Protein AF-A0A1F8NNN4-F1 (afdb_monomer_lite)

Structure (mmCIF, N/CA/C/O backbone):
data_AF-A0A1F8NNN4-F1
#
_entry.id   AF-A0A1F8NNN4-F1
#
loop_
_atom_site.group_PDB
_atom_site.id
_atom_site.type_symbol
_atom_site.label_atom_id
_atom_site.label_alt_id
_atom_site.label_comp_id
_atom_site.label_asym_id
_atom_site.label_entity_id
_atom_site.label_seq_id
_atom_site.pdbx_PDB_ins_code
_atom_site.Cartn_x
_atom_site.Cartn_y
_atom_site.Cartn_z
_atom_site.occupancy
_atom_site.B_iso_or_equiv
_atom_site.auth_seq_id
_atom_site.auth_comp_id
_atom_site.auth_asym_id
_atom_site.auth_atom_id
_atom_site.pdbx_PDB_model_num
ATOM 1 N N . MET A 1 1 ? -124.208 -2.233 133.657 1.00 63.72 1 MET A N 1
ATOM 2 C CA . MET A 1 1 ? -122.751 -2.179 133.464 1.00 63.72 1 MET A CA 1
ATOM 3 C C . MET A 1 1 ? -122.340 -3.637 133.360 1.00 63.72 1 MET A C 1
ATOM 5 O O . MET A 1 1 ? -122.827 -4.416 134.177 1.00 63.72 1 MET A O 1
ATOM 9 N N . THR A 1 2 ? -121.696 -4.020 132.260 1.00 77.06 2 THR A N 1
ATOM 10 C CA . THR A 1 2 ? -121.218 -5.385 131.974 1.00 77.06 2 THR A CA 1
ATOM 11 C C . THR A 1 2 ? -119.711 -5.414 132.199 1.00 77.06 2 THR A C 1
ATOM 13 O O . THR A 1 2 ? -119.085 -4.372 132.048 1.00 77.06 2 THR A O 1
ATOM 16 N N . ASP A 1 3 ? -119.221 -6.564 132.641 1.00 84.81 3 ASP A N 1
ATOM 17 C CA . ASP A 1 3 ? -117.811 -6.945 132.766 1.00 84.81 3 ASP A CA 1
ATOM 18 C C . ASP A 1 3 ? -117.724 -8.221 131.912 1.00 84.81 3 ASP A C 1
ATOM 20 O O . ASP A 1 3 ? -118.346 -9.238 132.262 1.00 84.81 3 ASP A O 1
ATOM 24 N N . ASN A 1 4 ? -117.205 -8.093 130.688 1.00 87.19 4 ASN A N 1
ATOM 25 C CA . ASN A 1 4 ? -117.331 -9.126 129.651 1.00 87.19 4 ASN A CA 1
ATOM 26 C C . ASN A 1 4 ? -116.224 -10.183 129.726 1.00 87.19 4 ASN A C 1
ATOM 28 O O . ASN A 1 4 ? -116.486 -11.344 129.386 1.00 87.19 4 ASN A O 1
ATOM 32 N N . ASP A 1 5 ? -115.023 -9.812 130.149 1.00 85.12 5 ASP A N 1
ATOM 33 C CA . ASP A 1 5 ? -113.883 -10.716 130.294 1.00 85.12 5 ASP A CA 1
ATOM 34 C C . ASP A 1 5 ? -113.686 -11.227 131.731 1.00 85.12 5 ASP A C 1
ATOM 36 O O . ASP A 1 5 ? -113.013 -12.244 131.931 1.00 85.12 5 ASP A O 1
ATOM 40 N N . VAL A 1 6 ? -114.437 -10.674 132.688 1.00 85.38 6 VAL A N 1
ATOM 41 C CA . VAL A 1 6 ? -114.557 -11.133 134.077 1.00 85.38 6 VAL A CA 1
ATOM 42 C C . VAL A 1 6 ? -113.269 -10.909 134.875 1.00 85.38 6 VAL A C 1
ATOM 44 O O . VAL A 1 6 ? -112.932 -11.700 135.765 1.00 85.38 6 VAL A O 1
ATOM 47 N N . ASP A 1 7 ? -112.542 -9.837 134.572 1.00 85.12 7 ASP A N 1
ATOM 48 C CA . ASP A 1 7 ? -111.348 -9.406 135.302 1.00 85.12 7 ASP A CA 1
ATOM 49 C C . ASP A 1 7 ? -111.687 -8.654 136.617 1.00 85.12 7 ASP A C 1
ATOM 51 O O . ASP A 1 7 ? -110.858 -8.519 137.526 1.00 85.12 7 ASP A O 1
ATOM 55 N N . GLY A 1 8 ? -112.960 -8.275 136.779 1.00 85.75 8 GLY A N 1
ATOM 56 C CA . GLY A 1 8 ? -113.506 -7.583 137.941 1.00 85.75 8 GLY A CA 1
ATOM 57 C C . GLY A 1 8 ? -113.671 -6.071 137.769 1.00 85.75 8 GLY A C 1
ATOM 58 O O . GLY A 1 8 ? -114.139 -5.418 138.715 1.00 85.75 8 GLY A O 1
ATOM 59 N N . PHE A 1 9 ? -113.336 -5.517 136.606 1.00 84.50 9 PHE A N 1
ATOM 60 C CA . PHE A 1 9 ? -113.590 -4.141 136.208 1.00 84.50 9 PHE A CA 1
ATOM 61 C C . PHE A 1 9 ? -114.744 -4.096 135.200 1.00 84.50 9 PHE A C 1
ATOM 63 O O . PHE A 1 9 ? -115.006 -5.021 134.452 1.00 84.50 9 PHE A O 1
ATOM 70 N N . TYR A 1 10 ? -115.554 -3.038 135.265 1.00 87.25 10 TYR A N 1
ATOM 71 C CA . TYR A 1 10 ? -116.680 -2.880 134.342 1.00 87.25 10 TYR A CA 1
ATOM 72 C C . TYR A 1 10 ? -116.253 -1.999 133.170 1.00 87.25 10 TYR A C 1
ATOM 74 O O . TYR A 1 10 ? -115.446 -1.086 133.355 1.00 87.25 10 TYR A O 1
ATOM 82 N N . ALA A 1 11 ? -116.908 -2.174 132.021 1.00 83.19 11 ALA A N 1
ATOM 83 C CA . ALA A 1 11 ? -116.665 -1.436 130.777 1.00 83.19 11 ALA A CA 1
ATOM 84 C C . ALA A 1 11 ? -116.620 0.111 130.858 1.00 83.19 11 ALA A C 1
ATOM 86 O O . ALA A 1 11 ? -116.317 0.765 129.863 1.00 83.19 11 ALA A O 1
ATOM 87 N N . ASP A 1 12 ? -117.021 0.737 131.972 1.00 82.00 12 ASP A N 1
ATOM 88 C CA . ASP A 1 12 ? -116.883 2.185 132.177 1.00 82.00 12 ASP A CA 1
ATOM 89 C C . ASP A 1 12 ? -115.518 2.612 132.747 1.00 82.00 12 ASP A C 1
ATOM 91 O O . ASP A 1 12 ? -115.202 3.803 132.702 1.00 82.00 12 ASP A O 1
ATOM 95 N N . VAL A 1 13 ? -114.722 1.669 133.258 1.00 82.25 13 VAL A N 1
ATOM 96 C CA . VAL A 1 13 ? -113.365 1.887 133.793 1.00 82.25 13 VAL A CA 1
ATOM 97 C C . VAL A 1 13 ? -112.326 1.032 133.062 1.00 82.25 13 VAL A C 1
ATOM 99 O O . VAL A 1 13 ? -111.191 1.473 132.919 1.00 82.25 13 VAL A O 1
ATOM 102 N N . ASP A 1 14 ? -112.713 -0.151 132.589 1.00 85.50 14 ASP A N 1
ATOM 103 C CA . ASP A 1 14 ? -111.859 -1.024 131.789 1.00 85.50 14 ASP A CA 1
ATOM 104 C C . ASP A 1 14 ? -111.731 -0.503 130.346 1.00 85.50 14 ASP A C 1
ATOM 106 O O . ASP A 1 14 ? -112.723 -0.313 129.632 1.00 85.50 14 ASP A O 1
ATOM 110 N N . CYS A 1 15 ? -110.492 -0.233 129.930 1.00 86.44 15 CYS A N 1
ATOM 111 C CA . CYS A 1 15 ? -110.182 0.269 128.602 1.00 86.44 15 CYS A CA 1
ATOM 112 C C . CYS A 1 15 ? -110.282 -0.808 127.509 1.00 86.44 15 CYS A C 1
ATOM 114 O O . CYS A 1 15 ? -110.442 -0.451 126.334 1.00 86.44 15 CYS A O 1
ATOM 116 N N . ASN A 1 16 ? -110.295 -2.096 127.866 1.00 87.12 16 ASN A N 1
ATOM 117 C CA . ASN A 1 16 ? -110.652 -3.186 126.972 1.00 87.12 16 ASN A CA 1
ATOM 118 C C . ASN A 1 16 ? -111.345 -4.347 127.711 1.00 87.12 16 ASN A C 1
ATOM 120 O O . ASN A 1 16 ? -110.767 -5.413 127.846 1.00 87.12 16 ASN A O 1
ATOM 124 N N . ASP A 1 17 ? -112.647 -4.173 127.975 1.00 86.88 17 ASP A N 1
ATOM 125 C CA . ASP A 1 17 ? -113.587 -5.129 128.615 1.00 86.88 17 ASP A CA 1
ATOM 126 C C . ASP A 1 17 ? -113.691 -6.528 127.949 1.00 86.88 17 ASP A C 1
ATOM 128 O O . ASP A 1 17 ? -114.583 -7.308 128.269 1.00 86.88 17 ASP A O 1
ATOM 132 N N . ASN A 1 18 ? -112.875 -6.849 126.936 1.00 90.12 18 ASN A N 1
ATOM 133 C CA . ASN A 1 18 ? -112.792 -8.185 126.335 1.00 90.12 18 ASN A CA 1
ATOM 134 C C . ASN A 1 18 ? -111.399 -8.840 126.472 1.00 90.12 18 ASN A C 1
ATOM 136 O O . ASN A 1 18 ? -111.207 -9.914 125.889 1.00 90.12 18 ASN A O 1
ATOM 140 N N . ASP A 1 19 ? -110.435 -8.218 127.156 1.00 87.31 19 ASP A N 1
ATOM 141 C CA . ASP A 1 19 ? -109.070 -8.715 127.333 1.00 87.31 19 ASP A CA 1
ATOM 142 C C . ASP A 1 19 ? -108.596 -8.636 128.796 1.00 87.31 19 ASP A C 1
ATOM 144 O O . ASP A 1 19 ? -108.119 -7.609 129.261 1.00 87.31 19 ASP A O 1
ATOM 148 N N . LEU A 1 20 ? -108.590 -9.798 129.459 1.00 89.75 20 LEU A N 1
ATOM 149 C CA . LEU A 1 20 ? -108.187 -10.000 130.857 1.00 89.75 20 LEU A CA 1
ATOM 150 C C . LEU A 1 20 ? -106.797 -9.456 131.244 1.00 89.75 20 LEU A C 1
ATOM 152 O O . LEU A 1 20 ? -106.498 -9.434 132.439 1.00 89.75 20 LEU A O 1
ATOM 156 N N . SER A 1 21 ? -105.902 -9.141 130.296 1.00 87.06 21 SER A N 1
ATOM 157 C CA . SER A 1 21 ? -104.603 -8.521 130.615 1.00 87.06 21 SER A CA 1
ATOM 158 C C . SER A 1 21 ? -104.599 -6.996 130.581 1.00 87.06 21 SER A C 1
ATOM 160 O O . SER A 1 21 ? -103.603 -6.414 131.002 1.00 87.06 21 SER A O 1
ATOM 162 N N . ILE A 1 22 ? -105.673 -6.368 130.101 1.00 89.25 22 ILE A N 1
ATOM 163 C CA . ILE A 1 22 ? -105.780 -4.920 129.956 1.00 89.25 22 ILE A CA 1
ATOM 164 C C . ILE A 1 22 ? -106.826 -4.430 130.945 1.00 89.25 22 ILE A C 1
ATOM 166 O O . ILE A 1 22 ? -108.012 -4.588 130.707 1.00 89.25 22 ILE A O 1
ATOM 170 N N . HIS A 1 23 ? -106.384 -3.866 132.064 1.00 86.88 23 HIS A N 1
ATOM 171 C CA . HIS A 1 23 ? -107.282 -3.406 133.114 1.00 86.88 23 HIS A CA 1
ATOM 172 C C . HIS A 1 23 ? -106.615 -2.413 134.063 1.00 86.88 23 HIS A C 1
ATOM 174 O O . HIS A 1 23 ? -105.393 -2.442 134.230 1.00 86.88 23 HIS A O 1
ATOM 180 N N . PRO A 1 24 ? -107.386 -1.598 134.812 1.00 88.94 24 PRO A N 1
ATOM 181 C CA . PRO A 1 24 ? -106.838 -0.689 135.812 1.00 88.94 24 PRO A CA 1
ATOM 182 C C . PRO A 1 24 ? -105.841 -1.371 136.767 1.00 88.94 24 PRO A C 1
ATOM 184 O O . PRO A 1 24 ? -106.211 -2.219 137.585 1.00 88.94 24 PRO A O 1
ATOM 187 N N . GLY A 1 25 ? -104.566 -0.985 136.680 1.00 82.69 25 GLY A N 1
ATOM 188 C CA . GLY A 1 25 ? -103.481 -1.515 137.515 1.00 82.69 25 GLY A CA 1
ATOM 189 C C . GLY A 1 25 ? -102.833 -2.830 137.053 1.00 82.69 25 GLY A C 1
ATOM 190 O O . GLY A 1 25 ? -102.159 -3.464 137.875 1.00 82.69 25 GLY A O 1
ATOM 191 N N . ALA A 1 26 ? -103.020 -3.253 135.796 1.00 85.88 26 ALA A N 1
ATOM 192 C CA . ALA A 1 26 ? -102.193 -4.293 135.174 1.00 85.88 26 ALA A CA 1
ATOM 193 C C . ALA A 1 26 ? -100.706 -3.870 135.100 1.00 85.88 26 ALA A C 1
ATOM 195 O O . ALA A 1 26 ? -100.353 -2.724 135.377 1.00 85.88 26 ALA A O 1
ATOM 196 N N . ALA A 1 27 ? -99.803 -4.811 134.809 1.00 84.19 27 ALA A N 1
ATOM 197 C CA . ALA A 1 27 ? -98.384 -4.501 134.622 1.00 84.19 27 ALA A CA 1
ATOM 198 C C . ALA A 1 27 ? -98.101 -4.287 133.136 1.00 84.19 27 ALA A C 1
ATOM 200 O O . ALA A 1 27 ? -98.367 -5.193 132.352 1.00 84.19 27 ALA A O 1
ATOM 201 N N . GLU A 1 28 ? -97.501 -3.149 132.800 1.00 84.94 28 GLU A N 1
ATOM 202 C CA . GLU A 1 28 ? -97.116 -2.823 131.428 1.00 84.94 28 GLU A CA 1
ATOM 203 C C . GLU A 1 28 ? -96.152 -3.853 130.835 1.00 84.94 28 GLU A C 1
ATOM 205 O O . GLU A 1 28 ? -95.205 -4.315 131.490 1.00 84.94 28 GLU A O 1
ATOM 210 N N . VAL A 1 29 ? -96.354 -4.177 129.562 1.00 83.50 29 VAL A N 1
ATOM 211 C CA . VAL A 1 29 ? -95.459 -5.010 128.764 1.00 83.50 29 VAL A CA 1
ATOM 212 C C . VAL A 1 29 ? -95.278 -4.346 127.414 1.00 83.50 29 VAL A C 1
ATOM 214 O O . VAL A 1 29 ? -96.256 -4.241 126.712 1.00 83.50 29 VAL A O 1
ATOM 217 N N . CYS A 1 30 ? -94.033 -4.059 127.000 1.00 83.81 30 CYS A N 1
ATOM 218 C CA . CYS A 1 30 ? -93.666 -3.463 125.701 1.00 83.81 30 CYS A CA 1
ATOM 219 C C . CYS A 1 30 ? -94.401 -4.047 124.471 1.00 83.81 30 CYS A C 1
ATOM 221 O O . CYS A 1 30 ? -93.843 -4.857 123.720 1.00 83.81 30 CYS A O 1
ATOM 223 N N . ASN A 1 31 ? -95.640 -3.626 124.251 1.00 82.31 31 ASN A N 1
ATOM 224 C CA . ASN A 1 31 ? -96.567 -4.154 123.253 1.00 82.31 31 ASN A CA 1
ATOM 225 C C . ASN A 1 31 ? -97.350 -3.019 122.560 1.00 82.31 31 ASN A C 1
ATOM 227 O O . ASN A 1 31 ? -98.108 -3.293 121.625 1.00 82.31 31 ASN A O 1
ATOM 231 N N . LEU A 1 32 ? -97.090 -1.759 122.943 1.00 82.88 32 LEU A N 1
ATOM 232 C CA . LEU A 1 32 ? -97.737 -0.539 122.459 1.00 82.88 32 LEU A CA 1
ATOM 233 C C . LEU A 1 32 ? -99.225 -0.427 122.831 1.00 82.88 32 LEU A C 1
ATOM 235 O O . LEU A 1 32 ? -99.976 0.293 122.161 1.00 82.88 32 LEU A O 1
ATOM 239 N N . VAL A 1 33 ? -99.645 -1.122 123.883 1.00 84.69 33 VAL A N 1
ATOM 240 C CA . VAL A 1 33 ? -100.978 -1.079 124.482 1.00 84.69 33 VAL A CA 1
ATOM 241 C C . VAL A 1 33 ? -100.848 -0.496 125.890 1.00 84.69 33 VAL A C 1
ATOM 243 O O . VAL A 1 33 ? -99.875 -0.747 126.581 1.00 84.69 33 VAL A O 1
ATOM 246 N N . ASP A 1 34 ? -101.804 0.345 126.283 1.00 85.19 34 ASP A N 1
ATOM 247 C CA . ASP A 1 34 ? -101.947 0.794 127.675 1.00 85.19 34 ASP A CA 1
ATOM 248 C C . ASP A 1 34 ? -102.591 -0.362 128.440 1.00 85.19 34 ASP A C 1
ATOM 250 O O . ASP A 1 34 ? -103.816 -0.518 128.418 1.00 85.19 34 ASP A O 1
ATOM 254 N N . ASP A 1 35 ? -101.754 -1.243 128.990 1.00 87.38 35 ASP A N 1
ATOM 255 C CA . ASP A 1 35 ? -102.219 -2.452 129.664 1.00 87.38 35 ASP A CA 1
ATOM 256 C C . ASP A 1 35 ? -102.924 -2.079 130.978 1.00 87.38 35 ASP A C 1
ATOM 258 O O . ASP A 1 35 ? -103.883 -2.733 131.385 1.00 87.38 35 ASP A O 1
ATOM 262 N N . ASN A 1 36 ? -102.484 -1.021 131.660 1.00 89.12 36 ASN A N 1
ATOM 263 C CA . ASN A 1 36 ? -102.974 -0.669 132.989 1.00 89.12 36 ASN A CA 1
ATOM 264 C C . ASN A 1 36 ? -104.112 0.371 133.018 1.00 89.12 36 ASN A C 1
ATOM 266 O O . ASN A 1 36 ? -104.554 0.761 134.108 1.00 89.12 36 ASN A O 1
ATOM 270 N N . CYS A 1 37 ? -104.600 0.785 131.847 1.00 86.88 37 CYS A N 1
ATOM 271 C CA . CYS A 1 37 ? -105.657 1.768 131.615 1.00 86.88 37 CYS A CA 1
ATOM 272 C C . CYS A 1 37 ? -105.430 3.135 132.296 1.00 86.88 37 CYS A C 1
ATOM 274 O O . CYS A 1 37 ? -106.403 3.825 132.641 1.00 86.88 37 CYS A O 1
ATOM 276 N N . ASP A 1 38 ? -104.180 3.547 132.527 1.00 88.38 38 ASP A N 1
ATOM 277 C CA . ASP A 1 38 ? -103.843 4.830 133.156 1.00 88.38 38 ASP A CA 1
ATOM 278 C C . ASP A 1 38 ? -103.619 5.979 132.158 1.00 88.38 38 ASP A C 1
ATOM 280 O O . ASP A 1 38 ? -103.338 7.106 132.580 1.00 88.38 38 ASP A O 1
ATOM 284 N N . VAL A 1 39 ? -103.841 5.711 130.865 1.00 84.94 39 VAL A N 1
ATOM 285 C CA . VAL A 1 39 ? -103.625 6.550 129.676 1.00 84.94 39 VAL A CA 1
ATOM 286 C C . VAL A 1 39 ? -102.172 6.711 129.225 1.00 84.94 39 VAL A C 1
ATOM 288 O O . VAL A 1 39 ? -101.924 7.432 128.248 1.00 84.94 39 VAL A O 1
ATOM 291 N N . GLN A 1 40 ? -101.213 6.078 129.896 1.00 84.56 40 GLN A N 1
ATOM 292 C CA . GLN A 1 40 ? -99.837 5.952 129.432 1.00 84.56 40 GLN A CA 1
ATOM 293 C C . GLN A 1 40 ? -99.642 4.565 128.824 1.00 84.56 40 GLN A C 1
ATOM 295 O O . GLN A 1 40 ? -100.190 3.583 129.284 1.00 84.56 40 GLN A O 1
ATOM 300 N N . VAL A 1 41 ? -98.899 4.507 127.723 1.00 81.75 41 VAL A N 1
ATOM 301 C CA . VAL A 1 41 ? -98.591 3.246 127.042 1.00 81.75 41 VAL A CA 1
ATOM 302 C C . VAL A 1 41 ? -97.164 2.858 127.410 1.00 81.75 41 VAL A C 1
ATOM 304 O O . VAL A 1 41 ? -96.255 3.674 127.206 1.00 81.75 41 VAL A O 1
ATOM 307 N N . ASP A 1 42 ? -96.972 1.632 127.891 1.00 79.38 42 ASP A N 1
ATOM 308 C CA . ASP A 1 42 ? -95.687 0.995 128.182 1.00 79.38 42 ASP A CA 1
ATOM 309 C C . ASP A 1 42 ? -94.801 1.756 129.198 1.00 79.38 42 ASP A C 1
ATOM 311 O O . ASP A 1 42 ? -93.570 1.835 129.040 1.00 79.38 42 ASP A O 1
ATOM 315 N N . GLU A 1 43 ? -95.359 2.368 130.254 1.00 80.81 43 GLU A N 1
ATOM 316 C CA . GLU A 1 43 ? -94.525 3.126 131.187 1.00 80.81 43 GLU A CA 1
ATOM 317 C C . GLU A 1 43 ? -93.641 2.227 132.072 1.00 80.81 43 GLU A C 1
ATOM 319 O O . GLU A 1 43 ? -94.070 1.318 132.775 1.00 80.81 43 GLU A O 1
ATOM 324 N N . GLY A 1 44 ? -92.336 2.514 132.071 1.00 79.06 44 GLY A N 1
ATOM 325 C CA . GLY A 1 44 ? -91.374 1.833 132.943 1.00 79.06 44 GLY A CA 1
ATOM 326 C C . GLY A 1 44 ? -90.831 0.493 132.429 1.00 79.06 44 GLY A C 1
ATOM 327 O O . GLY A 1 44 ? -89.990 -0.091 133.117 1.00 79.06 44 GLY A O 1
ATOM 328 N N . VAL A 1 45 ? -91.205 0.044 131.225 1.00 81.12 45 VAL A N 1
ATOM 329 C CA . VAL A 1 45 ? -90.692 -1.184 130.585 1.00 81.12 45 VAL A CA 1
ATOM 330 C C . VAL A 1 45 ? -89.973 -0.879 129.264 1.00 81.12 45 VAL A C 1
ATOM 332 O O . VAL A 1 45 ? -90.490 -0.143 128.437 1.00 81.12 45 VAL A O 1
ATOM 335 N N . GLN A 1 46 ? -88.738 -1.377 129.075 1.00 83.06 46 GLN A N 1
ATOM 336 C CA . GLN A 1 46 ? -87.934 -1.184 127.850 1.00 83.06 46 GLN A CA 1
ATOM 337 C C . GLN A 1 46 ? -86.952 -2.357 127.620 1.00 83.06 46 GLN A C 1
ATOM 339 O O . GLN A 1 46 ? -86.372 -2.872 128.578 1.00 83.06 46 GLN A O 1
ATOM 344 N N . ASN A 1 47 ? -86.718 -2.736 126.359 1.00 85.88 47 ASN A N 1
ATOM 345 C CA . ASN A 1 47 ? -85.692 -3.690 125.910 1.00 85.88 47 ASN A CA 1
ATOM 346 C C . ASN A 1 47 ? -84.405 -2.964 125.485 1.00 85.88 47 ASN A C 1
ATOM 348 O O . ASN A 1 47 ? -84.457 -1.810 125.064 1.00 85.88 47 ASN A O 1
ATOM 352 N N . ALA A 1 48 ? -83.257 -3.644 125.564 1.00 88.25 48 ALA A N 1
ATOM 353 C CA . ALA A 1 48 ? -81.984 -3.118 125.071 1.00 88.25 48 ALA A CA 1
ATOM 354 C C . ALA A 1 48 ? -81.800 -3.389 123.574 1.00 88.25 48 ALA A C 1
ATOM 356 O O . ALA A 1 48 ? -82.008 -4.511 123.117 1.00 88.25 48 ALA A O 1
ATOM 357 N N . TYR A 1 49 ? -81.366 -2.360 122.850 1.00 91.62 49 TYR A N 1
ATOM 358 C CA . TYR A 1 49 ? -80.944 -2.433 121.456 1.00 91.62 49 TYR A CA 1
ATOM 359 C C . TYR A 1 49 ? -79.583 -1.750 121.291 1.00 91.62 49 TYR A C 1
ATOM 361 O O . TYR A 1 49 ? -79.273 -0.792 122.002 1.00 91.62 49 TYR A O 1
ATOM 369 N N . TYR A 1 50 ? -78.782 -2.229 120.354 1.00 93.00 50 TYR A N 1
ATOM 370 C CA . TYR A 1 50 ? -77.394 -1.856 120.106 1.00 93.00 50 TYR A CA 1
ATOM 371 C C . TYR A 1 50 ? -77.303 -1.145 118.768 1.00 93.00 50 TYR A C 1
ATOM 373 O O . TYR A 1 50 ? -78.008 -1.538 117.845 1.00 93.00 50 TYR A O 1
ATOM 381 N N . GLN A 1 51 ? -76.537 -0.059 118.693 1.00 93.31 51 GLN A N 1
ATOM 382 C CA . GLN A 1 51 ? -76.406 0.697 117.451 1.00 93.31 51 GLN A CA 1
ATOM 383 C C . GLN A 1 51 ? -75.860 -0.236 116.374 1.00 93.31 51 GLN A C 1
ATOM 385 O O . GLN A 1 51 ? -74.915 -0.954 116.660 1.00 93.31 51 GLN A O 1
ATOM 390 N N . ASP A 1 52 ? -76.502 -0.213 115.215 1.00 91.19 52 ASP A N 1
ATOM 391 C CA . ASP A 1 52 ? -76.090 -0.883 113.984 1.00 91.19 52 ASP A CA 1
ATOM 392 C C . ASP A 1 52 ? -75.778 0.242 112.991 1.00 91.19 52 ASP A C 1
ATOM 394 O O . ASP A 1 52 ? -76.677 0.818 112.357 1.00 91.19 52 ASP A O 1
ATOM 398 N N . ALA A 1 53 ? -74.531 0.712 113.022 1.00 90.62 53 ALA A N 1
ATOM 399 C CA . ALA A 1 53 ? -74.116 1.920 112.316 1.00 90.62 53 ALA A CA 1
ATOM 400 C C . ALA A 1 53 ? -73.781 1.668 110.840 1.00 90.62 53 ALA A C 1
ATOM 402 O O . ALA A 1 53 ? -73.922 2.597 110.031 1.00 90.62 53 ALA A O 1
ATOM 403 N N . ASP A 1 54 ? -73.397 0.449 110.476 1.00 89.81 54 ASP A N 1
ATOM 404 C CA . ASP A 1 54 ? -73.108 0.041 109.100 1.00 89.81 54 ASP A CA 1
ATOM 405 C C . ASP A 1 54 ? -74.232 -0.775 108.435 1.00 89.81 54 ASP A C 1
ATOM 407 O O . ASP A 1 54 ? -74.207 -0.964 107.214 1.00 89.81 54 ASP A O 1
ATOM 411 N N . THR A 1 55 ? -75.290 -1.096 109.183 1.00 90.88 55 THR A N 1
ATOM 412 C CA . THR A 1 55 ? -76.551 -1.707 108.744 1.00 90.88 55 THR A CA 1
ATOM 413 C C . THR A 1 55 ? -76.481 -3.199 108.404 1.00 90.88 55 THR A C 1
ATOM 415 O O . THR A 1 55 ? -77.253 -3.668 107.558 1.00 90.88 55 THR A O 1
ATOM 418 N N . ASP A 1 56 ? -75.597 -3.960 109.051 1.00 89.38 56 ASP A N 1
ATOM 419 C CA . ASP A 1 56 ? -75.421 -5.402 108.823 1.00 89.38 56 ASP A CA 1
ATOM 420 C C . ASP A 1 56 ? -76.240 -6.323 109.751 1.00 89.38 56 ASP A C 1
ATOM 422 O O . ASP A 1 56 ? -76.269 -7.545 109.573 1.00 89.38 56 ASP A O 1
ATOM 426 N N . SER A 1 57 ? -77.044 -5.727 110.637 1.00 91.62 57 SER A N 1
ATOM 427 C CA . SER A 1 57 ? -77.898 -6.378 111.640 1.00 91.62 57 SER A CA 1
ATOM 428 C C . SER A 1 57 ? -77.204 -6.914 112.892 1.00 91.62 57 SER A C 1
ATOM 430 O O . SER A 1 57 ? -77.894 -7.468 113.761 1.00 91.62 57 SER A O 1
ATOM 432 N N . TYR A 1 58 ? -75.899 -6.718 113.022 1.00 92.81 58 TYR A N 1
ATOM 433 C CA . TYR A 1 58 ? -75.171 -6.836 114.274 1.00 92.81 58 TYR A CA 1
ATOM 434 C C . TYR A 1 58 ? -74.952 -5.433 114.835 1.00 92.81 58 TYR A C 1
ATOM 436 O O . TYR A 1 58 ? -75.066 -4.436 114.136 1.00 92.81 58 TYR A O 1
ATOM 444 N N . GLY A 1 59 ? -74.822 -5.330 116.153 1.00 90.06 59 GLY A N 1
ATOM 445 C CA . GLY A 1 59 ? -74.743 -4.029 116.795 1.00 90.06 59 GLY A CA 1
ATOM 446 C C . GLY A 1 59 ? -73.611 -3.937 117.792 1.00 90.06 59 GLY A C 1
ATOM 447 O O . GLY A 1 59 ? -73.159 -4.924 118.377 1.00 90.06 59 GLY A O 1
ATOM 448 N N . ASN A 1 60 ? -73.193 -2.710 118.058 1.00 89.75 60 ASN A N 1
ATOM 449 C CA . ASN A 1 60 ? -72.128 -2.416 118.996 1.00 89.75 60 ASN A CA 1
ATOM 450 C C . ASN A 1 60 ? -72.598 -2.510 120.451 1.00 89.75 60 ASN A C 1
ATOM 452 O O . ASN A 1 60 ? -73.346 -1.658 120.948 1.00 89.75 60 ASN A O 1
ATOM 456 N N . MET A 1 61 ? -72.071 -3.489 121.195 1.00 87.62 61 MET A N 1
ATOM 457 C CA . MET A 1 61 ? -72.364 -3.665 122.625 1.00 87.62 61 MET A CA 1
ATOM 458 C C . MET A 1 61 ? -72.084 -2.410 123.478 1.00 87.62 61 MET A C 1
ATOM 460 O O . MET A 1 61 ? -72.679 -2.247 124.546 1.00 87.62 61 MET A O 1
ATOM 464 N N . LEU A 1 62 ? -71.193 -1.515 123.039 1.00 88.25 62 LEU A N 1
ATOM 465 C CA . LEU A 1 62 ? -70.850 -0.286 123.758 1.00 88.25 62 LEU A CA 1
ATOM 466 C C . LEU A 1 62 ? -71.831 0.864 123.504 1.00 88.25 62 LEU A C 1
ATOM 468 O O . LEU A 1 62 ? -71.840 1.820 124.284 1.00 88.25 62 LEU A O 1
ATOM 472 N N . VAL A 1 63 ? -72.665 0.783 122.462 1.00 89.94 63 VAL A N 1
ATOM 473 C CA . VAL A 1 63 ? -73.648 1.819 122.128 1.00 89.94 63 VAL A CA 1
ATOM 474 C C . VAL A 1 63 ? -75.062 1.256 122.231 1.00 89.94 63 VAL A C 1
ATOM 476 O O . VAL A 1 63 ? -75.668 0.825 121.260 1.00 89.94 63 VAL A O 1
ATOM 479 N N . THR A 1 64 ? -75.606 1.272 123.448 1.00 90.31 64 THR A N 1
ATOM 480 C CA . THR A 1 64 ? -76.940 0.740 123.772 1.00 90.31 64 THR A CA 1
ATOM 481 C C . THR A 1 64 ? -77.981 1.845 123.948 1.00 90.31 64 THR A C 1
ATOM 483 O O . THR A 1 64 ? -77.714 2.872 124.572 1.00 90.31 64 THR A O 1
ATOM 486 N N . THR A 1 65 ? -79.201 1.588 123.483 1.00 90.31 65 THR A N 1
ATOM 487 C CA . THR A 1 65 ? -80.412 2.347 123.807 1.00 90.31 65 THR A CA 1
ATOM 488 C C . THR A 1 65 ? -81.491 1.423 124.377 1.00 90.31 65 THR A C 1
ATOM 490 O O . THR A 1 65 ? -81.454 0.210 124.174 1.00 90.31 65 THR A O 1
ATOM 493 N N . LEU A 1 66 ? -82.450 1.995 125.104 1.00 88.94 66 LEU A N 1
ATOM 494 C CA . LEU A 1 66 ? -83.608 1.283 125.636 1.00 88.94 66 LEU A CA 1
ATOM 495 C C . LEU A 1 66 ? -84.868 1.734 124.879 1.00 88.94 66 LEU A C 1
ATOM 497 O O . LEU A 1 66 ? -85.055 2.929 124.655 1.00 88.94 66 LEU A O 1
ATOM 501 N N . ALA A 1 67 ? -85.696 0.787 124.436 1.00 85.19 67 ALA A N 1
ATOM 502 C CA . ALA A 1 67 ? -86.982 1.039 123.778 1.00 85.19 67 ALA A CA 1
ATOM 503 C C . ALA A 1 67 ? -87.850 -0.232 123.782 1.00 85.19 67 ALA A C 1
ATOM 505 O O . ALA A 1 67 ? -87.352 -1.320 124.048 1.00 85.19 67 ALA A O 1
ATOM 506 N N . CYS A 1 68 ? -89.139 -0.134 123.462 1.00 83.25 68 CYS A N 1
ATOM 507 C CA . CYS A 1 68 ? -89.996 -1.320 123.319 1.00 83.25 68 CYS A CA 1
ATOM 508 C C . CYS A 1 68 ? -89.871 -2.008 121.953 1.00 83.25 68 CYS A C 1
ATOM 510 O O . CYS A 1 68 ? -89.982 -3.227 121.852 1.00 83.25 68 CYS A O 1
ATOM 512 N N . THR A 1 69 ? -89.577 -1.232 120.913 1.00 82.38 69 THR A N 1
ATOM 513 C CA . THR A 1 69 ? -89.278 -1.707 119.558 1.00 82.38 69 THR A CA 1
ATOM 514 C C . THR A 1 69 ? -87.906 -1.190 119.136 1.00 82.38 69 THR A C 1
ATOM 516 O O . THR A 1 69 ? -87.562 -0.083 119.562 1.00 82.38 69 THR A O 1
ATOM 519 N N . PRO A 1 70 ? -87.150 -1.911 118.285 1.00 83.25 70 PRO A N 1
ATOM 520 C CA . PRO A 1 70 ? -85.828 -1.472 117.842 1.00 83.25 70 PRO A CA 1
ATOM 521 C C . PRO A 1 70 ? -85.910 -0.069 117.224 1.00 83.25 70 PRO A C 1
ATOM 523 O O . PRO A 1 70 ? -86.640 0.122 116.244 1.00 83.25 70 PRO A O 1
ATOM 526 N N . PRO A 1 71 ? -85.220 0.937 117.796 1.00 88.81 71 PRO A N 1
ATOM 527 C CA . PRO A 1 71 ? -85.128 2.251 117.180 1.00 88.81 71 PRO A CA 1
ATOM 528 C C . PRO A 1 71 ? -84.431 2.164 115.821 1.00 88.81 71 PRO A C 1
ATOM 530 O O . PRO A 1 71 ? -83.636 1.264 115.572 1.00 88.81 71 PRO A O 1
ATOM 533 N N . SER A 1 72 ? -84.703 3.123 114.935 1.00 88.19 72 SER A N 1
ATOM 534 C CA . SER A 1 72 ? -84.007 3.191 113.645 1.00 88.19 72 SER A CA 1
ATOM 535 C C . SER A 1 72 ? -82.489 3.238 113.859 1.00 88.19 72 SER A C 1
ATOM 537 O O . SER A 1 72 ? -82.009 4.132 114.554 1.00 88.19 72 SER A O 1
ATOM 539 N N . GLY A 1 73 ? -81.758 2.315 113.228 1.00 89.31 73 GLY A N 1
ATOM 540 C CA . GLY A 1 73 ? -80.301 2.183 113.370 1.00 89.31 73 GLY A CA 1
ATOM 541 C C . GLY A 1 73 ? -79.849 1.438 114.628 1.00 89.31 73 GLY A C 1
ATOM 542 O O . GLY A 1 73 ? -78.721 1.638 115.061 1.00 89.31 73 GLY A O 1
ATOM 543 N N . TYR A 1 74 ? -80.730 0.650 115.255 1.00 93.12 74 TYR A N 1
ATOM 544 C CA . TYR A 1 74 ? -80.391 -0.216 116.379 1.00 93.12 74 TYR A CA 1
ATOM 545 C C . TYR A 1 74 ? -80.996 -1.620 116.206 1.00 93.12 74 TYR A C 1
ATOM 547 O O . TYR A 1 74 ? -82.138 -1.762 115.762 1.00 93.12 74 TYR A O 1
ATOM 555 N N . VAL A 1 75 ? -80.269 -2.650 116.635 1.00 92.69 75 VAL A N 1
ATOM 556 C CA . VAL A 1 75 ? -80.646 -4.072 116.559 1.00 92.69 75 VAL A CA 1
ATOM 557 C C . VAL A 1 75 ? -80.511 -4.768 117.910 1.00 92.69 75 VAL A C 1
ATOM 559 O O . VAL A 1 75 ? -79.992 -4.208 118.868 1.00 92.69 75 VAL A O 1
ATOM 562 N N . SER A 1 76 ? -81.066 -5.970 118.052 1.00 90.75 76 SER A N 1
ATOM 563 C CA . SER A 1 76 ? -81.021 -6.706 119.325 1.00 90.75 76 SER A CA 1
ATOM 564 C C . SER A 1 76 ? -79.729 -7.496 119.535 1.00 90.75 76 SER A C 1
ATOM 566 O O . SER A 1 76 ? -79.440 -7.874 120.668 1.00 90.75 76 SER A O 1
ATOM 568 N N . ASP A 1 77 ? -78.999 -7.792 118.458 1.00 91.12 77 ASP A N 1
ATOM 569 C CA . ASP A 1 77 ? -77.723 -8.504 118.518 1.00 91.12 77 ASP A CA 1
ATOM 570 C C . ASP A 1 77 ? -76.588 -7.523 118.845 1.00 91.12 77 ASP A C 1
ATOM 572 O O . ASP A 1 77 ? -76.590 -6.393 118.369 1.00 91.12 77 ASP A O 1
ATOM 576 N N . ASN A 1 78 ? -75.647 -7.929 119.694 1.00 90.38 78 ASN A N 1
ATOM 577 C CA . ASN A 1 78 ? -74.566 -7.081 120.196 1.00 90.38 78 ASN A CA 1
ATOM 578 C C . ASN A 1 78 ? -73.165 -7.613 119.883 1.00 90.38 78 ASN A C 1
ATOM 580 O O . ASN A 1 78 ? -72.205 -7.270 120.578 1.00 90.38 78 ASN A O 1
ATOM 584 N N . THR A 1 79 ? -73.075 -8.530 118.924 1.00 89.44 79 THR A N 1
ATOM 585 C CA . THR A 1 79 ? -71.874 -9.333 118.686 1.00 89.44 79 THR A CA 1
ATOM 586 C C . THR A 1 79 ? -70.934 -8.764 117.623 1.00 89.44 79 THR A C 1
ATOM 588 O O . THR A 1 79 ? -69.921 -9.394 117.328 1.00 89.44 79 THR A O 1
ATOM 591 N N . ASP A 1 80 ? -71.211 -7.564 117.115 1.00 89.88 80 ASP A N 1
ATOM 592 C CA . ASP A 1 80 ? -70.375 -6.880 116.132 1.00 89.88 80 ASP A CA 1
ATOM 593 C C . ASP A 1 80 ? -69.021 -6.437 116.722 1.00 89.88 80 ASP A C 1
ATOM 595 O O . ASP A 1 80 ? -68.966 -5.806 117.789 1.00 89.88 80 ASP A O 1
ATOM 599 N N . CYS A 1 81 ? -67.923 -6.779 116.039 1.00 89.00 81 CYS A N 1
ATOM 600 C CA . CYS A 1 81 ? -66.575 -6.366 116.416 1.00 89.00 81 CYS A CA 1
ATOM 601 C C . CYS A 1 81 ? -66.076 -5.096 115.695 1.00 89.00 81 CYS A C 1
ATOM 603 O O . CYS A 1 81 ? -65.147 -4.466 116.217 1.00 89.00 81 CYS A O 1
ATOM 605 N N . ASP A 1 82 ? -66.700 -4.675 114.589 1.00 89.25 82 ASP A N 1
ATOM 606 C CA . ASP A 1 82 ? -66.461 -3.402 113.898 1.00 89.25 82 ASP A CA 1
ATOM 607 C C . ASP A 1 82 ? -67.746 -2.854 113.249 1.00 89.25 82 ASP A C 1
ATOM 609 O O . ASP A 1 82 ? -67.887 -2.850 112.033 1.00 89.25 82 ASP A O 1
ATOM 613 N N . ASP A 1 83 ? -68.587 -2.237 114.082 1.00 88.38 83 ASP A N 1
ATOM 614 C CA . ASP A 1 83 ? -69.854 -1.544 113.748 1.00 88.38 83 ASP A CA 1
ATOM 615 C C . ASP A 1 83 ? -69.705 -0.328 112.804 1.00 88.38 83 ASP A C 1
ATOM 617 O O . ASP A 1 83 ? -70.568 0.542 112.697 1.00 88.38 83 ASP A O 1
ATOM 621 N N . SER A 1 84 ? -68.551 -0.177 112.158 1.00 90.88 84 SER A N 1
ATOM 622 C CA . SER A 1 84 ? -68.336 0.776 111.073 1.00 90.88 84 SER A CA 1
ATOM 623 C C . SER A 1 84 ? -68.144 0.109 109.709 1.00 90.88 84 SER A C 1
ATOM 625 O O . SER A 1 84 ? -68.019 0.820 108.701 1.00 90.88 84 SER A O 1
ATOM 627 N N . ASN A 1 85 ? -68.121 -1.223 109.661 1.00 90.19 85 ASN A N 1
ATOM 628 C CA . ASN A 1 85 ? -67.842 -2.027 108.490 1.00 90.19 85 ASN A CA 1
ATOM 629 C C . ASN A 1 85 ? -68.753 -3.264 108.402 1.00 90.19 85 ASN A C 1
ATOM 631 O O . ASN A 1 85 ? -68.410 -4.327 108.900 1.00 90.19 85 ASN A O 1
ATOM 635 N N . ALA A 1 86 ? -69.794 -3.163 107.570 1.00 90.81 86 ALA A N 1
ATOM 636 C CA . ALA A 1 86 ? -70.815 -4.196 107.354 1.00 90.81 86 ALA A CA 1
ATOM 637 C C . ALA A 1 86 ? -70.314 -5.552 106.802 1.00 90.81 86 ALA A C 1
ATOM 639 O O . ALA A 1 86 ? -71.113 -6.429 106.470 1.00 90.81 86 ALA A O 1
ATOM 640 N N . PHE A 1 87 ? -69.008 -5.700 106.569 1.00 90.00 87 PHE A N 1
ATOM 641 C CA . PHE A 1 87 ? -68.370 -6.960 106.185 1.00 90.00 87 PHE A CA 1
ATOM 642 C C . PHE A 1 87 ? -67.640 -7.638 107.350 1.00 90.00 87 PHE A C 1
ATOM 644 O O . PHE A 1 87 ? -67.143 -8.747 107.163 1.00 90.00 87 PHE A O 1
ATOM 651 N N . VAL A 1 88 ? -67.560 -6.983 108.510 1.00 91.12 88 VAL A N 1
ATOM 652 C CA . VAL A 1 88 ? -66.849 -7.449 109.697 1.00 91.12 88 VAL A CA 1
ATOM 653 C C . VAL A 1 88 ? -67.871 -7.733 110.786 1.00 91.12 88 VAL A C 1
ATOM 655 O O . VAL A 1 88 ? -68.187 -6.888 111.610 1.00 91.12 88 VAL A O 1
ATOM 658 N N . HIS A 1 89 ? -68.396 -8.950 110.775 1.00 90.00 89 HIS A N 1
ATOM 659 C CA . HIS A 1 89 ? -69.419 -9.377 111.714 1.00 90.00 89 HIS A CA 1
ATOM 660 C C . HIS A 1 89 ? -69.346 -10.882 111.956 1.00 90.00 89 HIS A C 1
ATOM 662 O O . HIS A 1 89 ? -68.843 -11.640 111.120 1.00 90.00 89 HIS A O 1
ATOM 668 N N . PRO A 1 90 ? -69.930 -11.384 113.053 1.00 90.94 90 PRO A N 1
ATOM 669 C CA . PRO A 1 90 ? -69.984 -12.811 113.326 1.00 90.94 90 PRO A CA 1
ATOM 670 C C . PRO A 1 90 ? -70.494 -13.630 112.137 1.00 90.94 90 PRO A C 1
ATOM 672 O O . PRO A 1 90 ? -71.593 -13.422 111.618 1.00 90.94 90 PRO A O 1
ATOM 675 N N . GLY A 1 91 ? -69.675 -14.586 111.699 1.00 84.00 91 GLY A N 1
ATOM 676 C CA . GLY A 1 91 ? -69.998 -15.470 110.577 1.00 84.00 91 GLY A CA 1
ATOM 677 C C . GLY A 1 91 ? -69.804 -14.875 109.177 1.00 84.00 91 GLY A C 1
ATOM 678 O O . GLY A 1 91 ? -70.251 -15.509 108.215 1.00 84.00 91 GLY A O 1
ATOM 679 N N . ALA A 1 92 ? -69.150 -13.715 109.037 1.00 88.44 92 ALA A N 1
ATOM 680 C CA . ALA A 1 92 ? -68.650 -13.247 107.745 1.00 88.44 92 ALA A CA 1
ATOM 681 C C . ALA A 1 92 ? -67.654 -14.253 107.122 1.00 88.44 92 ALA A C 1
ATOM 683 O O . ALA A 1 92 ? -67.170 -15.182 107.771 1.00 88.44 92 ALA A O 1
ATOM 684 N N . VAL A 1 93 ? -67.393 -14.123 105.820 1.00 86.50 93 VAL A N 1
ATOM 685 C CA . VAL A 1 93 ? -66.407 -14.962 105.120 1.00 86.50 93 VAL A CA 1
ATOM 686 C C . VAL A 1 93 ? -65.067 -14.248 105.155 1.00 86.50 93 VAL A C 1
ATOM 688 O O . VAL A 1 93 ? -64.985 -13.137 104.645 1.00 86.50 93 VAL A O 1
ATOM 691 N N . GLU A 1 94 ? -64.037 -14.919 105.668 1.00 85.19 94 GLU A N 1
ATOM 692 C CA . GLU A 1 94 ? -62.665 -14.402 105.663 1.00 85.19 94 GLU A CA 1
ATOM 693 C C . GLU A 1 94 ? -62.198 -14.050 104.245 1.00 85.19 94 GLU A C 1
ATOM 695 O O . GLU A 1 94 ? -62.386 -14.814 103.288 1.00 85.19 94 GLU A O 1
ATOM 700 N N . VAL A 1 95 ? -61.532 -12.911 104.110 1.00 84.81 95 VAL A N 1
ATOM 701 C CA . VAL A 1 95 ? -60.820 -12.494 102.902 1.00 84.81 95 VAL A CA 1
ATOM 702 C C . VAL A 1 95 ? -59.432 -12.045 103.331 1.00 84.81 95 VAL A C 1
ATOM 704 O O . VAL A 1 95 ? -59.354 -11.281 104.266 1.00 84.81 95 VAL A O 1
ATOM 707 N N . CYS A 1 96 ? -58.357 -12.436 102.624 1.00 84.38 96 CYS A N 1
ATOM 708 C CA . CYS A 1 96 ? -56.969 -12.034 102.935 1.00 84.38 96 CYS A CA 1
ATOM 709 C C . CYS A 1 96 ? -56.771 -10.497 102.938 1.00 84.38 96 CYS A C 1
ATOM 711 O O . CYS A 1 96 ? -56.248 -9.927 101.972 1.00 84.38 96 CYS A O 1
ATOM 713 N N . ASN A 1 97 ? -57.180 -9.826 104.008 1.00 82.81 97 ASN A N 1
ATOM 714 C CA . ASN A 1 97 ? -57.213 -8.376 104.179 1.00 82.81 97 ASN A CA 1
ATOM 715 C C . ASN A 1 97 ? -56.561 -7.949 105.511 1.00 82.81 97 ASN A C 1
ATOM 717 O O . ASN A 1 97 ? -56.440 -6.748 105.766 1.00 82.81 97 ASN A O 1
ATOM 721 N N . LEU A 1 98 ? -56.048 -8.915 106.290 1.00 84.00 98 LEU A N 1
ATOM 722 C CA . LEU A 1 98 ? -55.428 -8.735 107.604 1.00 84.00 98 LEU A CA 1
ATOM 723 C C . LEU A 1 98 ? -56.402 -8.261 108.699 1.00 84.00 98 LEU A C 1
ATOM 725 O O . LEU A 1 98 ? -55.950 -7.730 109.720 1.00 84.00 98 LEU A O 1
ATOM 729 N N . LEU A 1 99 ? -57.706 -8.439 108.494 1.00 84.94 99 LEU A N 1
ATOM 730 C CA . LEU A 1 99 ? -58.771 -8.228 109.470 1.00 84.94 99 LEU A CA 1
ATOM 731 C C . LEU A 1 99 ? -59.325 -9.590 109.923 1.00 84.94 99 LEU A C 1
ATOM 733 O O . LEU A 1 99 ? -59.117 -10.609 109.279 1.00 84.94 99 LEU A O 1
ATOM 737 N N . ASP A 1 100 ? -59.965 -9.605 111.088 1.00 87.31 100 ASP A N 1
ATOM 738 C CA . ASP A 1 100 ? -60.773 -10.738 111.557 1.00 87.31 100 ASP A CA 1
ATOM 739 C C . ASP A 1 100 ? -62.205 -10.452 111.108 1.00 87.31 100 ASP A C 1
ATOM 741 O O . ASP A 1 100 ? -62.946 -9.770 111.818 1.00 87.31 100 ASP A O 1
ATOM 745 N N . ASP A 1 101 ? -62.544 -10.857 109.882 1.00 89.19 101 ASP A N 1
ATOM 746 C CA . ASP A 1 101 ? -63.824 -10.496 109.265 1.00 89.19 101 ASP A CA 1
ATOM 747 C C . ASP A 1 101 ? -64.989 -11.148 110.021 1.00 89.19 101 ASP A C 1
ATOM 749 O O . ASP A 1 101 ? -66.055 -10.559 110.170 1.00 89.19 101 ASP A O 1
ATOM 753 N N . ASN A 1 102 ? -64.806 -12.368 110.529 1.00 90.31 102 ASN A N 1
ATOM 754 C CA . ASN A 1 102 ? -65.886 -13.135 111.143 1.00 90.31 102 ASN A CA 1
ATOM 755 C C . ASN A 1 102 ? -65.976 -13.023 112.679 1.00 90.31 102 ASN A C 1
ATOM 757 O O . ASN A 1 102 ? -66.770 -13.742 113.304 1.00 90.31 102 ASN A O 1
ATOM 761 N N . CYS A 1 103 ? -65.188 -12.124 113.274 1.00 88.12 103 CYS A N 1
ATOM 762 C CA . CYS A 1 103 ? -65.125 -11.823 114.703 1.00 88.12 103 CYS A CA 1
ATOM 763 C C . CYS A 1 103 ? -64.836 -13.047 115.604 1.00 88.12 103 CYS A C 1
ATOM 765 O O . CYS A 1 103 ? -65.336 -13.122 116.736 1.00 88.12 103 CYS A O 1
ATOM 767 N N . ASN A 1 104 ? -64.052 -14.030 115.141 1.00 89.75 104 ASN A N 1
ATOM 768 C CA . ASN A 1 104 ? -63.719 -15.237 115.919 1.00 89.75 104 ASN A CA 1
ATOM 769 C C . ASN A 1 104 ? -62.355 -15.180 116.638 1.00 89.75 104 ASN A C 1
ATOM 771 O O . ASN A 1 104 ? -61.977 -16.144 117.319 1.00 89.75 104 ASN A O 1
ATOM 775 N N . ALA A 1 105 ? -61.663 -14.042 116.549 1.00 86.62 105 ALA A N 1
ATOM 776 C CA . ALA A 1 105 ? -60.327 -13.752 117.065 1.00 86.62 105 ALA A CA 1
ATOM 777 C C . ALA A 1 105 ? -59.159 -14.429 116.322 1.00 86.62 105 ALA A C 1
ATOM 779 O O . ALA A 1 105 ? -58.034 -14.459 116.844 1.00 86.62 105 ALA A O 1
ATOM 780 N N . LEU A 1 106 ? -59.393 -14.962 115.125 1.00 87.12 106 LEU A N 1
ATOM 781 C CA . LEU A 1 106 ? -58.368 -15.382 114.175 1.00 87.12 106 LEU A CA 1
ATOM 782 C C . LEU A 1 106 ? -58.386 -14.413 112.987 1.00 87.12 106 LEU A C 1
ATOM 784 O O . LEU A 1 106 ? -59.409 -13.838 112.667 1.00 87.12 106 LEU A O 1
ATOM 788 N N . ILE A 1 107 ? -57.214 -14.162 112.404 1.00 82.00 107 ILE A N 1
ATOM 789 C CA . ILE A 1 107 ? -57.078 -13.269 111.248 1.00 82.00 107 ILE A CA 1
ATOM 790 C C . ILE A 1 107 ? -56.813 -14.145 110.025 1.00 82.00 107 ILE A C 1
ATOM 792 O O . ILE A 1 107 ? -55.849 -14.926 110.051 1.00 82.00 107 ILE A O 1
ATOM 796 N N . ASP A 1 108 ? -57.622 -13.977 108.978 1.00 79.75 108 ASP A N 1
ATOM 797 C CA . ASP A 1 108 ? -57.497 -14.606 107.660 1.00 79.75 108 ASP A CA 1
ATOM 798 C C . ASP A 1 108 ? -57.394 -16.151 107.699 1.00 79.75 108 ASP A C 1
ATOM 800 O O . ASP A 1 108 ? -56.624 -16.771 106.946 1.00 79.75 108 ASP A O 1
ATOM 804 N N . GLU A 1 109 ? -58.110 -16.837 108.594 1.00 83.06 109 GLU A N 1
ATOM 805 C CA . GLU A 1 109 ? -58.000 -18.291 108.684 1.00 83.06 109 GLU A CA 1
ATOM 806 C C . GLU A 1 109 ? -58.671 -19.017 107.512 1.00 83.06 109 GLU A C 1
ATOM 808 O O . GLU A 1 109 ? -59.796 -18.755 107.098 1.00 83.06 109 GLU A O 1
ATOM 813 N N . GLY A 1 110 ? -57.972 -20.021 106.974 1.00 78.50 110 GLY A N 1
ATOM 814 C CA . GLY A 1 110 ? -58.512 -20.859 105.902 1.00 78.50 110 GLY A CA 1
ATOM 815 C C . GLY A 1 110 ? -58.523 -20.207 104.515 1.00 78.50 110 GLY A C 1
ATOM 816 O O . GLY A 1 110 ? -58.937 -20.873 103.564 1.00 78.50 110 GLY A O 1
ATOM 817 N N . VAL A 1 111 ? -58.002 -18.983 104.368 1.00 80.44 111 VAL A N 1
ATOM 818 C CA . VAL A 1 111 ? -57.907 -18.263 103.089 1.00 80.44 111 VAL A CA 1
ATOM 819 C C . VAL A 1 111 ? -56.458 -17.951 102.713 1.00 80.44 111 VAL A C 1
ATOM 821 O O . VAL A 1 111 ? -55.642 -17.579 103.547 1.00 80.44 111 VAL A O 1
ATOM 824 N N . GLN A 1 112 ? -56.098 -18.187 101.446 1.00 83.12 112 GLN A N 1
ATOM 825 C CA . GLN A 1 112 ? -54.770 -17.904 100.886 1.00 83.12 112 GLN A CA 1
ATOM 826 C C . GLN A 1 112 ? -54.901 -17.559 99.396 1.00 83.12 112 GLN A C 1
ATOM 828 O O . GLN A 1 112 ? -55.667 -18.199 98.674 1.00 83.12 112 GLN A O 1
ATOM 833 N N . ASN A 1 113 ? -54.105 -16.601 98.921 1.00 85.06 113 ASN A N 1
ATOM 834 C CA . ASN A 1 113 ? -53.919 -16.314 97.500 1.00 85.06 113 ASN A CA 1
ATOM 835 C C . ASN A 1 113 ? -52.824 -17.218 96.914 1.00 85.06 113 ASN A C 1
ATOM 837 O O . ASN A 1 113 ? -51.917 -17.651 97.626 1.00 85.06 113 ASN A O 1
ATOM 841 N N . THR A 1 114 ? -52.897 -17.502 95.612 1.00 90.19 114 THR A N 1
ATOM 842 C CA . THR A 1 114 ? -51.828 -18.210 94.887 1.00 90.19 114 THR A CA 1
ATOM 843 C C . THR A 1 114 ? -50.872 -17.195 94.276 1.00 90.19 114 THR A C 1
ATOM 845 O O . THR A 1 114 ? -51.315 -16.289 93.577 1.00 90.19 114 THR A O 1
ATOM 848 N N . TYR A 1 115 ? -49.577 -17.370 94.518 1.00 92.69 115 TYR A N 1
ATOM 849 C CA . TYR A 1 115 ? -48.502 -16.601 93.900 1.00 92.69 115 TYR A CA 1
ATOM 850 C C . TYR A 1 115 ? -47.562 -17.538 93.132 1.00 92.69 115 TYR A C 1
ATOM 852 O O . TYR A 1 115 ? -47.421 -18.707 93.494 1.00 92.69 115 TYR A O 1
ATOM 860 N N . TYR A 1 116 ? -46.908 -17.027 92.099 1.00 94.06 116 TYR A N 1
ATOM 861 C CA . TYR A 1 116 ? -46.082 -17.749 91.132 1.00 94.06 116 TYR A CA 1
ATOM 862 C C . TYR A 1 116 ? -44.640 -17.281 91.252 1.00 94.06 116 TYR A C 1
ATOM 864 O O . TYR A 1 116 ? -44.415 -16.092 91.451 1.00 94.06 116 TYR A O 1
ATOM 872 N N . GLN A 1 117 ? -43.678 -18.199 91.224 1.00 94.31 117 GLN A N 1
ATOM 873 C CA . GLN A 1 117 ? -42.265 -17.854 91.350 1.00 94.31 117 GLN A CA 1
ATOM 874 C C . GLN A 1 117 ? -41.864 -16.914 90.208 1.00 94.31 117 GLN A C 1
ATOM 876 O O . GLN A 1 117 ? -42.211 -17.200 89.071 1.00 94.31 117 GLN A O 1
ATOM 881 N N . ASP A 1 118 ? -41.174 -15.830 90.555 1.00 92.94 118 ASP A N 1
ATOM 882 C CA . ASP A 1 118 ? -40.566 -14.859 89.638 1.00 92.94 118 ASP A CA 1
ATOM 883 C C . ASP A 1 118 ? -39.053 -14.907 89.894 1.00 92.94 118 ASP A C 1
ATOM 885 O O . ASP A 1 118 ? -38.532 -14.323 90.857 1.00 92.94 118 ASP A O 1
ATOM 889 N N . ALA A 1 119 ? -38.360 -15.756 89.137 1.00 92.62 119 ALA A N 1
ATOM 890 C CA . ALA A 1 119 ? -36.964 -16.098 89.379 1.00 92.62 119 ALA A CA 1
ATOM 891 C C . ALA A 1 119 ? -35.974 -15.139 88.701 1.00 92.62 119 ALA A C 1
ATOM 893 O O . ALA A 1 119 ? -34.831 -15.038 89.167 1.00 92.62 119 ALA A O 1
ATOM 894 N N . ASP A 1 120 ? -36.387 -14.419 87.660 1.00 91.06 120 ASP A N 1
ATOM 895 C CA . ASP A 1 120 ? -35.573 -13.421 86.958 1.00 91.06 120 ASP A CA 1
ATOM 896 C C . ASP A 1 120 ? -35.956 -11.960 87.266 1.00 91.06 120 ASP A C 1
ATOM 898 O O . ASP A 1 120 ? -35.207 -11.045 86.909 1.00 91.06 120 ASP A O 1
ATOM 902 N N . SER A 1 121 ? -36.996 -11.759 88.080 1.00 91.50 121 SER A N 1
ATOM 903 C CA . SER A 1 121 ? -37.444 -10.477 88.633 1.00 91.50 121 SER A CA 1
ATOM 904 C C . SER A 1 121 ? -38.067 -9.523 87.610 1.00 91.50 121 SER A C 1
ATOM 906 O O . SER A 1 121 ? -37.875 -8.305 87.723 1.00 91.50 121 SER A O 1
ATOM 908 N N . ASP A 1 122 ? -38.807 -10.047 86.632 1.00 89.50 122 ASP A N 1
ATOM 909 C CA . ASP A 1 122 ? -39.472 -9.265 85.581 1.00 89.50 122 ASP A CA 1
ATOM 910 C C . ASP A 1 122 ? -40.960 -8.970 85.830 1.00 89.50 122 ASP A C 1
ATOM 912 O O . ASP A 1 122 ? -41.590 -8.245 85.056 1.00 89.50 122 ASP A O 1
ATOM 916 N N . THR A 1 123 ? -41.481 -9.421 86.975 1.00 92.56 123 THR A N 1
ATOM 917 C CA . THR A 1 123 ? -42.863 -9.290 87.462 1.00 92.56 123 THR A CA 1
ATOM 918 C C . THR A 1 123 ? -43.886 -10.286 86.914 1.00 92.56 123 THR A C 1
ATOM 920 O O . THR A 1 123 ? -45.028 -10.278 87.389 1.00 92.56 123 THR A O 1
ATOM 923 N N . TYR A 1 124 ? -43.491 -11.173 86.003 1.00 93.44 124 TYR A N 1
ATOM 924 C CA . TYR A 1 124 ? -44.292 -12.302 85.548 1.00 93.44 124 TYR A CA 1
ATOM 925 C C . TYR A 1 124 ? -43.763 -13.588 86.182 1.00 93.44 124 TYR A C 1
ATOM 927 O O . TYR A 1 124 ? -42.589 -13.717 86.491 1.00 93.44 124 TYR A O 1
ATOM 935 N N . GLY A 1 125 ? -44.666 -14.516 86.494 1.00 91.31 125 GLY A N 1
ATOM 936 C CA . GLY A 1 125 ? -44.307 -15.711 87.245 1.00 91.31 125 GLY A CA 1
ATOM 937 C C . GLY A 1 125 ? -44.596 -16.999 86.498 1.00 91.31 125 GLY A C 1
ATOM 938 O O . GLY A 1 125 ? -45.461 -17.079 85.625 1.00 91.31 125 GLY A O 1
ATOM 939 N N . ASN A 1 126 ? -43.918 -18.061 86.911 1.00 90.62 126 ASN A N 1
ATOM 940 C CA . ASN A 1 126 ? -44.084 -19.390 86.349 1.00 90.62 126 ASN A CA 1
ATOM 941 C C . ASN A 1 126 ? -45.332 -20.100 86.890 1.00 90.62 126 ASN A C 1
ATOM 943 O O . ASN A 1 126 ? -45.385 -20.512 88.054 1.00 90.62 126 ASN A O 1
ATOM 947 N N . ALA A 1 127 ? -46.309 -20.358 86.015 1.00 89.31 127 ALA A N 1
ATOM 948 C CA . ALA A 1 127 ? -47.548 -21.070 86.348 1.00 89.31 127 ALA A CA 1
ATOM 949 C C . ALA A 1 127 ? -47.355 -22.451 87.011 1.00 89.31 127 ALA A C 1
ATOM 951 O O . ALA A 1 127 ? -48.253 -22.932 87.704 1.00 89.31 127 ALA A O 1
ATOM 952 N N . SER A 1 128 ? -46.208 -23.105 86.802 1.00 89.50 128 SER A N 1
ATOM 953 C CA . SER A 1 128 ? -45.903 -24.428 87.366 1.00 89.50 128 SER A CA 1
ATOM 954 C C . SER A 1 128 ? -45.272 -24.371 88.760 1.00 89.50 128 SER A C 1
ATOM 956 O O . SER A 1 128 ? -45.191 -25.403 89.430 1.00 89.50 128 SER A O 1
ATOM 958 N N . MET A 1 129 ? -44.823 -23.195 89.203 1.00 90.88 129 MET A N 1
ATOM 959 C CA . MET A 1 129 ? -44.113 -22.993 90.465 1.00 90.88 129 MET A CA 1
ATOM 960 C C . MET A 1 129 ? -44.909 -22.046 91.360 1.00 90.88 129 MET A C 1
ATOM 962 O O . MET A 1 129 ? -44.704 -20.839 91.360 1.00 90.88 129 MET A O 1
ATOM 966 N N . THR A 1 130 ? -45.837 -22.605 92.137 1.00 92.81 130 THR A N 1
ATOM 967 C CA . THR A 1 130 ? -46.777 -21.825 92.954 1.00 92.81 130 THR A CA 1
ATOM 968 C C . THR A 1 130 ? -46.494 -21.913 94.449 1.00 92.81 130 THR A C 1
ATOM 970 O O . THR A 1 130 ? -46.093 -22.965 94.950 1.00 92.81 130 THR A O 1
ATOM 973 N N . THR A 1 131 ? -46.844 -20.864 95.188 1.00 91.88 131 THR A N 1
ATOM 974 C CA . THR A 1 131 ? -46.958 -20.861 96.652 1.00 91.88 131 THR A CA 1
ATOM 975 C C . THR A 1 131 ? -48.284 -20.232 97.090 1.00 91.88 131 THR A C 1
ATOM 977 O O . THR A 1 131 ? -48.861 -19.425 96.363 1.00 91.88 131 THR A O 1
ATOM 980 N N . LEU A 1 132 ? -48.777 -20.602 98.274 1.00 89.88 132 LEU A N 1
ATOM 981 C CA . LEU A 1 132 ? -49.984 -20.029 98.873 1.00 89.88 132 LEU A CA 1
ATOM 982 C C . LEU A 1 132 ? -49.595 -19.078 100.012 1.00 89.88 132 LEU A C 1
ATOM 984 O O . LEU A 1 132 ? -48.785 -19.439 100.866 1.00 89.88 132 LEU A O 1
ATOM 988 N N . ALA A 1 133 ? -50.143 -17.863 100.010 1.00 84.88 133 ALA A N 1
ATOM 989 C CA . ALA A 1 133 ? -49.955 -16.864 101.064 1.00 84.88 133 ALA A CA 1
ATOM 990 C C . ALA A 1 133 ? -51.061 -15.798 100.995 1.00 84.88 133 ALA A C 1
ATOM 992 O O . ALA A 1 133 ? -51.684 -15.635 99.952 1.00 84.88 133 ALA A O 1
ATOM 993 N N . CYS A 1 134 ? -51.305 -15.032 102.061 1.00 82.81 134 CYS A N 1
ATOM 994 C CA . CYS A 1 134 ? -52.203 -13.873 101.957 1.00 82.81 134 CYS A CA 1
ATOM 995 C C . CYS A 1 134 ? -51.512 -12.671 101.296 1.00 82.81 134 CYS A C 1
ATOM 997 O O . CYS A 1 134 ? -52.054 -12.086 100.358 1.00 82.81 134 CYS A O 1
ATOM 999 N N . THR A 1 135 ? -50.275 -12.361 101.692 1.00 83.06 135 THR A N 1
ATOM 1000 C CA . THR A 1 135 ? -49.446 -11.311 101.078 1.00 83.06 135 THR A CA 1
ATOM 1001 C C . THR A 1 135 ? -48.407 -11.903 100.129 1.00 83.06 135 THR A C 1
ATOM 1003 O O . THR A 1 135 ? -47.945 -13.023 100.342 1.00 83.06 135 THR A O 1
ATOM 1006 N N . GLN A 1 136 ? -48.044 -11.153 99.083 1.00 86.12 136 GLN A N 1
ATOM 1007 C CA . GLN A 1 136 ? -47.077 -11.567 98.063 1.00 86.12 136 GLN A CA 1
ATOM 1008 C C . GLN A 1 136 ? -45.719 -11.910 98.699 1.00 86.12 136 GLN A C 1
ATOM 1010 O O . GLN A 1 136 ? -45.064 -11.021 99.256 1.00 86.12 136 GLN A O 1
ATOM 1015 N N . PRO A 1 137 ? -45.270 -13.178 98.640 1.00 89.88 137 PRO A N 1
ATOM 1016 C CA . PRO A 1 137 ? -43.962 -13.563 99.151 1.00 89.88 137 PRO A CA 1
ATOM 1017 C C . PRO A 1 137 ? -42.830 -12.977 98.303 1.00 89.88 137 PRO A C 1
ATOM 1019 O O . PRO A 1 137 ? -42.969 -12.778 97.101 1.00 89.88 137 PRO A O 1
ATOM 1022 N N . SER A 1 138 ? -41.669 -12.748 98.920 1.00 89.81 138 SER A N 1
ATOM 1023 C CA . SER A 1 138 ? -40.468 -12.316 98.191 1.00 89.81 138 SER A CA 1
ATOM 1024 C C . SER A 1 138 ? -40.073 -13.353 97.131 1.00 89.81 138 SER A C 1
ATOM 1026 O O . SER A 1 138 ? -39.937 -14.533 97.465 1.00 89.81 138 SER A O 1
ATOM 1028 N N . GLY A 1 139 ? -39.864 -12.912 95.887 1.00 90.06 139 GLY A N 1
ATOM 1029 C CA . GLY A 1 139 ? -39.549 -13.779 94.742 1.00 90.06 139 GLY A CA 1
ATOM 1030 C C . GLY A 1 139 ? -40.757 -14.491 94.125 1.00 90.06 139 GLY A C 1
ATOM 1031 O O . GLY A 1 139 ? -40.577 -15.485 93.428 1.00 90.06 139 GLY A O 1
ATOM 1032 N N . TYR A 1 140 ? -41.977 -14.038 94.427 1.00 93.12 140 TYR A N 1
ATOM 1033 C CA . TYR A 1 140 ? -43.207 -14.514 93.801 1.00 93.12 140 TYR A CA 1
ATOM 1034 C C . TYR A 1 140 ? -44.085 -13.333 93.381 1.00 93.12 140 TYR A C 1
ATOM 1036 O O . TYR A 1 140 ? -44.040 -12.284 94.020 1.00 93.12 140 TYR A O 1
ATOM 1044 N N . VAL A 1 141 ? -44.924 -13.510 92.365 1.00 93.75 141 VAL A N 1
ATOM 1045 C CA . VAL A 1 141 ? -45.863 -12.522 91.805 1.00 93.75 141 VAL A CA 1
ATOM 1046 C C . VAL A 1 141 ? -47.247 -13.134 91.607 1.00 93.75 141 VAL A C 1
ATOM 1048 O O . VAL A 1 141 ? -47.418 -14.345 91.692 1.00 93.75 141 VAL A O 1
ATOM 1051 N N . SER A 1 142 ? -48.279 -12.314 91.423 1.00 91.50 142 SER A N 1
ATOM 1052 C CA . SER A 1 142 ? -49.645 -12.813 91.194 1.00 91.50 142 SER A CA 1
ATOM 1053 C C . SER A 1 142 ? -49.910 -13.216 89.744 1.00 91.50 142 SER A C 1
ATOM 1055 O O . SER A 1 142 ? -50.856 -13.961 89.494 1.00 91.50 142 SER A O 1
ATOM 1057 N N . ASP A 1 143 ? -49.119 -12.698 88.804 1.00 91.88 143 ASP A N 1
ATOM 1058 C CA . ASP A 1 143 ? -49.253 -12.997 87.381 1.00 91.88 143 ASP A CA 1
ATOM 1059 C C . ASP A 1 143 ? -48.497 -14.285 87.028 1.00 91.88 143 ASP A C 1
ATOM 1061 O O . ASP A 1 143 ? -47.399 -14.514 87.520 1.00 91.88 143 ASP A O 1
ATOM 1065 N N . ASN A 1 144 ? -49.086 -15.151 86.209 1.00 92.19 144 ASN A N 1
ATOM 1066 C CA . ASN A 1 144 ? -48.564 -16.489 85.916 1.00 92.19 144 ASN A CA 1
ATOM 1067 C C . ASN A 1 144 ? -48.224 -16.723 84.447 1.00 92.19 144 ASN A C 1
ATOM 1069 O O . ASN A 1 144 ? -48.121 -17.871 84.006 1.00 92.19 144 ASN A O 1
ATOM 1073 N N . THR A 1 145 ? -48.147 -15.647 83.676 1.00 91.00 145 THR A N 1
ATOM 1074 C CA . THR A 1 145 ? -48.097 -15.715 82.220 1.00 91.00 145 THR A CA 1
ATOM 1075 C C . THR A 1 145 ? -46.684 -15.782 81.650 1.00 91.00 145 THR A C 1
ATOM 1077 O O . THR A 1 145 ? -46.539 -15.758 80.431 1.00 91.00 145 THR A O 1
ATOM 1080 N N . ASP A 1 146 ? -45.655 -15.884 82.490 1.00 90.56 146 ASP A N 1
ATOM 1081 C CA . ASP A 1 146 ? -44.272 -15.951 82.030 1.00 90.56 146 ASP A CA 1
ATOM 1082 C C . ASP A 1 146 ? -43.983 -17.260 81.274 1.00 90.56 146 ASP A C 1
ATOM 1084 O O . ASP A 1 146 ? -44.208 -18.368 81.782 1.00 90.56 146 ASP A O 1
ATOM 1088 N N . CYS A 1 147 ? -43.481 -17.135 80.043 1.00 89.31 147 CYS A N 1
ATOM 1089 C CA . CYS A 1 147 ? -43.062 -18.272 79.236 1.00 89.31 147 CYS A CA 1
ATOM 1090 C C . CYS A 1 147 ? -41.584 -18.655 79.435 1.00 89.31 147 CYS A C 1
ATOM 1092 O O . CYS A 1 147 ? -41.202 -19.767 79.046 1.00 89.31 147 CYS A O 1
ATOM 1094 N N . ASN A 1 148 ? -40.765 -17.809 80.072 1.00 90.44 148 ASN A N 1
ATOM 1095 C CA . ASN A 1 148 ? -39.386 -18.106 80.438 1.00 90.44 148 ASN A CA 1
ATOM 1096 C C . ASN A 1 148 ? -38.908 -17.368 81.705 1.00 90.44 148 ASN A C 1
ATOM 1098 O O . ASN A 1 148 ? -38.090 -16.458 81.623 1.00 90.44 148 ASN A O 1
ATOM 1102 N N . ASP A 1 149 ? -39.238 -17.967 82.850 1.00 89.06 149 ASP A N 1
ATOM 1103 C CA . ASP A 1 149 ? -38.862 -17.595 84.233 1.00 89.06 149 ASP A CA 1
ATOM 1104 C C . ASP A 1 149 ? -37.361 -17.743 84.557 1.00 89.06 149 ASP A C 1
ATOM 1106 O O . ASP A 1 149 ? -36.934 -18.104 85.651 1.00 89.06 149 ASP A O 1
ATOM 1110 N N . SER A 1 150 ? -36.502 -17.580 83.562 1.00 92.12 150 SER A N 1
ATOM 1111 C CA . SER A 1 150 ? -35.054 -17.495 83.728 1.00 92.12 150 SER A CA 1
ATOM 1112 C C . SER A 1 150 ? -34.436 -16.359 82.915 1.00 92.12 150 SER A C 1
ATOM 1114 O O . SER A 1 150 ? -33.213 -16.177 82.962 1.00 92.12 150 SER A O 1
ATOM 1116 N N . ASN A 1 151 ? -35.248 -15.617 82.160 1.00 92.00 151 ASN A N 1
ATOM 1117 C CA . ASN A 1 151 ? -34.832 -14.518 81.315 1.00 92.00 151 ASN A CA 1
ATOM 1118 C C . ASN A 1 151 ? -35.865 -13.375 81.287 1.00 92.00 151 ASN A C 1
ATOM 1120 O O . ASN A 1 151 ? -36.740 -13.359 80.429 1.00 92.00 151 ASN A O 1
ATOM 1124 N N . ALA A 1 152 ? -35.586 -12.327 82.067 1.00 92.06 152 ALA A N 1
ATOM 1125 C CA . ALA A 1 152 ? -36.402 -11.118 82.222 1.00 92.06 152 ALA A CA 1
ATOM 1126 C C . ALA A 1 152 ? -36.667 -10.287 80.943 1.00 92.06 152 ALA A C 1
ATOM 1128 O O . ALA A 1 152 ? -37.248 -9.201 81.000 1.00 92.06 152 ALA A O 1
ATOM 1129 N N . ALA A 1 153 ? -36.137 -10.707 79.792 1.00 91.62 153 ALA A N 1
ATOM 1130 C CA . ALA A 1 153 ? -36.445 -10.120 78.492 1.00 91.62 153 ALA A CA 1
ATOM 1131 C C . ALA A 1 153 ? -37.596 -10.837 77.767 1.00 91.62 153 ALA A C 1
ATOM 1133 O O . ALA A 1 153 ? -38.069 -10.308 76.765 1.00 91.62 153 ALA A O 1
ATOM 1134 N N . ILE A 1 154 ? -38.007 -12.015 78.247 1.00 92.62 154 ILE A N 1
ATOM 1135 C CA . ILE A 1 154 ? -38.994 -12.879 77.608 1.00 92.62 154 ILE A CA 1
ATOM 1136 C C . ILE A 1 154 ? -40.224 -12.938 78.505 1.00 92.62 154 ILE A C 1
ATOM 1138 O O . ILE A 1 154 ? -40.269 -13.718 79.444 1.00 92.62 154 ILE A O 1
ATOM 1142 N N . TYR A 1 155 ? -41.214 -12.111 78.196 1.00 91.38 155 TYR A N 1
ATOM 1143 C CA . TYR A 1 155 ? -42.444 -12.011 78.969 1.00 91.38 155 TYR A CA 1
ATOM 1144 C C . TYR A 1 155 ? -43.605 -11.528 78.101 1.00 91.38 155 TYR A C 1
ATOM 1146 O O . TYR A 1 155 ? -43.400 -10.880 77.072 1.00 91.38 155 TYR A O 1
ATOM 1154 N N . PRO A 1 156 ? -44.857 -11.756 78.522 1.00 92.69 156 PRO A N 1
ATOM 1155 C CA . PRO A 1 156 ? -46.032 -11.320 77.781 1.00 92.69 156 PRO A CA 1
ATOM 1156 C C . PRO A 1 156 ? -46.023 -9.833 77.429 1.00 92.69 156 PRO A C 1
ATOM 1158 O O . PRO A 1 156 ? -46.055 -8.956 78.292 1.00 92.69 156 PRO A O 1
ATOM 1161 N N . GLY A 1 157 ? -46.031 -9.543 76.129 1.00 87.06 157 GLY A N 1
ATOM 1162 C CA . GLY A 1 157 ? -46.017 -8.170 75.621 1.00 87.06 157 GLY A CA 1
ATOM 1163 C C . GLY A 1 157 ? -44.639 -7.498 75.584 1.00 87.06 157 GLY A C 1
ATOM 1164 O O . GLY A 1 157 ? -44.584 -6.281 75.374 1.00 87.06 157 GLY A O 1
ATOM 1165 N N . ALA A 1 158 ? -43.543 -8.248 75.748 1.00 91.19 158 ALA A N 1
ATOM 1166 C CA . ALA A 1 158 ? -42.205 -7.768 75.414 1.00 91.19 158 ALA A CA 1
ATOM 1167 C C . ALA A 1 158 ? -42.114 -7.321 73.938 1.00 91.19 158 ALA A C 1
ATOM 1169 O O . ALA A 1 158 ? -42.982 -7.592 73.107 1.00 91.19 158 ALA A O 1
ATOM 1170 N N . SER A 1 159 ? -41.073 -6.559 73.598 1.00 89.50 159 SER A N 1
ATOM 1171 C CA . SER A 1 159 ? -40.804 -6.212 72.197 1.00 89.50 159 SER A CA 1
ATOM 1172 C C . SER A 1 159 ? -39.967 -7.307 71.557 1.00 89.50 159 SER A C 1
ATOM 1174 O O . SER A 1 159 ? -38.895 -7.605 72.074 1.00 89.50 159 SER A O 1
ATOM 1176 N N . GLU A 1 160 ? -40.421 -7.825 70.418 1.00 88.12 160 GLU A N 1
ATOM 1177 C CA . GLU A 1 160 ? -39.672 -8.814 69.642 1.00 88.12 160 GLU A CA 1
ATOM 1178 C C . GLU A 1 160 ? -38.296 -8.282 69.233 1.00 88.12 160 GLU A C 1
ATOM 1180 O O . GLU A 1 160 ? -38.140 -7.134 68.792 1.00 88.12 160 GLU A O 1
ATOM 1185 N N . VAL A 1 161 ? -37.289 -9.141 69.340 1.00 88.38 161 VAL A N 1
ATOM 1186 C CA . VAL A 1 161 ? -35.952 -8.927 68.801 1.00 88.38 161 VAL A CA 1
ATOM 1187 C C . VAL A 1 161 ? -35.627 -10.116 67.918 1.00 88.38 161 VAL A C 1
ATOM 1189 O O . VAL A 1 161 ? -35.724 -11.236 68.372 1.00 88.38 161 VAL A O 1
ATOM 1192 N N . CYS A 1 162 ? -35.153 -9.873 66.692 1.00 87.06 162 CYS A N 1
ATOM 1193 C CA . CYS A 1 162 ? -34.875 -10.923 65.702 1.00 87.06 162 CYS A CA 1
ATOM 1194 C C . CYS A 1 162 ? -33.740 -11.876 66.145 1.00 87.06 162 CYS A C 1
ATOM 1196 O O . CYS A 1 162 ? -32.578 -11.712 65.752 1.00 87.06 162 CYS A O 1
ATOM 1198 N N . ASN A 1 163 ? -34.056 -12.826 67.019 1.00 86.31 163 ASN A N 1
ATOM 1199 C CA . ASN A 1 163 ? -33.130 -13.676 67.761 1.00 86.31 163 ASN A CA 1
ATOM 1200 C C . ASN A 1 163 ? -33.551 -15.164 67.728 1.00 86.31 163 ASN A C 1
ATOM 1202 O O . ASN A 1 163 ? -32.792 -16.016 68.204 1.00 86.31 163 ASN A O 1
ATOM 1206 N N . GLY A 1 164 ? -34.696 -15.487 67.112 1.00 87.06 164 GLY A N 1
ATOM 1207 C CA . GLY A 1 164 ? -35.231 -16.843 67.002 1.00 87.06 164 GLY A CA 1
ATOM 1208 C C . GLY A 1 164 ? -35.963 -17.335 68.253 1.00 87.06 164 GLY A C 1
ATOM 1209 O O . GLY A 1 164 ? -36.160 -18.545 68.396 1.00 87.06 164 GLY A O 1
ATOM 1210 N N . VAL A 1 165 ? -36.328 -16.431 69.159 1.00 89.00 165 VAL A N 1
ATOM 1211 C CA . VAL A 1 165 ? -37.088 -16.674 70.385 1.00 89.00 165 VAL A CA 1
ATOM 1212 C C . VAL A 1 165 ? -38.391 -15.874 70.309 1.00 89.00 165 VAL A C 1
ATOM 1214 O O . VAL A 1 165 ? -38.430 -14.803 69.728 1.00 89.00 165 VAL A O 1
ATOM 1217 N N . ASP A 1 166 ? -39.472 -16.437 70.842 1.00 90.62 166 ASP A N 1
ATOM 1218 C CA . ASP A 1 166 ? -40.737 -15.723 71.064 1.00 90.62 166 ASP A CA 1
ATOM 1219 C C . ASP A 1 166 ? -40.565 -14.879 72.332 1.00 90.62 166 ASP A C 1
ATOM 1221 O O . ASP A 1 166 ? -40.696 -15.405 73.441 1.00 90.62 166 ASP A O 1
ATOM 1225 N N . ASP A 1 167 ? -40.144 -13.620 72.177 1.00 92.25 167 ASP A N 1
ATOM 1226 C CA . ASP A 1 167 ? -39.830 -12.751 73.315 1.00 92.25 167 ASP A CA 1
ATOM 1227 C C . ASP A 1 167 ? -41.113 -12.319 74.041 1.00 92.25 167 ASP A C 1
ATOM 1229 O O . ASP A 1 167 ? -41.113 -12.145 75.258 1.00 92.25 167 ASP A O 1
ATOM 1233 N N . ASN A 1 168 ? -42.224 -12.151 73.321 1.00 91.88 168 ASN A N 1
ATOM 1234 C CA . ASN A 1 168 ? -43.462 -11.608 73.875 1.00 91.88 168 ASN A CA 1
ATOM 1235 C C . ASN A 1 168 ? -44.507 -12.660 74.288 1.00 91.88 168 ASN A C 1
ATOM 1237 O O . ASN A 1 168 ? -45.639 -12.299 74.639 1.00 91.88 168 ASN A O 1
ATOM 1241 N N . CYS A 1 169 ? -44.123 -13.937 74.255 1.00 89.31 169 CYS A N 1
ATOM 1242 C CA . CYS A 1 169 ? -44.916 -15.100 74.637 1.00 89.31 169 CYS A CA 1
ATOM 1243 C C . CYS A 1 169 ? -46.252 -15.237 73.876 1.00 89.31 169 CYS A C 1
ATOM 1245 O O . CYS A 1 169 ? -47.239 -15.732 74.436 1.00 89.31 169 CYS A O 1
ATOM 1247 N N . ASN A 1 170 ? -46.334 -14.796 72.615 1.00 91.00 170 ASN A N 1
ATOM 1248 C CA . ASN A 1 170 ? -47.574 -14.846 71.831 1.00 91.00 170 ASN A CA 1
ATOM 1249 C C . ASN A 1 170 ? -47.668 -16.037 70.863 1.00 91.00 170 ASN A C 1
ATOM 1251 O O . ASN A 1 170 ? -48.649 -16.137 70.115 1.00 91.00 170 ASN A O 1
ATOM 1255 N N . THR A 1 171 ? -46.704 -16.960 70.910 1.00 89.50 171 THR A N 1
ATOM 1256 C CA . THR A 1 171 ? -46.530 -18.154 70.061 1.00 89.50 171 THR A CA 1
ATOM 1257 C C . THR A 1 171 ? -46.031 -17.900 68.638 1.00 89.50 171 THR A C 1
ATOM 1259 O O . THR A 1 171 ? -45.924 -18.849 67.852 1.00 89.50 171 THR A O 1
ATOM 1262 N N . GLN A 1 172 ? -45.724 -16.654 68.289 1.00 88.69 172 GLN A N 1
ATOM 1263 C CA . GLN A 1 172 ? -45.016 -16.289 67.066 1.00 88.69 172 GLN A CA 1
ATOM 1264 C C . GLN A 1 172 ? -43.564 -15.961 67.421 1.00 88.69 172 GLN A C 1
ATOM 1266 O O . GLN A 1 172 ? -43.237 -15.690 68.564 1.00 88.69 172 GLN A O 1
ATOM 1271 N N . THR A 1 173 ? -42.664 -16.143 66.462 1.00 87.44 173 THR A N 1
ATOM 1272 C CA . THR A 1 173 ? -41.231 -15.930 66.676 1.00 87.44 173 THR A CA 1
ATOM 1273 C C . THR A 1 173 ? -40.783 -14.820 65.749 1.00 87.44 173 THR A C 1
ATOM 1275 O O . THR A 1 173 ? -40.983 -14.939 64.533 1.00 87.44 173 THR A O 1
ATOM 1278 N N . ASP A 1 174 ? -40.158 -13.786 66.312 1.00 86.94 174 ASP A N 1
ATOM 1279 C CA . ASP A 1 174 ? -39.602 -12.639 65.597 1.00 86.94 174 ASP A CA 1
ATOM 1280 C C . ASP A 1 174 ? -40.638 -11.887 64.727 1.00 86.94 174 ASP A C 1
ATOM 1282 O O . ASP A 1 174 ? -40.300 -11.307 63.683 1.00 86.94 174 ASP A O 1
ATOM 1286 N N . GLU A 1 175 ? -41.926 -11.891 65.082 1.00 86.38 175 GLU A N 1
ATOM 1287 C CA . GLU A 1 175 ? -42.940 -11.220 64.272 1.00 86.38 175 GLU A CA 1
ATOM 1288 C C . GLU A 1 175 ? -42.820 -9.692 64.327 1.00 86.38 175 GLU A C 1
ATOM 1290 O O . GLU A 1 175 ? -42.458 -9.074 65.323 1.00 86.38 175 GLU A O 1
ATOM 1295 N N . GLY A 1 176 ? -43.116 -9.040 63.201 1.00 83.62 176 GLY A N 1
ATOM 1296 C CA . GLY A 1 176 ? -43.013 -7.583 63.089 1.00 83.62 176 GLY A CA 1
ATOM 1297 C C . GLY A 1 176 ? -41.580 -7.033 63.027 1.00 83.62 176 GLY A C 1
ATOM 1298 O O . GLY A 1 176 ? -41.427 -5.839 62.770 1.00 83.62 176 GLY A O 1
ATOM 1299 N N . VAL A 1 177 ? -40.548 -7.875 63.181 1.00 86.44 177 VAL A N 1
ATOM 1300 C CA . VAL A 1 177 ? -39.125 -7.489 63.078 1.00 86.44 177 VAL A CA 1
ATOM 1301 C C . VAL A 1 177 ? -38.376 -8.142 61.909 1.00 86.44 177 VAL A C 1
ATOM 1303 O O . VAL A 1 177 ? -37.201 -7.842 61.686 1.00 86.44 177 VAL A O 1
ATOM 1306 N N . LEU A 1 178 ? -39.046 -8.989 61.119 1.00 87.44 178 LEU A N 1
ATOM 1307 C CA . LEU A 1 178 ? -38.478 -9.569 59.899 1.00 87.44 178 LEU A CA 1
ATOM 1308 C C . LEU A 1 178 ? -38.323 -8.524 58.785 1.00 87.44 178 LEU A C 1
ATOM 1310 O O . LEU A 1 178 ? -39.225 -7.733 58.505 1.00 87.44 178 LEU A O 1
ATOM 1314 N N . ASN A 1 179 ? -37.197 -8.587 58.077 1.00 87.75 179 ASN A N 1
ATOM 1315 C CA . ASN A 1 179 ? -36.970 -7.831 56.851 1.00 87.75 179 ASN A CA 1
ATOM 1316 C C . ASN A 1 179 ? -37.432 -8.642 55.638 1.00 87.75 179 ASN A C 1
ATOM 1318 O O . ASN A 1 179 ? -37.332 -9.869 55.618 1.00 87.75 179 ASN A O 1
ATOM 1322 N N . THR A 1 180 ? -37.912 -7.954 54.602 1.00 90.81 180 THR A N 1
ATOM 1323 C CA . THR A 1 180 ? -38.221 -8.587 53.313 1.00 90.81 180 THR A CA 1
ATOM 1324 C C . THR A 1 180 ? -36.967 -8.616 52.444 1.00 90.81 180 THR A C 1
ATOM 1326 O O . THR A 1 180 ? -36.341 -7.578 52.238 1.00 90.81 180 THR A O 1
ATOM 1329 N N . TYR A 1 181 ? -36.634 -9.789 51.914 1.00 93.19 181 TYR A N 1
ATOM 1330 C CA . TYR A 1 181 ? -35.562 -9.999 50.946 1.00 93.19 181 TYR A CA 1
ATOM 1331 C C . TYR A 1 181 ? -36.124 -10.605 49.656 1.00 93.19 181 TYR A C 1
ATOM 1333 O O . TYR A 1 181 ? -37.117 -11.331 49.693 1.00 93.19 181 TYR A O 1
ATOM 1341 N N . TYR A 1 182 ? -35.481 -10.332 48.529 1.00 94.50 182 TYR A N 1
ATOM 1342 C CA . TYR A 1 182 ? -35.896 -10.684 47.173 1.00 94.50 182 TYR A CA 1
ATOM 1343 C C . TYR A 1 182 ? -34.896 -11.655 46.566 1.00 94.50 182 TYR A C 1
ATOM 1345 O O . TYR A 1 182 ? -33.705 -11.526 46.832 1.00 94.50 182 TYR A O 1
ATOM 1353 N N . GLN A 1 183 ? -35.378 -12.654 45.832 1.00 94.88 183 GLN A N 1
ATOM 1354 C CA . GLN A 1 183 ? -34.513 -13.660 45.219 1.00 94.88 183 GLN A CA 1
ATOM 1355 C C . GLN A 1 183 ? -33.550 -12.984 44.237 1.00 94.88 183 GLN A C 1
ATOM 1357 O O . GLN A 1 183 ? -34.004 -12.178 43.437 1.00 94.88 183 GLN A O 1
ATOM 1362 N N . ASP A 1 184 ? -32.268 -13.324 44.342 1.00 93.19 184 ASP A N 1
ATOM 1363 C CA . ASP A 1 184 ? -31.161 -12.892 43.481 1.00 93.19 184 ASP A CA 1
ATOM 1364 C C . ASP A 1 184 ? -30.587 -14.160 42.830 1.00 93.19 184 ASP A C 1
ATOM 1366 O O . ASP A 1 184 ? -29.828 -14.918 43.453 1.00 93.19 184 ASP A O 1
ATOM 1370 N N . SER A 1 185 ? -31.068 -14.483 41.628 1.00 93.38 185 SER A N 1
ATOM 1371 C CA . SER A 1 185 ? -30.770 -15.762 40.974 1.00 93.38 185 SER A CA 1
ATOM 1372 C C . SER A 1 185 ? -29.496 -15.734 40.128 1.00 93.38 185 SER A C 1
ATOM 1374 O O . SER A 1 185 ? -28.934 -16.804 39.861 1.00 93.38 185 SER A O 1
ATOM 1376 N N . ASP A 1 186 ? -29.041 -14.559 39.696 1.00 91.88 186 ASP A N 1
ATOM 1377 C CA . ASP A 1 186 ? -27.834 -14.387 38.881 1.00 91.88 186 ASP A CA 1
ATOM 1378 C C . ASP A 1 186 ? -26.624 -13.834 39.659 1.00 91.88 186 ASP A C 1
ATOM 1380 O O . ASP A 1 186 ? -25.488 -13.950 39.183 1.00 91.88 186 ASP A O 1
ATOM 1384 N N . GLY A 1 187 ? -26.833 -13.398 40.903 1.00 90.38 187 GLY A N 1
ATOM 1385 C CA . GLY A 1 187 ? -25.804 -13.077 41.884 1.00 90.38 187 GLY A CA 1
ATOM 1386 C C . GLY A 1 187 ? -25.279 -11.647 41.806 1.00 90.38 187 GLY A C 1
ATOM 1387 O O . GLY A 1 187 ? -24.126 -11.422 42.199 1.00 90.38 187 GLY A O 1
ATOM 1388 N N . ASP A 1 188 ? -26.059 -10.705 41.281 1.00 91.12 188 ASP A N 1
ATOM 1389 C CA . ASP A 1 188 ? -25.638 -9.319 41.063 1.00 91.12 188 ASP A CA 1
ATOM 1390 C C . ASP A 1 188 ? -26.044 -8.332 42.179 1.00 91.12 188 ASP A C 1
ATOM 1392 O O . ASP A 1 188 ? -25.656 -7.160 42.144 1.00 91.12 188 ASP A O 1
ATOM 1396 N N . MET A 1 189 ? -26.698 -8.843 43.232 1.00 91.75 189 MET A N 1
ATOM 1397 C CA . MET A 1 189 ? -27.212 -8.125 44.407 1.00 91.75 189 MET A CA 1
ATOM 1398 C C . MET A 1 189 ? -28.498 -7.321 44.194 1.00 91.75 189 MET A C 1
ATOM 1400 O O . MET A 1 189 ? -28.940 -6.664 45.147 1.00 91.75 189 MET A O 1
ATOM 1404 N N . TYR A 1 190 ? -29.129 -7.402 43.028 1.00 93.38 190 TYR A N 1
ATOM 1405 C CA . TYR A 1 190 ? -30.483 -6.917 42.790 1.00 93.38 190 TYR A CA 1
ATOM 1406 C C . TYR A 1 190 ? -31.427 -8.113 42.697 1.00 93.38 190 TYR A C 1
ATOM 1408 O O . TYR A 1 190 ? -31.051 -9.189 42.261 1.00 93.38 190 TYR A O 1
ATOM 1416 N N . GLY A 1 191 ? -32.634 -7.972 43.241 1.00 91.62 191 GLY A N 1
ATOM 1417 C CA . GLY A 1 191 ? -33.545 -9.098 43.385 1.00 91.62 191 GLY A CA 1
ATOM 1418 C C . GLY A 1 191 ? -34.874 -8.896 42.681 1.00 91.62 191 GLY A C 1
ATOM 1419 O O . GLY A 1 191 ? -35.340 -7.779 42.448 1.00 91.62 191 GLY A O 1
ATOM 1420 N N . ASN A 1 192 ? -35.546 -10.008 42.414 1.00 91.31 192 ASN A N 1
ATOM 1421 C CA . ASN A 1 192 ? -36.852 -10.034 41.779 1.00 91.31 192 ASN A CA 1
ATOM 1422 C C . ASN A 1 192 ? -37.971 -9.592 42.735 1.00 91.31 192 ASN A C 1
ATOM 1424 O O . ASN A 1 192 ? -38.351 -10.321 43.656 1.00 91.31 192 ASN A O 1
ATOM 1428 N N . ALA A 1 193 ? -38.607 -8.450 42.459 1.00 89.50 193 ALA A N 1
ATOM 1429 C CA . ALA A 1 193 ? -39.722 -7.935 43.265 1.00 89.50 193 ALA A CA 1
ATOM 1430 C C . ALA A 1 193 ? -40.922 -8.896 43.400 1.00 89.50 193 ALA A C 1
ATOM 1432 O O . ALA A 1 193 ? -41.713 -8.770 44.337 1.00 89.50 193 ALA A O 1
ATOM 1433 N N . SER A 1 194 ? -41.079 -9.847 42.474 1.00 89.81 194 SER A N 1
ATOM 1434 C CA . SER A 1 194 ? -42.171 -10.830 42.479 1.00 89.81 194 SER A CA 1
ATOM 1435 C C . SER A 1 194 ? -41.878 -12.062 43.335 1.00 89.81 194 SER A C 1
ATOM 1437 O O . SER A 1 194 ? -42.797 -12.843 43.592 1.00 89.81 194 SER A O 1
ATOM 1439 N N . VAL A 1 195 ? -40.628 -12.260 43.766 1.00 91.81 195 VAL A N 1
ATOM 1440 C CA . VAL A 1 195 ? -40.220 -13.417 44.568 1.00 91.81 195 VAL A CA 1
ATOM 1441 C C . VAL A 1 195 ? -39.482 -12.946 45.813 1.00 91.81 195 VAL A C 1
ATOM 1443 O O . VAL A 1 195 ? -38.300 -12.618 45.770 1.00 91.81 195 VAL A O 1
ATOM 1446 N N . SER A 1 196 ? -40.184 -12.937 46.946 1.00 92.56 196 SER A N 1
ATOM 1447 C CA . SER A 1 196 ? -39.643 -12.468 48.219 1.00 92.56 196 SER A CA 1
ATOM 1448 C C . SER A 1 196 ? -39.842 -13.458 49.363 1.00 92.56 196 SER A C 1
ATOM 1450 O O . SER A 1 196 ? -40.683 -14.358 49.317 1.00 92.56 196 SER A O 1
ATOM 1452 N N . THR A 1 197 ? -39.035 -13.287 50.405 1.00 92.50 197 THR A N 1
ATOM 1453 C CA . THR A 1 197 ? -39.102 -14.019 51.671 1.00 92.50 197 THR A CA 1
ATOM 1454 C C . THR A 1 197 ? -38.852 -13.063 52.836 1.00 92.50 197 THR A C 1
ATOM 1456 O O . THR A 1 197 ? -38.254 -12.003 52.655 1.00 92.50 197 THR A O 1
ATOM 1459 N N . GLN A 1 198 ? -39.304 -13.424 54.036 1.00 90.50 198 GLN A N 1
ATOM 1460 C CA . GLN A 1 198 ? -39.051 -12.659 55.258 1.00 90.50 198 GLN A CA 1
ATOM 1461 C C . GLN A 1 198 ? -38.004 -13.370 56.121 1.00 90.50 198 GLN A C 1
ATOM 1463 O O . GLN A 1 198 ? -38.088 -14.583 56.311 1.00 90.50 198 GLN A O 1
ATOM 1468 N N . ALA A 1 199 ? -37.004 -12.632 56.607 1.00 86.94 199 ALA A N 1
ATOM 1469 C CA . ALA A 1 199 ? -35.937 -13.150 57.467 1.00 86.94 199 ALA A CA 1
ATOM 1470 C C . ALA A 1 199 ? -35.283 -12.027 58.295 1.00 86.94 199 ALA A C 1
ATOM 1472 O O . ALA A 1 199 ? -35.417 -10.847 57.975 1.00 86.94 199 ALA A O 1
ATOM 1473 N N . CYS A 1 200 ? -34.528 -12.382 59.338 1.00 84.38 200 CYS A N 1
ATOM 1474 C CA . CYS A 1 200 ? -33.741 -11.411 60.112 1.00 84.38 200 CYS A CA 1
ATOM 1475 C C . CYS A 1 200 ? -32.580 -10.814 59.305 1.00 84.38 200 CYS A C 1
ATOM 1477 O O . CYS A 1 200 ? -32.262 -9.631 59.421 1.00 84.38 200 CYS A O 1
ATOM 1479 N N . THR A 1 201 ? -31.937 -11.650 58.491 1.00 85.44 201 THR A N 1
ATOM 1480 C CA . THR A 1 201 ? -30.775 -11.308 57.668 1.00 85.44 201 THR A CA 1
ATOM 1481 C C . THR A 1 201 ? -30.934 -11.883 56.265 1.00 85.44 201 THR A C 1
ATOM 1483 O O . THR A 1 201 ? -31.724 -12.805 56.048 1.00 85.44 201 THR A O 1
ATOM 1486 N N . ALA A 1 202 ? -30.186 -11.330 55.306 1.00 82.12 202 ALA A N 1
ATOM 1487 C CA . ALA A 1 202 ? -30.226 -11.781 53.920 1.00 82.12 202 ALA A CA 1
ATOM 1488 C C . ALA A 1 202 ? -29.841 -13.266 53.829 1.00 82.12 202 ALA A C 1
ATOM 1490 O O . ALA A 1 202 ? -28.765 -13.673 54.280 1.00 82.12 202 ALA A O 1
ATOM 1491 N N . LEU A 1 203 ? -30.734 -14.072 53.256 1.00 88.38 203 LEU A N 1
ATOM 1492 C CA . LEU A 1 203 ? -30.477 -15.478 52.960 1.00 88.38 203 LEU A CA 1
ATOM 1493 C C . LEU A 1 203 ? -29.541 -15.591 51.749 1.00 88.38 203 LEU A C 1
ATOM 1495 O O . LEU A 1 203 ? -29.478 -14.700 50.908 1.00 88.38 203 LEU A O 1
ATOM 1499 N N . ILE A 1 204 ? -28.816 -16.706 51.636 1.00 87.25 204 ILE A N 1
ATOM 1500 C CA . ILE A 1 204 ? -27.991 -16.969 50.448 1.00 87.25 204 ILE A CA 1
ATOM 1501 C C . ILE A 1 204 ? -28.905 -17.024 49.215 1.00 87.25 204 ILE A C 1
ATOM 1503 O O . ILE A 1 204 ? -29.859 -17.802 49.204 1.00 87.25 204 ILE A O 1
ATOM 1507 N N . GLY A 1 205 ? -28.591 -16.222 48.192 1.00 89.81 205 GLY A N 1
ATOM 1508 C CA . GLY A 1 205 ? -29.414 -16.073 46.985 1.00 89.81 205 GLY A CA 1
ATOM 1509 C C . GLY A 1 205 ? -30.594 -15.110 47.147 1.00 89.81 205 GLY A C 1
ATOM 1510 O O . GLY A 1 205 ? -31.551 -15.200 46.386 1.00 89.81 205 GLY A O 1
ATOM 1511 N N . TYR A 1 206 ? -30.567 -14.243 48.164 1.00 93.50 206 TYR A N 1
ATOM 1512 C CA . TYR A 1 206 ? -31.537 -13.170 48.352 1.00 93.50 206 TYR A CA 1
ATOM 1513 C C . TYR A 1 206 ? -30.838 -11.845 48.705 1.00 93.50 206 TYR A C 1
ATOM 1515 O O . TYR A 1 206 ? -29.852 -11.831 49.444 1.00 93.50 206 TYR A O 1
ATOM 1523 N N . THR A 1 207 ? -31.397 -10.724 48.253 1.00 92.94 207 THR A N 1
ATOM 1524 C CA . THR A 1 207 ? -30.924 -9.354 48.521 1.00 92.94 207 THR A CA 1
ATOM 1525 C C . THR A 1 207 ? -32.053 -8.461 49.047 1.00 92.94 207 THR A C 1
ATOM 1527 O O . THR A 1 207 ? -33.227 -8.807 48.966 1.00 92.94 207 THR A O 1
ATOM 1530 N N . SER A 1 208 ? -31.729 -7.329 49.672 1.00 92.75 208 SER A N 1
ATOM 1531 C CA . SER A 1 208 ? -32.738 -6.370 50.161 1.00 92.75 208 SER A CA 1
ATOM 1532 C C . SER A 1 208 ? -33.266 -5.440 49.068 1.00 92.75 208 SER A C 1
ATOM 1534 O O . SER A 1 208 ? -34.269 -4.761 49.285 1.00 92.75 208 SER A O 1
ATOM 1536 N N . ASP A 1 209 ? -32.576 -5.375 47.930 1.00 92.06 209 ASP A N 1
ATOM 1537 C CA . ASP A 1 209 ? -32.948 -4.536 46.795 1.00 92.06 209 ASP A CA 1
ATOM 1538 C C . ASP A 1 209 ? -33.838 -5.318 45.818 1.00 92.06 209 ASP A C 1
ATOM 1540 O O . ASP A 1 209 ? -33.555 -6.469 45.509 1.00 92.06 209 ASP A O 1
ATOM 1544 N N . ASN A 1 210 ? -34.933 -4.723 45.349 1.00 92.38 210 ASN A N 1
ATOM 1545 C CA . ASN A 1 210 ? -35.923 -5.382 44.488 1.00 92.38 210 ASN A CA 1
ATOM 1546 C C . ASN A 1 210 ? -36.025 -4.786 43.086 1.00 92.38 210 ASN A C 1
ATOM 1548 O O . ASN A 1 210 ? -37.062 -4.906 42.429 1.00 92.38 210 ASN A O 1
ATOM 1552 N N . THR A 1 211 ? -34.996 -4.057 42.678 1.00 91.19 211 THR A N 1
ATOM 1553 C CA . THR A 1 211 ? -35.029 -3.220 41.480 1.00 91.19 211 THR A CA 1
ATOM 1554 C C . THR A 1 211 ? -34.532 -3.930 40.221 1.00 91.19 211 THR A C 1
ATOM 1556 O O . THR A 1 211 ? -34.401 -3.290 39.181 1.00 91.19 211 THR A O 1
ATOM 1559 N N . ASP A 1 212 ? -34.326 -5.247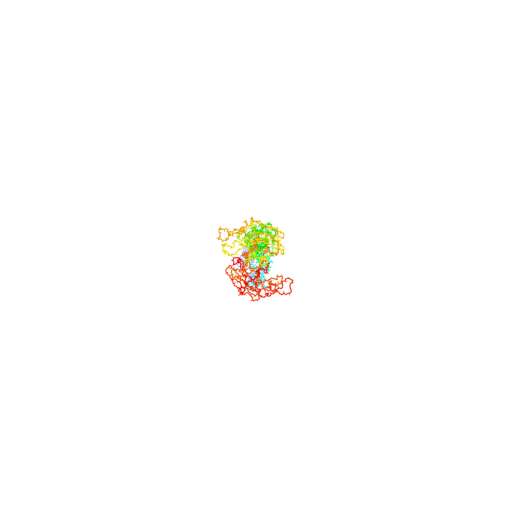 40.280 1.00 91.31 212 ASP A N 1
ATOM 1560 C CA . ASP A 1 212 ? -33.894 -6.034 39.131 1.00 91.31 212 ASP A CA 1
ATOM 1561 C C . ASP A 1 212 ? -35.029 -6.253 38.115 1.00 91.31 212 ASP A C 1
ATOM 1563 O O . ASP A 1 212 ? -36.105 -6.775 38.439 1.00 91.31 212 ASP A O 1
ATOM 1567 N N . CYS A 1 213 ? -34.785 -5.861 36.865 1.00 89.75 213 CYS A N 1
ATOM 1568 C CA . CYS A 1 213 ? -35.693 -6.095 35.752 1.00 89.75 213 CYS A CA 1
ATOM 1569 C C . CYS A 1 213 ? -35.443 -7.429 35.024 1.00 89.75 213 CYS A C 1
ATOM 1571 O O . CYS A 1 213 ? -36.324 -7.872 34.276 1.00 89.75 213 CYS A O 1
ATOM 1573 N N . ASN A 1 214 ? -34.309 -8.101 35.256 1.00 90.44 214 ASN A N 1
ATOM 1574 C CA . ASN A 1 214 ? -34.006 -9.430 34.739 1.00 90.44 214 ASN A CA 1
ATOM 1575 C C . ASN A 1 214 ? -33.096 -10.260 35.668 1.00 90.44 214 ASN A C 1
ATOM 1577 O O . ASN A 1 214 ? -31.940 -10.510 35.342 1.00 90.44 214 ASN A O 1
ATOM 1581 N N . ASP A 1 215 ? -33.731 -10.874 36.668 1.00 88.94 215 ASP A N 1
ATOM 1582 C CA . ASP A 1 215 ? -33.170 -11.822 37.655 1.00 88.94 215 ASP A CA 1
ATOM 1583 C C . ASP A 1 215 ? -32.665 -13.157 37.068 1.00 88.94 215 ASP A C 1
ATOM 1585 O O . ASP A 1 215 ? -32.693 -14.208 37.698 1.00 88.94 215 ASP A O 1
ATOM 1589 N N . SER A 1 216 ? -32.291 -13.193 35.796 1.00 91.81 216 SER A N 1
ATOM 1590 C CA . SER A 1 216 ? -31.612 -14.331 35.176 1.00 91.81 216 SER A CA 1
ATOM 1591 C C . SER A 1 216 ? -30.342 -13.927 34.433 1.00 91.81 216 SER A C 1
ATOM 1593 O O . SER A 1 216 ? -29.692 -14.787 33.825 1.00 91.81 216 SER A O 1
ATOM 1595 N N . ASN A 1 217 ? -29.997 -12.639 34.443 1.00 91.56 217 ASN A N 1
ATOM 1596 C CA . ASN A 1 217 ? -28.866 -12.078 33.735 1.00 91.56 217 ASN A CA 1
ATOM 1597 C C . ASN A 1 217 ? -28.244 -10.893 34.492 1.00 91.56 217 ASN A C 1
ATOM 1599 O O . ASN A 1 217 ? -28.612 -9.750 34.244 1.00 91.56 217 ASN A O 1
ATOM 1603 N N . ALA A 1 218 ? -27.158 -11.171 35.217 1.00 91.38 218 ALA A N 1
ATOM 1604 C CA . ALA A 1 218 ? -26.374 -10.214 36.008 1.00 91.38 218 ALA A CA 1
ATOM 1605 C C . ALA A 1 218 ? -25.791 -9.010 35.230 1.00 91.38 218 ALA A C 1
ATOM 1607 O O . ALA A 1 218 ? -25.100 -8.165 35.798 1.00 91.38 218 ALA A O 1
ATOM 1608 N N . ALA A 1 219 ? -25.952 -8.968 33.903 1.00 89.56 219 ALA A N 1
ATOM 1609 C CA . ALA A 1 219 ? -25.594 -7.819 33.075 1.00 89.56 219 ALA A CA 1
ATOM 1610 C C . ALA A 1 219 ? -26.739 -6.801 32.917 1.00 89.56 219 ALA A C 1
ATOM 1612 O O . ALA A 1 219 ? -26.500 -5.752 32.329 1.00 89.56 219 ALA A O 1
ATOM 1613 N N . ILE A 1 220 ? -27.950 -7.119 33.386 1.00 91.56 220 ILE A N 1
ATOM 1614 C CA . ILE A 1 220 ? -29.152 -6.291 33.261 1.00 91.56 220 ILE A CA 1
ATOM 1615 C C . ILE A 1 220 ? -29.656 -5.992 34.672 1.00 91.56 220 ILE A C 1
ATOM 1617 O O . ILE A 1 220 ? -30.392 -6.785 35.243 1.00 91.56 220 ILE A O 1
ATOM 1621 N N . SER A 1 221 ? -29.243 -4.857 35.226 1.00 91.50 221 SER A N 1
ATOM 1622 C CA . SER A 1 221 ? -29.633 -4.418 36.565 1.00 91.50 221 SER A CA 1
ATOM 1623 C C . SER A 1 221 ? -29.384 -2.926 36.766 1.00 91.50 221 SER A C 1
ATOM 1625 O O . SER A 1 221 ? -28.634 -2.317 36.009 1.00 91.50 221 SER A O 1
ATOM 1627 N N . PRO A 1 222 ? -29.940 -2.287 37.809 1.00 90.44 222 PRO A N 1
ATOM 1628 C CA . PRO A 1 222 ? -29.853 -0.835 38.009 1.00 90.44 222 PRO A CA 1
ATOM 1629 C C . PRO A 1 222 ? -28.454 -0.213 38.058 1.00 90.44 222 PRO A C 1
ATOM 1631 O O . PRO A 1 222 ? -28.306 0.994 37.855 1.00 90.44 222 PRO A O 1
ATOM 1634 N N . ALA A 1 223 ? -27.421 -1.004 38.362 1.00 87.12 223 ALA A N 1
ATOM 1635 C CA . ALA A 1 223 ? -26.029 -0.556 38.329 1.00 87.12 223 ALA A CA 1
ATOM 1636 C C . ALA A 1 223 ? -25.297 -0.890 37.020 1.00 87.12 223 ALA A C 1
ATOM 1638 O O . ALA A 1 223 ? -24.136 -0.494 36.864 1.00 87.12 223 ALA A O 1
ATOM 1639 N N . ALA A 1 224 ? -25.932 -1.611 36.098 1.00 87.75 224 ALA A N 1
ATOM 1640 C CA . ALA A 1 224 ? -25.372 -1.899 34.793 1.00 87.75 224 ALA A CA 1
ATOM 1641 C C . ALA A 1 224 ? -25.205 -0.609 33.978 1.00 87.75 224 ALA A C 1
ATOM 1643 O O . ALA A 1 224 ? -25.938 0.371 34.116 1.00 87.75 224 ALA A O 1
ATOM 1644 N N . ALA A 1 225 ? -24.177 -0.602 33.135 1.00 83.81 225 ALA A N 1
ATOM 1645 C CA . ALA A 1 225 ? -23.997 0.447 32.146 1.00 83.81 225 ALA A CA 1
ATOM 1646 C C . ALA A 1 225 ? -24.763 0.071 30.873 1.00 83.81 225 ALA A C 1
ATOM 1648 O O . ALA A 1 225 ? -24.679 -1.077 30.444 1.00 83.81 225 ALA A O 1
ATOM 1649 N N . GLU A 1 226 ? -25.421 1.050 30.248 1.00 82.81 226 GLU A N 1
ATOM 1650 C CA . GLU A 1 226 ? -26.126 0.865 28.973 1.00 82.81 226 GLU A CA 1
ATOM 1651 C C . GLU A 1 226 ? -25.203 0.312 27.880 1.00 82.81 226 GLU A C 1
ATOM 1653 O O . GLU A 1 226 ? -24.134 0.875 27.594 1.00 82.81 226 GLU A O 1
ATOM 1658 N N . VAL A 1 227 ? -25.632 -0.774 27.231 1.00 79.50 227 VAL A N 1
ATOM 1659 C CA . VAL A 1 227 ? -24.951 -1.370 26.082 1.00 79.50 227 VAL A CA 1
ATOM 1660 C C . VAL A 1 227 ? -25.667 -0.944 24.801 1.00 79.50 227 VAL A C 1
ATOM 1662 O O . VAL A 1 227 ? -26.497 -1.652 24.242 1.00 79.50 227 VAL A O 1
ATOM 1665 N N . CYS A 1 228 ? -25.249 0.208 24.278 1.00 74.62 228 CYS A N 1
ATOM 1666 C CA . CYS A 1 228 ? -25.868 0.849 23.119 1.00 74.62 228 CYS A CA 1
ATOM 1667 C C . CYS A 1 228 ? -26.115 -0.084 21.913 1.00 74.62 228 CYS A C 1
ATOM 1669 O O . CYS A 1 228 ? -25.180 -0.631 21.317 1.00 74.62 228 CYS A O 1
ATOM 1671 N N . GLY A 1 229 ? -27.367 -0.137 21.457 1.00 67.50 229 GLY A N 1
ATOM 1672 C CA . GLY A 1 229 ? -27.799 -0.783 20.219 1.00 67.50 229 GLY A CA 1
ATOM 1673 C C . GLY A 1 229 ? -28.185 -2.253 20.364 1.00 67.50 229 GLY A C 1
ATOM 1674 O O . GLY A 1 229 ? -28.376 -2.920 19.342 1.00 67.50 229 GLY A O 1
ATOM 1675 N N . ASN A 1 230 ? -28.286 -2.768 21.593 1.00 75.94 230 ASN A N 1
ATOM 1676 C CA . ASN A 1 230 ? -28.781 -4.118 21.863 1.00 75.94 230 ASN A CA 1
ATOM 1677 C C . ASN A 1 230 ? -30.325 -4.172 21.962 1.00 75.94 230 ASN A C 1
ATOM 1679 O O . ASN A 1 230 ? -30.893 -5.261 21.846 1.00 75.94 230 ASN A O 1
ATOM 1683 N N . GLY A 1 231 ? -31.002 -3.021 22.106 1.00 81.81 231 GLY A N 1
ATOM 1684 C CA . GLY A 1 231 ? -32.455 -2.922 22.257 1.00 81.81 231 GLY A CA 1
ATOM 1685 C C . GLY A 1 231 ? -32.985 -3.433 23.603 1.00 81.81 231 GLY A C 1
ATOM 1686 O O . GLY A 1 231 ? -34.150 -3.833 23.675 1.00 81.81 231 GLY A O 1
ATOM 1687 N N . ILE A 1 232 ? -32.138 -3.466 24.631 1.00 85.94 232 ILE A N 1
ATOM 1688 C CA . ILE A 1 232 ? -32.431 -3.889 26.003 1.00 85.94 232 ILE A CA 1
ATOM 1689 C C . ILE A 1 232 ? -32.262 -2.660 26.916 1.00 85.94 232 ILE A C 1
ATOM 1691 O O . ILE A 1 232 ? -31.431 -1.806 26.649 1.00 85.94 232 ILE A O 1
ATOM 1695 N N . ASP A 1 233 ? -33.096 -2.539 27.949 1.00 89.38 233 ASP A N 1
ATOM 1696 C CA . ASP A 1 233 ? -32.913 -1.574 29.048 1.00 89.38 233 ASP A CA 1
ATOM 1697 C C . ASP A 1 233 ? -31.963 -2.227 30.059 1.00 89.38 233 ASP A C 1
ATOM 1699 O O . ASP A 1 233 ? -32.408 -3.030 30.883 1.00 89.38 233 ASP A O 1
ATOM 1703 N N . ASP A 1 234 ? -30.654 -2.013 29.900 1.00 90.19 234 ASP A N 1
ATOM 1704 C CA . ASP A 1 234 ? -29.646 -2.706 30.709 1.00 90.19 234 ASP A CA 1
ATOM 1705 C C . ASP A 1 234 ? -29.667 -2.201 32.159 1.00 90.19 234 ASP A C 1
ATOM 1707 O O . ASP A 1 234 ? -29.450 -2.988 33.075 1.00 90.19 234 ASP A O 1
ATOM 1711 N N . ASN A 1 235 ? -29.960 -0.915 32.384 1.00 90.88 235 ASN A N 1
ATOM 1712 C CA . ASN A 1 235 ? -29.951 -0.298 33.712 1.00 90.88 235 ASN A CA 1
ATOM 1713 C C . ASN A 1 235 ? -31.327 -0.223 34.408 1.00 90.88 235 ASN A C 1
ATOM 1715 O O . ASN A 1 235 ? -31.475 0.453 35.431 1.00 90.88 235 ASN A O 1
ATOM 1719 N N . CYS A 1 236 ? -32.343 -0.892 33.866 1.00 89.88 236 CYS A N 1
ATOM 1720 C CA . CYS A 1 236 ? -33.691 -0.982 34.425 1.00 89.88 236 CYS A CA 1
ATOM 1721 C C . CYS A 1 236 ? -34.361 0.376 34.745 1.00 89.88 236 CYS A C 1
ATOM 1723 O O . CYS A 1 236 ? -35.197 0.455 35.656 1.00 89.88 236 CYS A O 1
ATOM 1725 N N . ASN A 1 237 ? -34.024 1.465 34.042 1.00 89.75 237 ASN A N 1
ATOM 1726 C CA . ASN A 1 237 ? -34.589 2.794 34.321 1.00 89.75 237 ASN A CA 1
ATOM 1727 C C . ASN A 1 237 ? -35.852 3.124 33.501 1.00 89.75 237 ASN A C 1
ATOM 1729 O O . ASN A 1 237 ? -36.453 4.195 33.677 1.00 89.75 237 ASN A O 1
ATOM 1733 N N . GLY A 1 238 ? -36.284 2.204 32.636 1.00 88.19 238 GLY A N 1
ATOM 1734 C CA . GLY A 1 238 ? -37.453 2.335 31.775 1.00 88.19 238 GLY A CA 1
ATOM 1735 C C . GLY A 1 238 ? -37.181 3.048 30.449 1.00 88.19 238 GLY A C 1
ATOM 1736 O O . GLY A 1 238 ? -38.136 3.396 29.744 1.00 88.19 238 GLY A O 1
ATOM 1737 N N . GLN A 1 239 ? -35.918 3.294 30.112 1.00 86.06 239 GLN A N 1
ATOM 1738 C CA . GLN A 1 239 ? -35.473 3.774 28.808 1.00 86.06 239 GLN A CA 1
ATOM 1739 C C . GLN A 1 239 ? -34.598 2.699 28.158 1.00 86.06 239 GLN A C 1
ATOM 1741 O O . GLN A 1 239 ? -34.088 1.808 28.815 1.00 86.06 239 GLN A O 1
ATOM 1746 N N . THR A 1 240 ? -34.547 2.701 26.831 1.00 83.81 240 THR A N 1
ATOM 1747 C CA . THR A 1 240 ? -33.739 1.743 26.073 1.00 83.81 240 THR A CA 1
ATOM 1748 C C . THR A 1 240 ? -32.666 2.533 25.349 1.00 83.81 240 THR A C 1
ATOM 1750 O O . THR A 1 240 ? -33.015 3.459 24.604 1.00 83.81 240 THR A O 1
ATOM 1753 N N . ASP A 1 241 ? -31.401 2.150 25.527 1.00 74.12 241 ASP A N 1
ATOM 1754 C CA . ASP A 1 241 ? -30.243 2.743 24.854 1.00 74.12 241 ASP A CA 1
ATOM 1755 C C . ASP A 1 241 ? -30.092 4.269 25.087 1.00 74.12 241 ASP A C 1
ATOM 1757 O O . ASP A 1 241 ? -29.655 5.020 24.201 1.00 74.12 241 ASP A O 1
ATOM 1761 N N . GLU A 1 242 ? -30.486 4.789 26.252 1.00 76.81 242 GLU A N 1
ATOM 1762 C CA . GLU A 1 242 ? -30.372 6.213 26.571 1.00 76.81 242 GLU A CA 1
ATOM 1763 C C . GLU A 1 242 ? -28.945 6.639 26.945 1.00 76.81 242 GLU A C 1
ATOM 1765 O O . GLU A 1 242 ? -28.080 5.856 27.319 1.00 76.81 242 GLU A O 1
ATOM 1770 N N . GLY A 1 243 ? -28.645 7.933 26.788 1.00 66.94 243 GLY A N 1
ATOM 1771 C CA . GLY A 1 243 ? -27.290 8.452 27.024 1.00 66.94 243 GLY A CA 1
ATOM 1772 C C . GLY A 1 243 ? -26.252 8.025 25.973 1.00 66.94 243 GLY A C 1
ATOM 1773 O O . GLY A 1 243 ? -25.129 8.532 25.988 1.00 66.94 243 GLY A O 1
ATOM 1774 N N . CYS A 1 244 ? -26.630 7.176 25.015 1.00 67.88 244 CYS A N 1
ATOM 1775 C CA . CYS A 1 244 ? -25.804 6.776 23.888 1.00 67.88 244 CYS A CA 1
ATOM 1776 C C . CYS A 1 244 ? -25.618 7.925 22.882 1.00 67.88 244 CYS A C 1
ATOM 1778 O O . CYS A 1 244 ? -26.569 8.471 22.318 1.00 67.88 244 CYS A O 1
ATOM 1780 N N . SER A 1 245 ? -24.360 8.271 22.597 1.00 62.69 245 SER A N 1
ATOM 1781 C CA . SER A 1 245 ? -24.030 9.009 21.377 1.00 62.69 245 SER A CA 1
ATOM 1782 C C . SER A 1 245 ? -24.158 8.036 20.207 1.00 62.69 245 SER A C 1
ATOM 1784 O O . SER A 1 245 ? -23.359 7.109 20.100 1.00 62.69 245 SER A O 1
ATOM 1786 N N . LEU A 1 246 ? -25.141 8.238 19.323 1.00 69.31 246 LEU A N 1
ATOM 1787 C CA . LEU A 1 246 ? -25.327 7.463 18.082 1.00 69.31 246 LEU A CA 1
ATOM 1788 C C . LEU A 1 246 ? -24.253 7.794 17.029 1.00 69.31 246 LEU A C 1
ATOM 1790 O O . LEU A 1 246 ? -24.556 7.950 15.852 1.00 69.31 246 LEU A O 1
ATOM 1794 N N . SER A 1 247 ? -23.010 7.990 17.461 1.00 82.94 247 SER A N 1
ATOM 1795 C CA . SER A 1 247 ? -21.890 8.371 16.618 1.00 82.94 247 SER A CA 1
ATOM 1796 C C . SER A 1 247 ? -20.978 7.165 16.435 1.00 82.94 247 SER A C 1
ATOM 1798 O O . SER A 1 247 ? -20.541 6.565 17.419 1.00 82.94 247 SER A O 1
ATOM 1800 N N . ALA A 1 248 ? -20.724 6.799 15.183 1.00 91.50 248 ALA A N 1
ATOM 1801 C CA . ALA A 1 248 ? -19.766 5.762 14.826 1.00 91.50 248 ALA A CA 1
ATOM 1802 C C . ALA A 1 248 ? -18.498 6.427 14.276 1.00 91.50 248 ALA A C 1
ATOM 1804 O O . ALA A 1 248 ? -18.586 7.215 13.341 1.00 91.50 248 ALA A O 1
ATOM 1805 N N . ASP A 1 249 ? -17.338 6.132 14.859 1.00 95.50 249 ASP A N 1
ATOM 1806 C CA . ASP A 1 249 ? -16.021 6.591 14.397 1.00 95.50 249 ASP A CA 1
ATOM 1807 C C . ASP A 1 249 ? -15.441 5.568 13.423 1.00 95.50 249 ASP A C 1
ATOM 1809 O O . ASP A 1 249 ? -14.794 4.595 13.824 1.00 95.50 249 ASP A O 1
ATOM 1813 N N . LEU A 1 250 ? -15.710 5.746 12.133 1.00 97.88 250 LEU A N 1
ATOM 1814 C CA . LEU A 1 250 ? -15.051 4.949 11.115 1.00 97.88 250 LEU A CA 1
ATOM 1815 C C .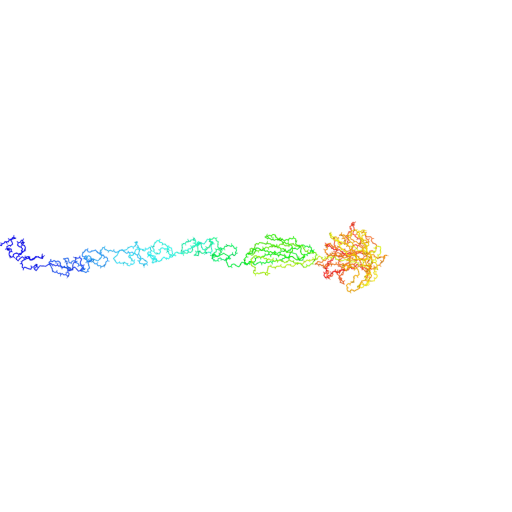 LEU A 1 250 ? -13.624 5.449 10.920 1.00 97.88 250 LEU A C 1
ATOM 1817 O O . LEU A 1 250 ? -13.291 6.599 11.129 1.00 97.88 250 LEU A O 1
ATOM 1821 N N . SER A 1 251 ? -12.738 4.552 10.521 1.00 98.19 251 SER A N 1
ATOM 1822 C CA . SER A 1 251 ? -11.390 4.907 10.099 1.00 98.19 251 SER A CA 1
ATOM 1823 C C . SER A 1 251 ? -11.000 4.028 8.932 1.00 98.19 251 SER A C 1
ATOM 1825 O O . SER A 1 251 ? -11.385 2.856 8.880 1.00 98.19 251 SER A O 1
ATOM 1827 N N . ILE A 1 252 ? -10.251 4.590 7.987 1.00 98.62 252 ILE A N 1
ATOM 1828 C CA . ILE A 1 252 ? -9.832 3.880 6.785 1.00 98.62 252 ILE A CA 1
ATOM 1829 C C . ILE A 1 252 ? -8.318 3.940 6.608 1.00 98.62 252 ILE A C 1
ATOM 1831 O O . ILE A 1 252 ? -7.682 4.974 6.809 1.00 98.62 252 ILE A O 1
ATOM 1835 N N . THR A 1 253 ? -7.735 2.821 6.197 1.00 98.50 253 THR A N 1
ATOM 1836 C CA . THR A 1 253 ? -6.362 2.748 5.697 1.00 98.50 253 THR A CA 1
ATOM 1837 C C . THR A 1 253 ? -6.365 2.169 4.292 1.00 98.50 253 THR A C 1
ATOM 1839 O O . THR A 1 253 ? -7.257 1.405 3.921 1.00 98.50 253 THR A O 1
ATOM 1842 N N . ASN A 1 254 ? -5.370 2.548 3.499 1.00 97.94 254 ASN A N 1
ATOM 1843 C CA . ASN A 1 254 ? -5.146 2.018 2.164 1.00 97.94 254 ASN A CA 1
ATOM 1844 C C . ASN A 1 254 ? -3.658 1.708 2.027 1.00 97.94 254 ASN A C 1
ATOM 1846 O O . ASN A 1 254 ? -2.833 2.541 2.393 1.00 97.94 254 ASN A O 1
ATOM 1850 N N . ALA A 1 255 ? -3.329 0.513 1.556 1.00 97.06 255 ALA A N 1
ATOM 1851 C CA . ALA A 1 255 ? -1.955 0.062 1.389 1.00 97.06 255 ALA A CA 1
ATOM 1852 C C . ALA A 1 255 ? -1.823 -0.734 0.093 1.00 97.06 255 ALA A C 1
ATOM 1854 O O . ALA A 1 255 ? -2.710 -1.516 -0.250 1.00 97.06 255 ALA A O 1
ATOM 1855 N N . ASP A 1 256 ? -0.710 -0.565 -0.610 1.00 95.38 256 ASP A N 1
ATOM 1856 C CA . ASP A 1 256 ? -0.337 -1.398 -1.745 1.00 95.38 256 ASP A CA 1
ATOM 1857 C C . ASP A 1 256 ? 0.474 -2.616 -1.292 1.00 95.38 256 ASP A C 1
ATOM 1859 O O . ASP A 1 256 ? 1.190 -2.610 -0.292 1.00 95.38 256 ASP A O 1
ATOM 1863 N N . LEU A 1 257 ? 0.331 -3.715 -2.032 1.00 92.56 257 LEU A N 1
ATOM 1864 C CA . LEU A 1 257 ? 1.076 -4.942 -1.752 1.00 92.56 257 LEU A CA 1
ATOM 1865 C C . LEU A 1 257 ? 2.507 -4.892 -2.301 1.00 92.56 257 LEU A C 1
ATOM 1867 O O . LEU A 1 257 ? 3.407 -5.535 -1.763 1.00 92.56 257 LEU A O 1
ATOM 1871 N N . THR A 1 258 ? 2.716 -4.197 -3.419 1.00 85.50 258 THR A N 1
ATOM 1872 C CA . THR A 1 258 ? 3.997 -4.164 -4.132 1.00 85.50 258 THR A CA 1
ATOM 1873 C C . THR A 1 258 ? 4.335 -2.727 -4.492 1.00 85.50 258 THR A C 1
ATOM 1875 O O . THR A 1 258 ? 3.606 -2.104 -5.256 1.00 85.50 258 THR A O 1
ATOM 1878 N N . ASP A 1 259 ? 5.451 -2.231 -3.961 1.00 83.12 259 ASP A N 1
ATOM 1879 C CA . ASP A 1 259 ? 5.990 -0.906 -4.259 1.00 83.12 259 ASP A CA 1
ATOM 1880 C C . ASP A 1 259 ? 7.531 -0.998 -4.343 1.00 83.12 259 ASP A C 1
ATOM 1882 O O . ASP A 1 259 ? 8.179 -1.320 -3.340 1.00 83.12 259 ASP A O 1
ATOM 1886 N N . PRO A 1 260 ? 8.154 -0.799 -5.524 1.00 82.38 260 PRO A N 1
ATOM 1887 C CA . PRO A 1 260 ? 7.542 -0.417 -6.797 1.00 82.38 260 PRO A CA 1
ATOM 1888 C C . PRO A 1 260 ? 6.903 -1.589 -7.566 1.00 82.38 260 PRO A C 1
ATOM 1890 O O . PRO A 1 260 ? 7.361 -2.730 -7.493 1.00 82.38 260 PRO A O 1
ATOM 1893 N N . VAL A 1 261 ? 5.915 -1.283 -8.409 1.00 83.12 261 VAL A N 1
ATOM 1894 C CA . VAL A 1 261 ? 5.355 -2.204 -9.417 1.00 83.12 261 VAL A CA 1
ATOM 1895 C C . VAL A 1 261 ? 6.225 -2.124 -10.670 1.00 83.12 261 VAL A C 1
ATOM 1897 O O . VAL A 1 261 ? 6.349 -1.058 -11.264 1.00 83.12 261 VAL A O 1
ATOM 1900 N N . THR A 1 262 ? 6.902 -3.210 -11.051 1.00 75.75 262 THR A N 1
ATOM 1901 C CA . THR A 1 262 ? 7.845 -3.228 -12.189 1.00 75.75 262 THR A CA 1
ATOM 1902 C C . THR A 1 262 ? 7.717 -4.535 -12.985 1.00 75.75 262 THR A C 1
ATOM 1904 O O . THR A 1 262 ? 7.745 -5.603 -12.368 1.00 75.75 262 THR A O 1
ATOM 1907 N N . PRO A 1 263 ? 7.655 -4.495 -14.334 1.00 71.94 263 PRO A N 1
ATOM 1908 C CA . PRO A 1 263 ? 7.598 -3.302 -15.195 1.00 71.94 263 PRO A CA 1
ATOM 1909 C C . PRO A 1 263 ? 6.245 -2.568 -15.134 1.00 71.94 263 PRO A C 1
ATOM 1911 O O . PRO A 1 263 ? 5.271 -3.089 -14.595 1.00 71.94 263 PRO A O 1
ATOM 1914 N N . ALA A 1 264 ? 6.172 -1.380 -15.738 1.00 78.19 264 ALA A N 1
ATOM 1915 C CA . ALA A 1 264 ? 4.905 -0.730 -16.069 1.00 78.19 264 ALA A CA 1
ATOM 1916 C C . ALA A 1 264 ? 3.997 -1.672 -16.892 1.00 78.19 264 ALA A C 1
ATOM 1918 O O . ALA A 1 264 ? 4.482 -2.490 -17.682 1.00 78.19 264 ALA A O 1
ATOM 1919 N N . GLY A 1 265 ? 2.681 -1.591 -16.697 1.00 82.50 265 GLY A N 1
ATOM 1920 C CA . GLY A 1 265 ? 1.711 -2.514 -17.297 1.00 82.50 265 GLY A CA 1
ATOM 1921 C C . GLY A 1 265 ? 1.383 -3.754 -16.463 1.00 82.50 265 GLY A C 1
ATOM 1922 O O . GLY A 1 265 ? 0.605 -4.586 -16.923 1.00 82.50 265 GLY A O 1
ATOM 1923 N N . GLN A 1 266 ? 1.971 -3.911 -15.273 1.00 87.75 266 GLN A N 1
ATOM 1924 C CA . GLN A 1 266 ? 1.632 -4.995 -14.342 1.00 87.75 266 GLN A CA 1
ATOM 1925 C C . GLN A 1 266 ? 0.480 -4.608 -13.411 1.00 87.75 266 GLN A C 1
ATOM 1927 O O . GLN A 1 266 ? 0.170 -3.422 -13.245 1.00 87.75 266 GLN A O 1
ATOM 1932 N N . ASP A 1 267 ? -0.128 -5.619 -12.794 1.00 94.12 267 ASP A N 1
ATOM 1933 C CA . ASP A 1 267 ? -1.167 -5.438 -11.786 1.00 94.12 267 ASP A CA 1
ATOM 1934 C C . ASP A 1 267 ? -0.579 -4.957 -10.453 1.00 94.12 267 ASP A C 1
ATOM 1936 O O . ASP A 1 267 ? 0.419 -5.481 -9.956 1.00 94.12 267 ASP A O 1
ATOM 1940 N N . VAL A 1 268 ? -1.253 -3.982 -9.850 1.00 95.44 268 VAL A N 1
ATOM 1941 C CA . VAL A 1 268 ? -1.083 -3.553 -8.464 1.00 95.44 268 VAL A CA 1
ATOM 1942 C C . VAL A 1 268 ? -2.292 -4.005 -7.653 1.00 95.44 268 VAL A C 1
ATOM 1944 O O . VAL A 1 268 ? -3.421 -4.021 -8.146 1.00 95.44 268 VAL A O 1
ATOM 1947 N N . THR A 1 269 ? -2.057 -4.390 -6.400 1.00 97.88 269 THR A N 1
ATOM 1948 C CA . THR A 1 269 ? -3.118 -4.750 -5.453 1.00 97.88 269 THR A CA 1
ATOM 1949 C C . THR A 1 269 ? -3.131 -3.766 -4.292 1.00 97.88 269 THR A C 1
ATOM 1951 O O . THR A 1 269 ? -2.131 -3.653 -3.583 1.00 97.88 269 THR A O 1
ATOM 1954 N N . TYR A 1 270 ? -4.270 -3.110 -4.081 1.00 98.00 270 TYR A N 1
ATOM 1955 C CA . TYR A 1 270 ? -4.571 -2.270 -2.927 1.00 98.00 270 TYR A CA 1
ATOM 1956 C C . TYR A 1 270 ? -5.433 -3.038 -1.923 1.00 98.00 270 TYR A C 1
ATOM 1958 O O . TYR A 1 270 ? -6.402 -3.709 -2.290 1.00 98.00 270 TYR A O 1
ATOM 1966 N N . THR A 1 271 ? -5.079 -2.938 -0.645 1.00 98.19 271 THR A N 1
ATOM 1967 C CA . THR A 1 271 ? -5.869 -3.450 0.476 1.00 98.19 271 THR A CA 1
ATOM 1968 C C . THR A 1 271 ? -6.367 -2.275 1.296 1.00 98.19 271 THR A C 1
ATOM 1970 O O . THR A 1 271 ? -5.614 -1.647 2.040 1.00 98.19 271 THR A O 1
ATOM 1973 N N . ILE A 1 272 ? -7.658 -2.000 1.163 1.00 98.62 272 ILE A N 1
ATOM 1974 C CA . ILE A 1 272 ? -8.354 -0.976 1.929 1.00 98.62 272 ILE A CA 1
ATOM 1975 C C . ILE A 1 272 ? -8.929 -1.643 3.173 1.00 98.62 272 ILE A C 1
ATOM 1977 O O . ILE A 1 272 ? -9.618 -2.655 3.058 1.00 98.62 272 ILE A O 1
ATOM 1981 N N . THR A 1 273 ? -8.662 -1.093 4.354 1.00 98.56 273 THR A N 1
ATOM 1982 C CA . THR A 1 273 ? -9.207 -1.597 5.623 1.00 98.56 273 THR A CA 1
ATOM 1983 C C . THR A 1 273 ? -10.045 -0.516 6.278 1.00 98.56 273 THR A C 1
ATOM 1985 O O . THR A 1 273 ? -9.561 0.591 6.483 1.00 98.56 273 THR A O 1
ATOM 1988 N N . VAL A 1 274 ? -11.289 -0.848 6.614 1.00 98.62 274 VAL A N 1
ATOM 1989 C CA . VAL A 1 274 ? -12.198 -0.004 7.393 1.00 98.62 274 VAL A CA 1
ATOM 1990 C C . VAL A 1 274 ? -12.327 -0.597 8.787 1.00 98.62 274 VAL A C 1
ATOM 1992 O O . VAL A 1 274 ? -12.546 -1.801 8.916 1.00 98.62 274 VAL A O 1
ATOM 1995 N N . THR A 1 275 ? -12.252 0.240 9.815 1.00 98.31 275 THR A N 1
ATOM 1996 C CA . THR A 1 275 ? -12.502 -0.136 11.213 1.00 98.31 275 THR A CA 1
ATOM 1997 C C . THR A 1 275 ? -13.513 0.820 11.822 1.00 98.31 275 THR A C 1
ATOM 1999 O O . THR A 1 275 ? -13.365 2.028 11.658 1.00 98.31 275 THR A O 1
ATOM 2002 N N . ASN A 1 276 ? -14.508 0.292 12.538 1.00 96.94 276 ASN A N 1
ATOM 2003 C CA . ASN A 1 276 ? -15.394 1.096 13.378 1.00 96.94 276 ASN A CA 1
ATOM 2004 C C . ASN A 1 276 ? -14.836 1.148 14.809 1.00 96.94 276 ASN A C 1
ATOM 2006 O O . ASN A 1 276 ? -14.894 0.152 15.526 1.00 96.94 276 ASN A O 1
ATOM 2010 N N . ASN A 1 277 ? -14.297 2.291 15.221 1.00 94.81 277 ASN A N 1
ATOM 2011 C CA . ASN A 1 277 ? -13.753 2.534 16.560 1.00 94.81 277 ASN A CA 1
ATOM 2012 C C . ASN A 1 277 ? -14.832 2.938 17.584 1.00 94.81 277 ASN A C 1
ATOM 2014 O O . ASN A 1 277 ? -14.511 3.181 18.749 1.00 94.81 277 ASN A O 1
ATOM 2018 N N . GLY A 1 278 ? -16.103 2.976 17.170 1.00 79.69 278 GLY A N 1
ATOM 2019 C CA . GLY A 1 278 ? -17.246 3.160 18.055 1.00 79.69 278 GLY A CA 1
ATOM 2020 C C . GLY A 1 278 ? -17.546 4.624 18.396 1.00 79.69 278 GLY A C 1
ATOM 2021 O O . GLY A 1 278 ? -17.152 5.524 17.660 1.00 79.69 278 GLY A O 1
ATOM 2022 N N . PRO A 1 279 ? -18.273 4.885 19.498 1.00 86.00 279 PRO A N 1
ATOM 2023 C CA . PRO A 1 279 ? -18.877 3.896 20.396 1.00 86.00 279 PRO A CA 1
ATOM 2024 C C . PRO A 1 279 ? -20.060 3.124 19.783 1.00 86.00 279 PRO A C 1
ATOM 2026 O O . PRO A 1 279 ? -20.331 2.010 20.225 1.00 86.00 279 PRO A O 1
ATOM 2029 N N . ALA A 1 280 ? -20.741 3.665 18.766 1.00 86.31 280 ALA A N 1
ATOM 2030 C CA . ALA A 1 280 ? -21.909 3.026 18.155 1.00 86.31 280 ALA A CA 1
ATOM 2031 C C . ALA A 1 280 ? -21.544 2.040 17.027 1.00 86.31 280 ALA A C 1
ATOM 2033 O O . ALA A 1 280 ? -20.449 2.079 16.460 1.00 86.31 280 ALA A O 1
ATOM 2034 N N . TYR A 1 281 ? -22.480 1.158 16.663 1.00 88.62 281 TYR A N 1
ATOM 2035 C CA . TYR A 1 281 ? -22.403 0.425 15.397 1.00 88.62 281 TYR A CA 1
ATOM 2036 C C . TYR A 1 281 ? -22.659 1.377 14.218 1.00 88.62 281 TYR A C 1
ATOM 2038 O O . TYR A 1 281 ? -23.353 2.379 14.360 1.00 88.62 281 TYR A O 1
ATOM 2046 N N . ALA A 1 282 ? -22.109 1.050 13.051 1.00 93.50 282 ALA A N 1
ATOM 2047 C CA . ALA A 1 282 ? -22.323 1.788 11.813 1.00 93.50 282 ALA A CA 1
ATOM 2048 C C . ALA A 1 282 ? -23.230 0.990 10.869 1.00 93.50 282 ALA A C 1
ATOM 2050 O O . ALA A 1 282 ? -23.097 -0.233 10.763 1.00 93.50 282 ALA A O 1
ATOM 2051 N N . THR A 1 283 ? -24.115 1.661 10.142 1.00 94.94 283 THR A N 1
ATOM 2052 C CA . THR A 1 283 ? -24.978 1.088 9.109 1.00 94.94 283 THR A CA 1
ATOM 2053 C C . THR A 1 283 ? -24.786 1.799 7.777 1.00 94.94 283 THR A C 1
ATOM 2055 O O . THR A 1 283 ? -24.344 2.945 7.696 1.00 94.94 283 THR A O 1
ATOM 2058 N N . GLY A 1 284 ? -25.084 1.087 6.687 1.00 94.81 284 GLY A N 1
ATOM 2059 C CA . GLY A 1 284 ? -24.906 1.626 5.338 1.00 94.81 284 GLY A CA 1
ATOM 2060 C C . GLY A 1 284 ? -23.450 1.974 5.012 1.00 94.81 284 GLY A C 1
ATOM 2061 O O . GLY A 1 284 ? -23.212 2.859 4.187 1.00 94.81 284 GLY A O 1
ATOM 2062 N N . VAL A 1 285 ? -22.489 1.290 5.647 1.00 98.06 285 VAL A N 1
ATOM 2063 C CA . VAL A 1 285 ? -21.060 1.562 5.488 1.00 98.06 285 VAL A CA 1
ATOM 2064 C C . VAL A 1 285 ? -20.680 1.393 4.024 1.00 98.06 285 VAL A C 1
ATOM 2066 O O . VAL A 1 285 ? -20.821 0.314 3.444 1.00 98.06 285 VAL A O 1
ATOM 2069 N N . THR A 1 286 ? -20.202 2.473 3.418 1.00 98.25 286 THR A N 1
ATOM 2070 C CA . THR A 1 286 ? -19.879 2.531 1.995 1.00 98.25 286 THR A CA 1
ATOM 2071 C C . THR A 1 286 ? -18.471 3.071 1.807 1.00 98.25 286 THR A C 1
ATOM 2073 O O . THR A 1 286 ? -18.178 4.200 2.202 1.00 98.25 286 THR A O 1
ATOM 2076 N N . VAL A 1 287 ? -17.617 2.268 1.170 1.00 98.62 287 VAL A N 1
ATOM 2077 C CA . VAL A 1 287 ? -16.273 2.660 0.735 1.00 98.62 287 VAL A CA 1
ATOM 2078 C C . VAL A 1 287 ? -16.341 3.178 -0.694 1.00 98.62 287 VAL A C 1
ATOM 2080 O O . VAL A 1 287 ? -16.941 2.537 -1.559 1.00 98.62 287 VAL A O 1
ATOM 2083 N N . THR A 1 288 ? -15.707 4.318 -0.945 1.00 98.38 288 THR A N 1
ATOM 2084 C CA . THR A 1 288 ? -15.460 4.850 -2.286 1.00 98.38 288 THR A CA 1
ATOM 2085 C C . THR A 1 288 ? -13.960 4.908 -2.531 1.00 98.38 288 THR A C 1
ATOM 2087 O O . THR A 1 288 ? -13.260 5.608 -1.814 1.00 98.38 288 THR A O 1
ATOM 2090 N N . ASP A 1 289 ? -13.465 4.201 -3.541 1.00 98.44 289 ASP A N 1
ATOM 2091 C CA . ASP A 1 289 ? -12.065 4.248 -3.969 1.00 98.44 289 ASP A CA 1
ATOM 2092 C C . ASP A 1 289 ? -11.954 4.916 -5.341 1.00 98.44 289 ASP A C 1
ATOM 2094 O O . ASP A 1 289 ? -12.641 4.539 -6.291 1.00 98.44 289 ASP A O 1
ATOM 2098 N N . VAL A 1 290 ? -11.121 5.947 -5.439 1.00 98.19 290 VAL A N 1
ATOM 2099 C CA . VAL A 1 290 ? -10.843 6.676 -6.676 1.00 98.19 290 VAL A CA 1
ATOM 2100 C C . VAL A 1 290 ? -9.442 6.311 -7.144 1.00 98.19 290 VAL A C 1
ATOM 2102 O O . VAL A 1 290 ? -8.450 6.707 -6.527 1.00 98.19 290 VAL A O 1
ATOM 2105 N N . LEU A 1 291 ? -9.377 5.587 -8.258 1.00 97.12 291 LEU A N 1
ATOM 2106 C CA . LEU A 1 291 ? -8.129 5.234 -8.921 1.00 97.12 291 LEU A CA 1
ATOM 2107 C C . LEU A 1 291 ? -7.634 6.388 -9.803 1.00 97.12 291 LEU A C 1
ATOM 2109 O O . LEU A 1 291 ? -8.429 7.074 -10.453 1.00 97.12 291 LEU A O 1
ATOM 2113 N N . ASP A 1 292 ? -6.313 6.584 -9.854 1.00 94.56 292 ASP A N 1
ATOM 2114 C CA . ASP A 1 292 ? -5.675 7.454 -10.848 1.00 94.56 292 ASP A CA 1
ATOM 2115 C C . ASP A 1 292 ? -6.067 7.041 -12.281 1.00 94.56 292 ASP A C 1
ATOM 2117 O O . ASP A 1 292 ? -6.286 5.865 -12.568 1.00 94.56 292 ASP A O 1
ATOM 2121 N N . ALA A 1 293 ? -6.115 7.994 -13.216 1.00 91.69 293 ALA A N 1
ATOM 2122 C CA . ALA A 1 293 ? -6.465 7.717 -14.614 1.00 91.69 293 ALA A CA 1
ATOM 2123 C C . ALA A 1 293 ? -5.490 6.746 -15.318 1.00 91.69 293 ALA A C 1
ATOM 2125 O O . ALA A 1 293 ? -5.821 6.188 -16.364 1.00 91.69 293 ALA A O 1
ATOM 2126 N N . SER A 1 294 ? -4.299 6.550 -14.750 1.00 88.56 294 SER A N 1
ATOM 2127 C CA . SER A 1 294 ? -3.274 5.608 -15.203 1.00 88.56 294 SER A CA 1
ATOM 2128 C C . SER A 1 294 ? -3.511 4.172 -14.721 1.00 88.56 294 SER A C 1
ATOM 2130 O O . SER A 1 294 ? -2.703 3.298 -15.026 1.00 88.56 294 SER A O 1
ATOM 2132 N N . LEU A 1 295 ? -4.583 3.910 -13.969 1.00 94.69 295 LEU A N 1
ATOM 2133 C CA . LEU A 1 295 ? -4.971 2.586 -13.490 1.00 94.69 295 LEU A CA 1
ATOM 2134 C C . LEU A 1 295 ? -6.222 2.084 -14.216 1.00 94.69 295 LEU A C 1
ATOM 2136 O O . LEU A 1 295 ? -7.206 2.804 -14.376 1.00 94.69 295 LEU A O 1
ATOM 2140 N N . THR A 1 296 ? -6.206 0.815 -14.621 1.00 95.44 296 THR A N 1
ATOM 2141 C CA . THR A 1 296 ? -7.377 0.124 -15.179 1.00 95.44 296 THR A CA 1
ATOM 2142 C C . THR A 1 296 ? -7.838 -0.958 -14.214 1.00 95.44 296 THR A C 1
ATOM 2144 O O . THR A 1 296 ? -7.089 -1.890 -13.937 1.00 95.44 296 THR A O 1
ATOM 2147 N N . LEU A 1 297 ? -9.066 -0.861 -13.702 1.00 97.50 297 LEU A N 1
ATOM 2148 C CA . LEU A 1 297 ? -9.603 -1.848 -12.763 1.00 97.50 297 LEU A CA 1
ATOM 2149 C C . LEU A 1 297 ? -9.666 -3.253 -13.381 1.00 97.50 297 LEU A C 1
ATOM 2151 O O . LEU A 1 297 ? -10.259 -3.445 -14.443 1.00 97.50 297 LEU A O 1
ATOM 2155 N N . VAL A 1 298 ? -9.133 -4.233 -12.652 1.00 97.69 298 VAL A N 1
ATOM 2156 C CA . VAL A 1 298 ? -9.274 -5.667 -12.939 1.00 97.69 298 VAL A CA 1
ATOM 2157 C C . VAL A 1 298 ? -10.360 -6.271 -12.054 1.00 97.69 298 VAL A C 1
ATOM 2159 O O . VAL A 1 298 ? -11.262 -6.949 -12.547 1.00 97.69 298 VAL A O 1
ATOM 2162 N N . SER A 1 299 ? -10.301 -6.023 -10.742 1.00 97.50 299 SER A N 1
ATOM 2163 C CA . SER A 1 299 ? -11.307 -6.510 -9.791 1.00 97.50 299 SER A CA 1
ATOM 2164 C C . SER A 1 299 ? -11.352 -5.675 -8.511 1.00 97.50 299 SER A C 1
ATOM 2166 O O . SER A 1 299 ? -10.356 -5.077 -8.121 1.00 97.50 299 SER A O 1
ATOM 2168 N N . ALA A 1 300 ? -12.505 -5.657 -7.842 1.00 98.06 300 ALA A N 1
ATOM 2169 C CA . ALA A 1 300 ? -12.670 -5.091 -6.506 1.00 98.06 300 ALA A CA 1
ATOM 2170 C C . ALA A 1 300 ? -13.591 -6.005 -5.692 1.00 98.06 300 ALA A C 1
ATOM 2172 O O . ALA A 1 300 ? -14.738 -6.236 -6.081 1.00 98.06 300 ALA A O 1
ATOM 2173 N N . THR A 1 301 ? -13.080 -6.549 -4.588 1.00 97.94 301 THR A N 1
ATOM 2174 C CA . THR A 1 301 ? -13.783 -7.559 -3.786 1.00 97.94 301 THR A CA 1
ATOM 2175 C C . THR A 1 301 ? -13.830 -7.131 -2.321 1.00 97.94 301 THR A C 1
ATOM 2177 O O . THR A 1 301 ? -12.771 -7.031 -1.698 1.00 97.94 301 THR A O 1
ATOM 2180 N N . PRO A 1 302 ? -15.021 -6.886 -1.750 1.00 98.06 302 PRO A N 1
ATOM 2181 C CA . PRO A 1 302 ? -15.161 -6.603 -0.332 1.00 98.06 302 PRO A CA 1
ATOM 2182 C C . PRO A 1 302 ? -15.217 -7.904 0.484 1.00 98.06 302 PRO A C 1
ATOM 2184 O O . PRO A 1 302 ? -15.709 -8.928 0.009 1.00 98.06 302 PRO A O 1
ATOM 2187 N N . SER A 1 303 ? -14.744 -7.868 1.730 1.00 98.00 303 SER A N 1
ATOM 2188 C CA . SER A 1 303 ? -14.778 -9.010 2.656 1.00 98.00 303 SER A CA 1
ATOM 2189 C C . SER A 1 303 ? -16.185 -9.338 3.160 1.00 98.00 303 SER A C 1
ATOM 2191 O O . SER A 1 303 ? -16.430 -10.439 3.649 1.00 98.00 303 SER A O 1
ATOM 2193 N N . GLN A 1 304 ? -17.103 -8.375 3.066 1.00 97.50 304 GLN A N 1
ATOM 2194 C CA . GLN A 1 304 ? -18.496 -8.480 3.485 1.00 97.50 304 GLN A CA 1
ATOM 2195 C C . GLN A 1 304 ? -19.380 -7.521 2.679 1.00 97.50 304 GLN A C 1
ATOM 2197 O O . GLN A 1 304 ? -18.885 -6.608 2.021 1.00 97.50 304 GLN A O 1
ATOM 2202 N N . GLY A 1 305 ? -20.696 -7.701 2.773 1.00 94.19 305 GLY A N 1
ATOM 2203 C CA . GLY A 1 305 ? -21.665 -6.836 2.105 1.00 94.19 305 GLY A CA 1
ATOM 2204 C C . GLY A 1 305 ? -21.876 -7.184 0.629 1.00 94.19 305 GLY A C 1
ATOM 2205 O O . GLY A 1 305 ? -21.805 -8.349 0.232 1.00 94.19 305 GLY A O 1
ATOM 2206 N N . ALA A 1 306 ? -22.220 -6.178 -0.173 1.00 92.81 306 ALA A N 1
ATOM 2207 C CA . ALA A 1 306 ? -22.557 -6.343 -1.584 1.00 92.81 306 ALA A CA 1
ATOM 2208 C C . ALA A 1 306 ? -21.322 -6.169 -2.490 1.00 92.81 306 ALA A C 1
ATOM 2210 O O . ALA A 1 306 ? -20.414 -5.416 -2.138 1.00 92.81 306 ALA A O 1
ATOM 2211 N N . PRO A 1 307 ? -21.290 -6.800 -3.683 1.00 94.00 307 PRO A N 1
ATOM 2212 C CA . PRO A 1 307 ? -20.204 -6.612 -4.643 1.00 94.00 307 PRO A CA 1
ATOM 2213 C C . PRO A 1 307 ? -19.975 -5.139 -4.999 1.00 94.00 307 PRO A C 1
ATOM 2215 O O . PRO A 1 307 ? -20.927 -4.367 -5.137 1.00 94.00 307 PRO A O 1
ATOM 2218 N N . CYS A 1 308 ? -18.710 -4.767 -5.193 1.00 97.06 308 CYS A N 1
ATOM 2219 C CA . CYS A 1 308 ? -18.340 -3.422 -5.614 1.00 97.06 308 CYS A CA 1
ATOM 2220 C C . CYS A 1 308 ? -18.840 -3.114 -7.034 1.00 97.06 308 CYS A C 1
ATOM 2222 O O . CYS A 1 308 ? -18.967 -4.002 -7.880 1.00 97.06 308 CYS A O 1
ATOM 2224 N N . THR A 1 309 ? -19.084 -1.836 -7.315 1.00 96.94 309 THR A N 1
ATOM 2225 C CA . THR A 1 309 ? -19.490 -1.342 -8.640 1.00 96.94 309 THR A CA 1
ATOM 2226 C C . THR A 1 309 ? -18.611 -0.172 -9.076 1.00 96.94 309 THR A C 1
ATOM 2228 O O . THR A 1 309 ? -18.074 0.535 -8.229 1.00 96.94 309 THR A O 1
ATOM 2231 N N . GLY A 1 310 ? -18.460 0.038 -10.387 1.00 95.31 310 GLY A N 1
ATOM 2232 C CA . GLY A 1 310 ? -17.608 1.095 -10.949 1.00 95.31 310 GLY A CA 1
ATOM 2233 C C . GLY A 1 310 ? -16.300 0.575 -11.554 1.00 95.31 310 GLY A C 1
ATOM 2234 O O . GLY A 1 310 ? -16.073 -0.630 -11.602 1.00 95.31 310 GLY A O 1
ATOM 2235 N N . ALA A 1 311 ? -15.477 1.488 -12.080 1.00 88.19 311 ALA A N 1
ATOM 2236 C CA . ALA A 1 311 ? -14.211 1.161 -12.756 1.00 88.19 311 ALA A CA 1
ATOM 2237 C C . ALA A 1 311 ? -13.083 2.166 -12.459 1.00 88.19 311 ALA A C 1
ATOM 2239 O O . ALA A 1 311 ? -11.971 1.750 -12.174 1.00 88.19 311 ALA A O 1
ATOM 2240 N N . GLY A 1 312 ? -13.359 3.476 -12.504 1.00 89.88 312 GLY A N 1
ATOM 2241 C CA . GLY A 1 312 ? -12.412 4.517 -12.057 1.00 89.88 312 GLY A CA 1
ATOM 2242 C C . GLY A 1 312 ? -12.708 5.005 -10.638 1.00 89.88 312 GLY A C 1
ATOM 2243 O O . GLY A 1 312 ? -11.819 5.113 -9.804 1.00 89.88 312 GLY A O 1
ATOM 2244 N N . THR A 1 313 ? -13.990 5.233 -10.350 1.00 97.06 313 THR A N 1
ATOM 2245 C CA . THR A 1 313 ? -14.508 5.381 -8.988 1.00 97.06 313 THR A CA 1
ATOM 2246 C C . THR A 1 313 ? -15.260 4.108 -8.639 1.00 97.06 313 THR A C 1
ATOM 2248 O O . THR A 1 313 ? -16.243 3.773 -9.302 1.00 97.06 313 THR A O 1
ATOM 2251 N N . ILE A 1 314 ? -14.758 3.386 -7.649 1.00 97.94 314 ILE A N 1
ATOM 2252 C CA . ILE A 1 314 ? -15.260 2.102 -7.181 1.00 97.94 314 ILE A CA 1
ATOM 2253 C C . ILE A 1 314 ? -16.060 2.357 -5.913 1.00 97.94 314 ILE A C 1
ATOM 2255 O O . ILE A 1 314 ? -15.573 3.006 -4.994 1.00 97.94 314 ILE A O 1
ATOM 2259 N N . THR A 1 315 ? -17.276 1.832 -5.841 1.00 98.19 315 THR A N 1
ATOM 2260 C CA . THR A 1 315 ? -18.132 1.936 -4.659 1.00 98.19 315 THR A CA 1
ATOM 2261 C C . THR A 1 315 ? -18.461 0.544 -4.142 1.00 98.19 315 THR A C 1
ATOM 2263 O O . THR A 1 315 ? -19.036 -0.270 -4.869 1.00 98.19 315 THR A O 1
ATOM 2266 N N . CYS A 1 316 ? -18.111 0.279 -2.885 1.00 98.12 316 CYS A N 1
ATOM 2267 C CA . CYS A 1 316 ? -18.319 -0.993 -2.200 1.00 98.12 316 CYS A CA 1
ATOM 2268 C C . CYS A 1 316 ? -19.199 -0.778 -0.967 1.00 98.12 316 CYS A C 1
ATOM 2270 O O . CYS A 1 316 ? -18.859 0.019 -0.095 1.00 98.12 316 CYS A O 1
ATOM 2272 N N . ASN A 1 317 ? -20.320 -1.494 -0.879 1.00 97.06 317 ASN A N 1
ATOM 2273 C CA . ASN A 1 317 ? -21.206 -1.431 0.282 1.00 97.06 317 ASN A CA 1
ATOM 2274 C C . ASN A 1 317 ? -20.880 -2.586 1.235 1.00 97.06 317 ASN A C 1
ATOM 2276 O O . ASN A 1 317 ? -21.088 -3.747 0.885 1.00 97.06 317 ASN A O 1
ATOM 2280 N N . LEU A 1 318 ? -20.379 -2.259 2.426 1.00 97.81 318 LEU A N 1
ATOM 2281 C CA . LEU A 1 318 ? -19.961 -3.212 3.455 1.00 97.81 318 LEU A CA 1
ATOM 2282 C C . LEU A 1 318 ? -21.096 -3.585 4.426 1.00 97.81 318 LEU A C 1
ATOM 2284 O O . LEU A 1 318 ? -20.915 -4.467 5.264 1.00 97.81 318 LEU A O 1
ATOM 2288 N N . GLY A 1 319 ? -22.271 -2.961 4.310 1.00 96.12 319 GLY A N 1
ATOM 2289 C CA . GLY A 1 319 ? -23.423 -3.212 5.174 1.00 96.12 319 GLY A CA 1
ATOM 2290 C C . GLY A 1 319 ? -23.283 -2.556 6.547 1.00 96.12 319 GLY A C 1
ATOM 2291 O O . GLY A 1 319 ? -23.023 -1.358 6.637 1.00 96.12 319 GLY A O 1
ATOM 2292 N N . SER A 1 320 ? -23.502 -3.332 7.608 1.00 94.31 320 SER A N 1
ATOM 2293 C CA . SER A 1 320 ? -23.382 -2.859 8.992 1.00 94.31 320 SER A CA 1
ATOM 2294 C C . SER A 1 320 ? -22.092 -3.361 9.639 1.00 94.31 320 SER A C 1
ATOM 2296 O O . SER A 1 320 ? -21.651 -4.480 9.372 1.00 94.31 320 SER A O 1
ATOM 2298 N N . MET A 1 321 ? -21.499 -2.547 10.511 1.00 94.81 321 MET A N 1
ATOM 2299 C CA . MET A 1 321 ? -20.273 -2.862 11.245 1.00 94.81 321 MET A CA 1
ATOM 2300 C C . MET A 1 321 ? -20.458 -2.584 12.736 1.00 94.81 321 MET A C 1
ATOM 2302 O O . MET A 1 321 ? -20.718 -1.450 13.137 1.00 94.81 321 MET A O 1
ATOM 2306 N N . LEU A 1 322 ? -20.292 -3.619 13.561 1.00 92.50 322 LEU A N 1
ATOM 2307 C CA . LEU A 1 322 ? -20.300 -3.482 15.018 1.00 92.50 322 LEU A CA 1
ATOM 2308 C C . LEU A 1 322 ? -19.097 -2.657 15.495 1.00 92.50 322 LEU A C 1
ATOM 2310 O O . LEU A 1 322 ? -18.074 -2.583 14.808 1.00 92.50 322 LEU A O 1
ATOM 2314 N N . ASN A 1 323 ? -19.208 -2.074 16.688 1.00 92.44 323 ASN A N 1
ATOM 2315 C CA . ASN A 1 323 ? -18.083 -1.427 17.357 1.00 92.44 323 ASN A CA 1
ATOM 2316 C C . ASN A 1 323 ? -16.898 -2.409 17.490 1.00 92.44 323 ASN A C 1
ATOM 2318 O O . ASN A 1 323 ? -17.078 -3.582 17.824 1.00 92.44 323 ASN A O 1
ATOM 2322 N N . GLY A 1 324 ? -15.694 -1.938 17.172 1.00 91.50 324 GLY A N 1
ATOM 2323 C CA . GLY A 1 324 ? -14.446 -2.695 17.212 1.00 91.50 324 GLY A CA 1
ATOM 2324 C C . GLY A 1 324 ? -14.240 -3.663 16.044 1.00 91.50 324 GLY A C 1
ATOM 2325 O O . GLY A 1 324 ? -13.216 -4.343 16.000 1.00 91.50 324 GLY A O 1
ATOM 2326 N N . SER A 1 325 ? -15.183 -3.757 15.100 1.00 96.06 325 SER A N 1
ATOM 2327 C CA . SER A 1 325 ? -15.057 -4.640 13.934 1.00 96.06 325 SER A CA 1
ATOM 2328 C C . SER A 1 325 ? -14.332 -3.965 12.768 1.00 96.06 325 SER A C 1
ATOM 2330 O O . SER A 1 325 ? -14.436 -2.752 12.568 1.00 96.06 325 SER A O 1
ATOM 2332 N N . SER A 1 326 ? -13.666 -4.781 11.947 1.00 97.88 326 SER A N 1
ATOM 2333 C CA . SER A 1 326 ? -13.004 -4.345 10.713 1.00 97.88 326 SER A CA 1
ATOM 2334 C C . SER A 1 326 ? -13.479 -5.140 9.499 1.00 97.88 326 SER A C 1
ATOM 2336 O O . SER A 1 326 ? -13.803 -6.323 9.600 1.00 97.88 326 SER A O 1
ATOM 2338 N N . ALA A 1 327 ? -13.465 -4.492 8.339 1.00 98.25 327 ALA A N 1
ATOM 2339 C CA . ALA A 1 327 ? -13.765 -5.076 7.037 1.00 98.25 327 ALA A CA 1
ATOM 2340 C C . ALA A 1 327 ? -12.744 -4.588 6.004 1.00 98.25 327 ALA A C 1
ATOM 2342 O O . ALA A 1 327 ? -12.157 -3.517 6.162 1.00 98.25 327 ALA A O 1
ATOM 2343 N N . THR A 1 328 ? -12.521 -5.362 4.943 1.00 98.31 328 THR A N 1
ATOM 2344 C CA . THR A 1 328 ? -11.527 -5.032 3.915 1.00 98.31 328 THR A CA 1
ATOM 2345 C C . THR A 1 328 ? -12.124 -4.997 2.515 1.00 98.31 328 THR A C 1
ATOM 2347 O O . THR A 1 328 ? -13.125 -5.652 2.226 1.00 98.31 328 THR A O 1
ATOM 2350 N N . VAL A 1 329 ? -11.493 -4.230 1.626 1.00 98.56 329 VAL A N 1
ATOM 2351 C CA . VAL A 1 329 ? -11.725 -4.265 0.180 1.00 98.56 329 VAL A CA 1
ATOM 2352 C C . VAL A 1 329 ? -10.386 -4.494 -0.508 1.00 98.56 329 VAL A C 1
ATOM 2354 O O . VAL A 1 329 ? -9.452 -3.712 -0.340 1.00 98.56 329 VAL A O 1
ATOM 2357 N N . THR A 1 330 ? -10.292 -5.568 -1.289 1.00 98.25 330 THR A N 1
ATOM 2358 C CA . THR A 1 330 ? -9.131 -5.847 -2.139 1.00 98.25 330 THR A CA 1
ATOM 2359 C C . THR A 1 330 ? -9.412 -5.342 -3.547 1.00 98.25 330 THR A C 1
ATOM 2361 O O . THR A 1 330 ? -10.325 -5.843 -4.208 1.00 98.25 330 THR A O 1
ATOM 2364 N N . VAL A 1 331 ? -8.629 -4.367 -4.006 1.00 98.19 331 VAL A N 1
ATOM 2365 C CA . VAL A 1 331 ? -8.728 -3.775 -5.345 1.00 98.19 331 VAL A CA 1
ATOM 2366 C C . VAL A 1 331 ? -7.491 -4.158 -6.149 1.00 98.19 331 VAL A C 1
ATOM 2368 O O . VAL A 1 331 ? -6.371 -3.897 -5.728 1.00 98.19 331 VAL A O 1
ATOM 2371 N N . VAL A 1 332 ? -7.686 -4.776 -7.310 1.00 97.94 332 VAL A N 1
ATOM 2372 C CA . VAL A 1 332 ? -6.622 -5.117 -8.262 1.00 97.94 332 VAL A CA 1
ATOM 2373 C C . VAL A 1 332 ? -6.806 -4.265 -9.508 1.00 97.94 332 VAL A C 1
ATOM 2375 O O . VAL A 1 332 ? -7.884 -4.282 -10.107 1.00 97.94 332 VAL A O 1
ATOM 2378 N N . ALA A 1 333 ? -5.766 -3.544 -9.914 1.00 96.94 333 ALA A N 1
ATOM 2379 C CA . ALA A 1 333 ? -5.778 -2.700 -11.102 1.00 96.94 333 ALA A CA 1
ATOM 2380 C C . ALA A 1 333 ? -4.478 -2.853 -11.897 1.00 96.94 333 ALA A C 1
ATOM 2382 O O . ALA A 1 333 ? -3.407 -2.976 -11.315 1.00 96.94 333 ALA A O 1
ATOM 2383 N N . THR A 1 334 ? -4.555 -2.805 -13.223 1.00 94.25 334 THR A N 1
ATOM 2384 C CA . THR A 1 334 ? -3.386 -2.811 -14.106 1.00 94.25 334 THR A CA 1
ATOM 2385 C C . THR A 1 334 ? -2.854 -1.390 -14.263 1.00 94.25 334 THR A C 1
ATOM 2387 O O . THR A 1 334 ? -3.619 -0.460 -14.538 1.00 94.25 334 THR A O 1
ATOM 2390 N N . THR A 1 335 ? -1.546 -1.217 -14.093 1.00 90.88 335 THR A N 1
ATOM 2391 C CA . THR A 1 335 ? -0.856 0.066 -14.297 1.00 90.88 335 THR A CA 1
ATOM 2392 C C . THR A 1 335 ? -0.760 0.427 -15.782 1.00 90.88 335 THR A C 1
ATOM 2394 O O . THR A 1 335 ? -0.816 -0.440 -16.655 1.00 90.88 335 THR A O 1
ATOM 2397 N N . SER A 1 336 ? -0.621 1.714 -16.103 1.00 81.88 336 SER A N 1
ATOM 2398 C CA . SER A 1 336 ? -0.345 2.152 -17.472 1.00 81.88 336 SER A CA 1
ATOM 2399 C C . SER A 1 336 ? 1.044 1.687 -17.923 1.00 81.88 336 SER A C 1
ATOM 2401 O O . SER A 1 336 ? 1.888 1.306 -17.116 1.00 81.88 336 SER A O 1
ATOM 2403 N N . LEU A 1 337 ? 1.307 1.742 -19.232 1.00 75.44 337 LEU A N 1
ATOM 2404 C CA . LEU A 1 337 ? 2.617 1.397 -19.804 1.00 75.44 337 LEU A CA 1
ATOM 2405 C C . LEU A 1 337 ? 3.681 2.488 -19.594 1.00 75.44 337 LEU A C 1
ATOM 2407 O O . LEU A 1 337 ? 4.768 2.396 -20.157 1.00 75.44 337 LEU A O 1
ATOM 2411 N N . THR A 1 338 ? 3.365 3.540 -18.837 1.00 68.81 338 THR A N 1
ATOM 2412 C CA . THR A 1 338 ? 4.287 4.636 -18.545 1.00 68.81 338 THR A CA 1
ATOM 2413 C C . THR A 1 338 ? 4.670 4.588 -17.070 1.00 68.81 338 THR A C 1
ATOM 2415 O O . THR A 1 338 ? 3.772 4.694 -16.232 1.00 68.81 338 THR A O 1
ATOM 2418 N N . PRO A 1 339 ? 5.962 4.475 -16.725 1.00 73.31 339 PRO A N 1
ATOM 2419 C CA . PRO A 1 339 ? 6.392 4.558 -15.333 1.00 73.31 339 PRO A CA 1
ATOM 2420 C C . PRO A 1 339 ? 6.084 5.936 -14.736 1.00 73.31 339 PRO A C 1
ATOM 2422 O O . PRO A 1 339 ? 5.998 6.948 -15.440 1.00 73.31 339 PRO A O 1
ATOM 2425 N N . GLY A 1 340 ? 5.961 5.986 -13.414 1.00 74.75 340 GLY A N 1
ATOM 2426 C CA . GLY A 1 340 ? 5.593 7.191 -12.685 1.00 74.75 340 GLY A CA 1
ATOM 2427 C C . GLY A 1 340 ? 4.920 6.882 -11.356 1.00 74.75 340 GLY A C 1
ATOM 2428 O O . GLY A 1 340 ? 4.698 5.728 -11.002 1.00 74.75 340 GLY A O 1
ATOM 2429 N N . MET A 1 341 ? 4.586 7.938 -10.619 1.00 81.69 341 MET A N 1
ATOM 2430 C CA . MET A 1 341 ? 3.775 7.810 -9.413 1.00 81.69 341 MET A CA 1
ATOM 2431 C C . MET A 1 341 ? 2.301 7.746 -9.797 1.00 81.69 341 MET A C 1
ATOM 2433 O O . MET A 1 341 ? 1.803 8.629 -10.494 1.00 81.69 341 MET A O 1
ATOM 2437 N N . ILE A 1 342 ? 1.615 6.734 -9.289 1.00 91.56 342 ILE A N 1
ATOM 2438 C CA . ILE A 1 342 ? 0.160 6.582 -9.368 1.00 91.56 342 ILE A CA 1
ATOM 2439 C C . ILE A 1 342 ? -0.428 6.614 -7.955 1.00 91.56 342 ILE A C 1
ATOM 2441 O O . ILE A 1 342 ? 0.315 6.579 -6.969 1.00 91.56 342 ILE A O 1
ATOM 2445 N N . GLY A 1 343 ? -1.754 6.656 -7.835 1.00 91.12 343 GLY A N 1
ATOM 2446 C CA . GLY A 1 343 ? -2.397 6.572 -6.530 1.00 91.12 343 GLY A CA 1
ATOM 2447 C C . GLY A 1 343 ? -3.815 6.015 -6.548 1.00 91.12 343 GLY A C 1
ATOM 2448 O O . GLY A 1 343 ? -4.483 5.979 -7.582 1.00 91.12 343 GLY A O 1
ATOM 2449 N N . SER A 1 344 ? -4.254 5.609 -5.360 1.00 97.00 344 SER A N 1
ATOM 2450 C CA . SER A 1 344 ? -5.616 5.192 -5.024 1.00 97.00 344 SER A CA 1
ATOM 2451 C C . SER A 1 344 ? -6.041 5.957 -3.771 1.00 97.00 344 SER A C 1
ATOM 2453 O O . SER A 1 344 ? -5.320 5.999 -2.769 1.00 97.00 344 SER A O 1
ATOM 2455 N N . THR A 1 345 ? -7.186 6.634 -3.845 1.00 98.19 345 THR A N 1
ATOM 2456 C CA . THR A 1 345 ? -7.746 7.403 -2.725 1.00 98.19 345 THR A CA 1
ATOM 2457 C C . THR A 1 345 ? -9.046 6.763 -2.279 1.00 98.19 345 THR A C 1
ATOM 2459 O O . THR A 1 345 ? -10.061 6.889 -2.961 1.00 98.19 345 THR A O 1
ATOM 2462 N N . ALA A 1 346 ? -9.013 6.123 -1.116 1.00 98.38 346 ALA A N 1
ATOM 2463 C CA . ALA A 1 346 ? -10.163 5.472 -0.519 1.00 98.38 346 ALA A CA 1
ATOM 2464 C C . ALA A 1 346 ? -10.786 6.369 0.553 1.00 98.38 346 ALA A C 1
ATOM 2466 O O . ALA A 1 346 ? -10.078 6.955 1.372 1.00 98.38 346 ALA A O 1
ATOM 2467 N N . SER A 1 347 ? -12.109 6.448 0.578 1.00 98.31 347 SER A N 1
ATOM 2468 C CA . SER A 1 347 ? -12.886 7.109 1.620 1.00 98.31 347 SER A CA 1
ATOM 2469 C C . SER A 1 347 ? -14.025 6.220 2.098 1.00 98.31 347 SER A C 1
ATOM 2471 O O . SER A 1 347 ? -14.467 5.322 1.380 1.00 98.31 347 SER A O 1
ATOM 2473 N N . VAL A 1 348 ? -14.500 6.452 3.320 1.00 98.62 348 VAL A N 1
ATOM 2474 C CA . VAL A 1 348 ? -15.615 5.702 3.908 1.00 98.62 348 VAL A CA 1
ATOM 2475 C C . VAL A 1 348 ? -16.679 6.641 4.468 1.00 98.62 348 VAL A C 1
ATOM 2477 O O . VAL A 1 348 ? -16.385 7.740 4.929 1.00 98.62 348 VAL A O 1
ATOM 2480 N N . THR A 1 349 ? -17.935 6.208 4.386 1.00 97.62 349 THR A N 1
ATOM 2481 C CA . THR A 1 349 ? -19.105 6.895 4.948 1.00 97.62 349 THR A CA 1
ATOM 2482 C C . THR A 1 349 ? -20.065 5.884 5.572 1.00 97.62 349 THR A C 1
ATOM 2484 O O . THR A 1 349 ? -20.056 4.715 5.182 1.00 97.62 349 THR A O 1
ATOM 2487 N N . ALA A 1 350 ? -20.903 6.334 6.504 1.00 96.50 350 ALA A N 1
ATOM 2488 C CA . ALA A 1 350 ? -22.002 5.578 7.107 1.00 96.50 350 ALA A CA 1
ATOM 2489 C C . ALA A 1 350 ? -23.220 6.488 7.336 1.00 96.50 350 ALA A C 1
ATOM 2491 O O . ALA A 1 350 ? -23.170 7.686 7.041 1.00 96.50 350 ALA A O 1
ATOM 2492 N N . ALA A 1 351 ? -24.327 5.916 7.814 1.00 94.50 351 ALA A N 1
ATOM 2493 C CA . ALA A 1 351 ? -25.537 6.667 8.143 1.00 94.50 351 ALA A CA 1
ATOM 2494 C C . ALA A 1 351 ? -25.406 7.456 9.459 1.00 94.50 351 ALA A C 1
ATOM 2496 O O . ALA A 1 351 ? -26.007 8.521 9.611 1.00 94.50 351 ALA A O 1
ATOM 2497 N N . GLU A 1 352 ? -24.629 6.931 10.400 1.00 92.81 352 GLU A N 1
ATOM 2498 C CA . GLU A 1 352 ? -24.385 7.505 11.715 1.00 92.81 352 GLU A CA 1
ATOM 2499 C C . GLU A 1 352 ? -23.352 8.644 11.628 1.00 92.81 352 GLU A C 1
ATOM 2501 O O . GLU A 1 352 ? -22.404 8.563 10.842 1.00 92.81 352 GLU A O 1
ATOM 2506 N N . PRO A 1 353 ? -23.503 9.724 12.420 1.00 91.56 353 PRO A N 1
ATOM 2507 C CA . PRO A 1 353 ? -22.513 10.790 12.486 1.00 91.56 353 PRO A CA 1
ATOM 2508 C C . PRO A 1 353 ? -21.133 10.278 12.899 1.00 91.56 353 PRO A C 1
ATOM 2510 O O . PRO A 1 353 ? -21.001 9.584 13.905 1.00 91.56 353 PRO A O 1
ATOM 2513 N N . ASP A 1 354 ? -20.104 10.710 12.180 1.00 94.94 354 ASP A N 1
ATOM 2514 C CA . ASP A 1 354 ? -18.718 10.394 12.504 1.00 94.94 354 ASP A CA 1
ATOM 2515 C C . ASP A 1 354 ? -18.055 11.562 13.257 1.00 94.94 354 ASP A C 1
ATOM 2517 O O . ASP A 1 354 ? -18.050 12.693 12.747 1.00 94.94 354 ASP A O 1
ATOM 2521 N N . PRO A 1 355 ? -17.515 11.341 14.471 1.00 92.56 355 PRO A N 1
ATOM 2522 C CA . PRO A 1 355 ? -16.939 12.406 15.282 1.00 92.56 355 PRO A CA 1
ATOM 2523 C C . PRO A 1 355 ? -15.552 12.845 14.787 1.00 92.56 355 PRO A C 1
ATOM 2525 O O . PRO A 1 355 ? -15.071 13.909 15.184 1.00 92.56 355 PRO A O 1
ATOM 2528 N N . ASN A 1 356 ? -14.907 12.061 13.921 1.00 94.12 356 ASN A N 1
ATOM 2529 C CA . ASN A 1 356 ? -13.564 12.289 13.421 1.00 94.12 356 ASN A CA 1
ATOM 2530 C C . ASN A 1 356 ? -13.468 12.103 11.900 1.00 94.12 356 ASN A C 1
ATOM 2532 O O . ASN A 1 356 ? -12.616 11.385 11.409 1.00 94.12 356 ASN A O 1
ATOM 2536 N N . ALA A 1 357 ? -14.205 12.880 11.110 1.00 94.25 357 ALA A N 1
ATOM 2537 C CA . ALA A 1 357 ? -14.152 12.785 9.644 1.00 94.25 357 ALA A CA 1
ATOM 2538 C C . ALA A 1 357 ? -12.746 12.901 8.982 1.00 94.25 357 ALA A C 1
ATOM 2540 O O . ALA A 1 357 ? -12.617 12.671 7.780 1.00 94.25 357 ALA A O 1
ATOM 2541 N N . SER A 1 358 ? -11.688 13.267 9.718 1.00 95.62 358 SER A N 1
ATOM 2542 C CA . SER A 1 358 ? -10.312 13.332 9.207 1.00 95.62 358 SER A CA 1
ATOM 2543 C C . SER A 1 358 ? -9.660 11.966 8.950 1.00 95.62 358 SER A C 1
ATOM 2545 O O . SER A 1 358 ? -8.751 11.891 8.125 1.00 95.62 358 SER A O 1
ATOM 2547 N N . ASN A 1 359 ? -10.118 10.895 9.607 1.00 97.44 359 ASN A N 1
ATOM 2548 C CA . ASN A 1 359 ? -9.627 9.521 9.413 1.00 97.44 359 ASN A CA 1
ATOM 2549 C C . ASN A 1 359 ? -10.472 8.722 8.392 1.00 97.44 359 ASN A C 1
ATOM 2551 O O . ASN A 1 359 ? -10.192 7.546 8.161 1.00 97.44 359 ASN A O 1
ATOM 2555 N N . ASN A 1 360 ? -11.460 9.363 7.756 1.00 97.81 360 ASN A N 1
ATOM 2556 C CA . ASN A 1 360 ? -12.375 8.760 6.779 1.00 97.81 360 ASN A CA 1
ATOM 2557 C C . ASN A 1 360 ? -11.883 8.827 5.333 1.00 97.81 360 ASN A C 1
ATOM 2559 O O . ASN A 1 360 ? -12.639 8.549 4.401 1.00 97.81 360 ASN A O 1
ATOM 2563 N N . SER A 1 361 ? -10.620 9.197 5.128 1.00 98.00 361 SER A N 1
ATOM 2564 C CA . SER A 1 361 ? -9.971 9.189 3.823 1.00 98.00 361 SER A CA 1
ATOM 2565 C C . SER A 1 361 ? -8.505 8.792 3.960 1.00 98.00 361 SER A C 1
ATOM 2567 O O . SER A 1 361 ? -7.786 9.337 4.794 1.00 98.00 361 SER A O 1
ATOM 2569 N N . ALA A 1 362 ? -8.042 7.903 3.087 1.00 98.25 362 ALA A N 1
ATOM 2570 C CA . ALA A 1 362 ? -6.651 7.485 2.986 1.00 98.25 362 ALA A CA 1
ATOM 2571 C C . ALA A 1 362 ? -6.213 7.468 1.518 1.00 98.25 362 ALA A C 1
ATOM 2573 O O . ALA A 1 362 ? -6.878 6.886 0.660 1.00 98.25 362 ALA A O 1
ATOM 2574 N N . MET A 1 363 ? -5.079 8.104 1.236 1.00 96.62 363 MET A N 1
ATOM 2575 C CA . MET A 1 363 ? -4.442 8.072 -0.077 1.00 96.62 363 MET A CA 1
ATOM 2576 C C . MET A 1 363 ? -3.199 7.195 -0.003 1.00 96.62 363 MET A C 1
ATOM 2578 O O . MET A 1 363 ? -2.332 7.438 0.835 1.00 96.62 363 MET A O 1
ATOM 2582 N N . GLN A 1 364 ? -3.110 6.225 -0.906 1.00 97.44 364 GLN A N 1
ATOM 2583 C CA . GLN A 1 364 ? -1.899 5.457 -1.148 1.00 97.44 364 GLN A CA 1
ATOM 2584 C C . GLN A 1 364 ? -1.292 5.904 -2.476 1.00 97.44 364 GLN A C 1
ATOM 2586 O O . GLN A 1 364 ? -2.005 6.045 -3.473 1.00 97.44 364 GLN A O 1
ATOM 2591 N N . THR A 1 365 ? 0.021 6.123 -2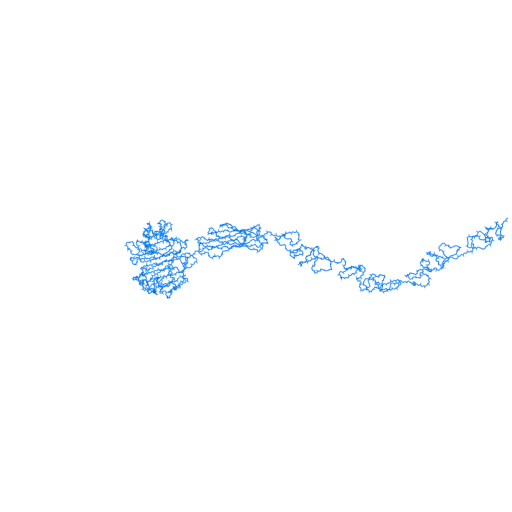.491 1.00 93.50 365 THR A N 1
ATOM 2592 C CA . THR A 1 365 ? 0.787 6.369 -3.712 1.00 93.50 365 THR A CA 1
ATOM 2593 C C . THR A 1 365 ? 1.712 5.193 -3.976 1.00 93.50 365 THR A C 1
ATOM 2595 O O . THR A 1 365 ? 2.379 4.720 -3.066 1.00 93.50 365 THR A O 1
ATOM 2598 N N . THR A 1 366 ? 1.775 4.746 -5.226 1.00 90.19 366 THR A N 1
ATOM 2599 C CA . THR A 1 366 ? 2.589 3.594 -5.635 1.00 90.19 366 THR A CA 1
ATOM 2600 C C . THR A 1 366 ? 3.559 4.036 -6.714 1.00 90.19 366 THR A C 1
ATOM 2602 O O . THR A 1 366 ? 3.176 4.760 -7.641 1.00 90.19 366 THR A O 1
ATOM 2605 N N . ASN A 1 367 ? 4.817 3.614 -6.618 1.00 81.25 367 ASN A N 1
ATOM 2606 C CA . ASN A 1 367 ? 5.792 3.862 -7.666 1.00 81.25 367 ASN A CA 1
ATOM 2607 C C . ASN A 1 367 ? 5.683 2.781 -8.750 1.00 81.25 367 ASN A C 1
ATOM 2609 O O . ASN A 1 367 ? 5.868 1.593 -8.488 1.00 81.25 367 ASN A O 1
ATOM 2613 N N . VAL A 1 368 ? 5.415 3.184 -9.990 1.00 80.88 368 VAL A N 1
ATOM 2614 C CA . VAL A 1 368 ? 5.498 2.301 -11.156 1.00 80.88 368 VAL A CA 1
ATOM 2615 C C . VAL A 1 368 ? 6.879 2.462 -11.767 1.00 80.88 368 VAL A C 1
ATOM 2617 O O . VAL A 1 368 ? 7.222 3.511 -12.316 1.00 80.88 368 VAL A O 1
ATOM 2620 N N . GLY A 1 369 ? 7.684 1.415 -11.634 1.00 66.56 369 GLY A N 1
ATOM 2621 C CA . GLY A 1 369 ? 9.049 1.372 -12.124 1.00 66.56 369 GLY A CA 1
ATOM 2622 C C . GLY A 1 369 ? 9.133 0.834 -13.547 1.00 66.56 369 GLY A C 1
ATOM 2623 O O . GLY A 1 369 ? 8.433 -0.104 -13.930 1.00 66.56 369 GLY A O 1
ATOM 2624 N N . ASP A 1 370 ? 10.065 1.393 -14.311 1.00 64.25 370 ASP A N 1
ATOM 2625 C CA . ASP A 1 370 ? 10.527 0.785 -15.552 1.00 64.25 370 ASP A CA 1
ATOM 2626 C C . ASP A 1 370 ? 11.651 -0.212 -15.274 1.00 64.25 370 ASP A C 1
ATOM 2628 O O . ASP A 1 370 ? 12.514 -0.004 -14.411 1.00 64.25 370 ASP A O 1
ATOM 2632 N N . VAL A 1 371 ? 11.684 -1.283 -16.067 1.00 62.47 371 VAL A N 1
ATOM 2633 C CA . VAL A 1 371 ? 12.900 -2.081 -16.201 1.00 62.47 371 VAL A CA 1
ATOM 2634 C C . VAL A 1 371 ? 13.919 -1.258 -16.979 1.00 62.47 371 VAL A C 1
ATOM 2636 O O . VAL A 1 371 ? 13.647 -0.818 -18.101 1.00 62.47 371 VAL A O 1
ATOM 2639 N N . SER A 1 372 ? 15.114 -1.083 -16.404 1.00 66.56 372 SER A N 1
ATOM 2640 C CA . SER A 1 372 ? 16.277 -0.677 -17.195 1.00 66.56 372 SER A CA 1
ATOM 2641 C C . SER A 1 372 ? 16.369 -1.632 -18.385 1.00 66.56 372 SER A C 1
ATOM 2643 O O . SER A 1 372 ? 16.002 -2.802 -18.268 1.00 66.56 372 SER A O 1
ATOM 2645 N N . ARG A 1 373 ? 16.811 -1.164 -19.542 1.00 71.00 373 ARG A N 1
ATOM 2646 C CA . ARG A 1 373 ? 16.967 -1.997 -20.744 1.00 71.00 373 ARG A CA 1
ATOM 2647 C C . ARG A 1 373 ? 17.983 -1.365 -21.669 1.00 71.00 373 ARG A C 1
ATOM 2649 O O . ARG A 1 373 ? 18.161 -0.147 -21.625 1.00 71.00 373 ARG A O 1
ATOM 2656 N N . GLU A 1 374 ? 18.631 -2.143 -22.518 1.00 70.19 374 GLU A N 1
ATOM 2657 C CA . GLU A 1 374 ? 19.447 -1.582 -23.580 1.00 70.19 374 GLU A CA 1
ATOM 2658 C C . GLU A 1 374 ? 18.550 -0.841 -24.577 1.00 70.19 374 GLU A C 1
ATOM 2660 O O . GLU A 1 374 ? 17.732 -1.438 -25.272 1.00 70.19 374 GLU A O 1
ATOM 2665 N N . VAL A 1 375 ? 18.691 0.483 -24.643 1.00 76.50 375 VAL A N 1
ATOM 2666 C CA . VAL A 1 375 ? 17.886 1.345 -25.534 1.00 76.50 375 VAL A CA 1
ATOM 2667 C C . VAL A 1 375 ? 18.665 1.802 -26.763 1.00 76.50 375 VAL A C 1
ATOM 2669 O O . VAL A 1 375 ? 18.110 2.388 -27.690 1.00 76.50 375 VAL A O 1
ATOM 2672 N N . GLY A 1 376 ? 19.969 1.542 -26.794 1.00 83.50 376 GLY A N 1
ATOM 2673 C CA . GLY A 1 376 ? 20.820 1.932 -27.901 1.00 83.50 376 GLY A CA 1
ATOM 2674 C C . GLY A 1 376 ? 22.132 1.183 -27.895 1.00 83.50 376 GLY A C 1
ATOM 2675 O O . GLY A 1 376 ? 22.745 0.988 -26.851 1.00 83.50 376 GLY A O 1
ATOM 2676 N N . ILE A 1 377 ? 22.578 0.802 -29.079 1.00 86.69 377 ILE A N 1
ATOM 2677 C CA . ILE A 1 377 ? 23.864 0.161 -29.320 1.00 86.69 377 ILE A CA 1
ATOM 2678 C C . ILE A 1 377 ? 24.524 0.847 -30.507 1.00 86.69 377 ILE A C 1
ATOM 2680 O O . ILE A 1 377 ? 23.865 1.250 -31.468 1.00 86.69 377 ILE A O 1
ATOM 2684 N N . SER A 1 378 ? 25.837 0.999 -30.448 1.00 90.69 378 SER A N 1
ATOM 2685 C CA . SER A 1 378 ? 26.608 1.571 -31.537 1.00 90.69 378 SER A CA 1
ATOM 2686 C C . SER A 1 378 ? 27.975 0.925 -31.653 1.00 90.69 378 SER A C 1
ATOM 2688 O O . SER A 1 378 ? 28.493 0.312 -30.722 1.00 90.69 378 SER A O 1
ATOM 2690 N N . THR A 1 379 ? 28.599 1.015 -32.817 1.00 91.50 379 THR A N 1
ATOM 2691 C CA . THR A 1 379 ? 30.014 0.677 -32.949 1.00 91.50 379 THR A CA 1
ATOM 2692 C C . THR A 1 379 ? 30.677 1.567 -33.975 1.00 91.50 379 THR A C 1
ATOM 2694 O O . THR A 1 379 ? 30.261 1.613 -35.128 1.00 91.50 379 THR A O 1
ATOM 2697 N N . ARG A 1 380 ? 31.746 2.238 -33.547 1.00 93.38 380 ARG A N 1
ATOM 2698 C CA . ARG A 1 380 ? 32.659 3.004 -34.388 1.00 93.38 380 ARG A CA 1
ATOM 2699 C C . ARG A 1 380 ? 33.859 2.153 -34.775 1.00 93.38 380 ARG A C 1
ATOM 2701 O O . ARG A 1 380 ? 34.478 1.518 -33.923 1.00 93.38 380 ARG A O 1
ATOM 2708 N N . GLY A 1 381 ? 34.282 2.248 -36.025 1.00 92.50 381 GLY A N 1
ATOM 2709 C CA . GLY A 1 381 ? 35.538 1.651 -36.477 1.00 92.50 381 GLY A CA 1
ATOM 2710 C C . GLY A 1 381 ? 35.843 1.957 -37.938 1.00 92.50 381 GLY A C 1
ATOM 2711 O O . GLY A 1 381 ? 35.185 2.789 -38.568 1.00 92.50 381 GLY A O 1
ATOM 2712 N N . LYS A 1 382 ? 36.858 1.279 -38.476 1.00 93.81 382 LYS A N 1
ATOM 2713 C CA . LYS A 1 382 ? 37.217 1.379 -39.890 1.00 93.81 382 LYS A CA 1
ATOM 2714 C C . LYS A 1 382 ? 36.264 0.526 -40.732 1.00 93.81 382 LYS A C 1
ATOM 2716 O O . LYS A 1 382 ? 36.121 -0.671 -40.495 1.00 93.81 382 LYS A O 1
ATOM 2721 N N . VAL A 1 383 ? 35.646 1.158 -41.722 1.00 94.56 383 VAL A N 1
ATOM 2722 C CA . VAL A 1 383 ? 34.839 0.526 -42.764 1.00 94.56 383 VAL A CA 1
ATOM 2723 C C . VAL A 1 383 ? 35.728 0.311 -43.985 1.00 94.56 383 VAL A C 1
ATOM 2725 O O . VAL A 1 383 ? 36.307 1.262 -44.518 1.00 94.56 383 VAL A O 1
ATOM 2728 N N . GLU A 1 384 ? 35.860 -0.947 -44.399 1.00 93.81 384 GLU A N 1
ATOM 2729 C CA . GLU A 1 384 ? 36.593 -1.369 -45.595 1.00 93.81 384 GLU A CA 1
ATOM 2730 C C . GLU A 1 384 ? 35.681 -2.189 -46.524 1.00 93.81 384 GLU A C 1
ATOM 2732 O O . GLU A 1 384 ? 34.465 -2.244 -46.345 1.00 93.81 384 GLU A O 1
ATOM 2737 N N . THR A 1 385 ? 36.262 -2.833 -47.534 1.00 92.19 385 THR A N 1
ATOM 2738 C CA . THR A 1 385 ? 35.544 -3.681 -48.493 1.00 92.19 385 THR A CA 1
ATOM 2739 C C . THR A 1 385 ? 35.809 -5.172 -48.242 1.00 92.19 385 THR A C 1
ATOM 2741 O O . THR A 1 385 ? 36.652 -5.559 -47.427 1.00 92.19 385 THR A O 1
ATOM 2744 N N . GLY A 1 386 ? 35.068 -6.044 -48.933 1.00 87.56 386 GLY A N 1
ATOM 2745 C CA . GLY A 1 386 ? 35.260 -7.494 -48.855 1.00 87.56 386 GLY A CA 1
ATOM 2746 C C . GLY A 1 386 ? 35.006 -8.054 -47.453 1.00 87.56 386 GLY A C 1
ATOM 2747 O O . GLY A 1 386 ? 33.990 -7.758 -46.827 1.00 87.56 386 GLY A O 1
ATOM 2748 N N . THR A 1 387 ? 35.928 -8.872 -46.941 1.00 81.56 387 THR A N 1
ATOM 2749 C CA . THR A 1 387 ? 35.817 -9.489 -45.605 1.00 81.56 387 THR A CA 1
ATOM 2750 C C . THR A 1 387 ? 35.945 -8.486 -44.458 1.00 81.56 387 THR A C 1
ATOM 2752 O O . THR A 1 387 ? 35.516 -8.787 -43.344 1.00 81.56 387 THR A O 1
ATOM 2755 N N . ASN A 1 388 ? 36.493 -7.298 -44.728 1.00 86.81 388 ASN A N 1
ATOM 2756 C CA . ASN A 1 388 ? 36.751 -6.257 -43.734 1.00 86.81 388 ASN A CA 1
ATOM 2757 C C . ASN A 1 388 ? 35.631 -5.209 -43.661 1.00 86.81 388 ASN A C 1
ATOM 2759 O O . ASN A 1 388 ? 35.747 -4.241 -42.908 1.00 86.81 388 ASN A O 1
ATOM 2763 N N . VAL A 1 389 ? 34.543 -5.396 -44.419 1.00 92.69 389 VAL A N 1
ATOM 2764 C CA . VAL A 1 389 ? 33.335 -4.580 -44.258 1.00 92.69 389 VAL A CA 1
ATOM 2765 C C . VAL A 1 389 ? 32.849 -4.657 -42.814 1.00 92.69 389 VAL A C 1
ATOM 2767 O O . VAL A 1 389 ? 32.861 -5.735 -42.200 1.00 92.69 389 VAL A O 1
ATOM 2770 N N . MET A 1 390 ? 32.432 -3.511 -42.277 1.00 94.62 390 MET A N 1
ATOM 2771 C CA . MET A 1 390 ? 31.882 -3.441 -40.932 1.00 94.62 390 MET A CA 1
ATOM 2772 C C . MET A 1 390 ? 30.474 -4.031 -40.931 1.00 94.62 390 MET A C 1
ATOM 2774 O O . MET A 1 390 ? 29.622 -3.630 -41.725 1.00 94.62 390 MET A O 1
ATOM 2778 N N . VAL A 1 391 ? 30.237 -4.990 -40.040 1.00 93.94 391 VAL A N 1
ATOM 2779 C CA . VAL A 1 391 ? 28.953 -5.687 -39.921 1.00 93.94 391 VAL A CA 1
ATOM 2780 C C . VAL A 1 391 ? 28.489 -5.621 -38.482 1.00 93.94 391 VAL A C 1
ATOM 2782 O O . VAL A 1 391 ? 29.135 -6.208 -37.621 1.00 93.94 391 VAL A O 1
ATOM 2785 N N . GLY A 1 392 ? 27.384 -4.925 -38.234 1.00 91.81 392 GLY A N 1
ATOM 2786 C CA . GLY A 1 392 ? 26.721 -4.865 -36.936 1.00 91.81 392 GLY A CA 1
ATOM 2787 C C . GLY A 1 392 ? 25.576 -5.868 -36.878 1.00 91.81 392 GLY A C 1
ATOM 2788 O O . GLY A 1 392 ? 24.618 -5.758 -37.633 1.00 91.81 392 GLY A O 1
ATOM 2789 N N . GLY A 1 393 ? 25.675 -6.859 -36.007 1.00 91.12 393 GLY A N 1
ATOM 2790 C CA . GLY A 1 393 ? 24.605 -7.777 -35.641 1.00 91.12 393 GLY A CA 1
ATOM 2791 C C . GLY A 1 393 ? 23.825 -7.256 -34.443 1.00 91.12 393 GLY A C 1
ATOM 2792 O O . GLY A 1 393 ? 24.414 -6.665 -33.540 1.00 91.12 393 GLY A O 1
ATOM 2793 N N . PHE A 1 394 ? 22.516 -7.477 -34.434 1.00 90.19 394 PHE A N 1
ATOM 2794 C CA . PHE A 1 394 ? 21.632 -7.122 -33.329 1.00 90.19 394 PHE A CA 1
ATOM 2795 C C . PHE A 1 394 ? 20.487 -8.130 -33.210 1.00 90.19 394 PHE A C 1
ATOM 2797 O O . PHE A 1 394 ? 20.081 -8.748 -34.199 1.00 90.19 394 PHE A O 1
ATOM 2804 N N . VAL A 1 395 ?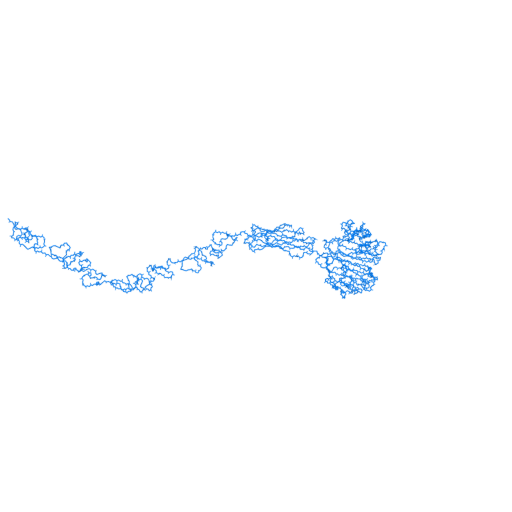 19.982 -8.315 -31.992 1.00 87.62 395 VAL A N 1
ATOM 2805 C CA . VAL A 1 395 ? 18.919 -9.283 -31.685 1.00 87.62 395 VAL A CA 1
ATOM 2806 C C . VAL A 1 395 ? 17.767 -8.582 -30.978 1.00 87.62 395 VAL A C 1
ATOM 2808 O O . VAL A 1 395 ? 17.994 -7.765 -30.088 1.00 87.62 395 VAL A O 1
ATOM 2811 N N . PHE A 1 396 ? 16.534 -8.931 -31.341 1.00 84.00 396 PHE A N 1
ATOM 2812 C CA . PHE A 1 396 ? 15.334 -8.562 -30.591 1.00 84.00 396 PHE A CA 1
ATOM 2813 C C . PHE A 1 396 ? 14.752 -9.794 -29.908 1.00 84.00 396 PHE A C 1
ATOM 2815 O O . PHE A 1 396 ? 14.391 -10.763 -30.581 1.00 84.00 396 PHE A O 1
ATOM 2822 N N . GLY A 1 397 ? 14.677 -9.747 -28.580 1.00 76.31 397 GLY A N 1
ATOM 2823 C CA . GLY A 1 397 ? 13.923 -10.703 -27.775 1.00 76.31 397 GLY A CA 1
ATOM 2824 C C . GLY A 1 397 ? 12.463 -10.275 -27.620 1.00 76.31 397 GLY A C 1
ATOM 2825 O O . GLY A 1 397 ? 12.099 -9.145 -27.946 1.00 76.31 397 GLY A O 1
ATOM 2826 N N . GLY A 1 398 ? 11.631 -11.174 -27.096 1.00 74.62 398 GLY A N 1
ATOM 2827 C CA . GLY A 1 398 ? 10.209 -10.927 -26.847 1.00 74.62 398 GLY A CA 1
ATOM 2828 C C . GLY A 1 398 ? 9.284 -11.588 -27.867 1.00 74.62 398 GLY A C 1
ATOM 2829 O O . GLY A 1 398 ? 9.697 -12.436 -28.658 1.00 74.62 398 GLY A O 1
ATOM 2830 N N . THR A 1 399 ? 8.003 -11.226 -27.810 1.00 75.88 399 THR A N 1
ATOM 2831 C CA . THR A 1 399 ? 6.930 -11.828 -28.623 1.00 75.88 399 THR A CA 1
ATOM 2832 C C . THR A 1 399 ? 6.289 -10.852 -29.604 1.00 75.88 399 THR A C 1
ATOM 2834 O O . THR A 1 399 ? 5.523 -11.282 -30.464 1.00 75.88 399 THR A O 1
ATOM 2837 N N . VAL A 1 400 ? 6.605 -9.558 -29.504 1.00 80.56 400 VAL A N 1
ATOM 2838 C CA . VAL A 1 400 ? 6.043 -8.513 -30.366 1.00 80.56 400 VAL A CA 1
ATOM 2839 C C . VAL A 1 400 ? 7.121 -7.864 -31.231 1.00 80.56 400 VAL A C 1
ATOM 2841 O O . VAL A 1 400 ? 8.286 -7.768 -30.836 1.00 80.56 400 VAL A O 1
ATOM 2844 N N . SER A 1 401 ? 6.734 -7.430 -32.427 1.00 87.56 401 SER A N 1
ATOM 2845 C CA . SER A 1 401 ? 7.611 -6.690 -33.331 1.00 87.56 401 SER A CA 1
ATOM 2846 C C . SER A 1 401 ? 8.040 -5.359 -32.722 1.00 87.56 401 SER A C 1
ATOM 2848 O O . SER A 1 401 ? 7.287 -4.715 -31.990 1.00 87.56 401 SER A O 1
ATOM 2850 N N . LYS A 1 402 ? 9.277 -4.953 -33.006 1.00 85.75 402 LYS A N 1
ATOM 2851 C CA . LYS A 1 402 ? 9.898 -3.758 -32.438 1.00 85.75 402 LYS A CA 1
ATOM 2852 C C . LYS A 1 402 ? 10.237 -2.759 -33.533 1.00 85.75 402 LYS A C 1
ATOM 2854 O O . LYS A 1 402 ? 10.880 -3.117 -34.521 1.00 85.75 402 LYS A O 1
ATOM 2859 N N . LYS A 1 403 ? 9.837 -1.501 -33.329 1.00 89.88 403 LYS A N 1
ATOM 2860 C CA . LYS A 1 403 ? 10.282 -0.369 -34.144 1.00 89.88 403 LYS A CA 1
ATOM 2861 C C . LYS A 1 403 ? 11.644 0.100 -33.641 1.00 89.88 403 LYS A C 1
ATOM 2863 O O . LYS A 1 403 ? 11.790 0.476 -32.483 1.00 89.88 403 LYS A O 1
ATOM 2868 N N . VAL A 1 404 ? 12.636 0.104 -34.522 1.00 92.00 404 VAL A N 1
ATOM 2869 C CA . VAL A 1 404 ? 13.989 0.582 -34.230 1.00 92.00 404 VAL A CA 1
ATOM 2870 C C . VAL A 1 404 ? 14.451 1.591 -35.259 1.00 92.00 404 VAL A C 1
ATOM 2872 O O . VAL A 1 404 ? 14.037 1.572 -36.418 1.00 92.00 404 VAL A O 1
ATOM 2875 N N . LEU A 1 405 ? 15.347 2.465 -34.832 1.00 93.88 405 LEU A N 1
ATOM 2876 C CA . LEU A 1 405 ? 16.127 3.320 -35.709 1.00 93.88 405 LEU A CA 1
ATOM 2877 C C . LEU A 1 405 ? 17.456 2.628 -36.003 1.00 93.88 405 LEU A C 1
ATOM 2879 O O . LEU A 1 405 ? 18.193 2.327 -35.070 1.00 93.88 405 LEU A O 1
ATOM 2883 N N . ILE A 1 406 ? 17.786 2.432 -37.278 1.00 94.62 406 ILE A N 1
ATOM 2884 C CA . ILE A 1 406 ? 19.104 1.949 -37.708 1.00 94.62 406 ILE A CA 1
ATOM 2885 C C . ILE A 1 406 ? 19.802 3.074 -38.464 1.00 94.62 406 ILE A C 1
ATOM 2887 O O . ILE A 1 406 ? 19.209 3.661 -39.374 1.00 94.62 406 ILE A O 1
ATOM 2891 N N . ARG A 1 407 ? 21.053 3.375 -38.098 1.00 94.50 407 ARG A N 1
ATOM 2892 C CA . ARG A 1 407 ? 21.875 4.397 -38.757 1.00 94.50 407 ARG A CA 1
ATOM 2893 C C . ARG A 1 407 ? 23.274 3.905 -39.106 1.00 94.50 407 ARG A C 1
ATOM 2895 O O . ARG A 1 407 ? 23.889 3.146 -38.364 1.00 94.50 407 ARG A O 1
ATOM 2902 N N . GLY A 1 408 ? 23.772 4.387 -40.234 1.00 95.00 408 GLY A N 1
ATOM 2903 C CA . GLY A 1 408 ? 25.146 4.293 -40.689 1.00 95.00 408 GLY A CA 1
ATOM 2904 C C . GLY A 1 408 ? 25.686 5.706 -40.821 1.00 95.00 408 GLY A C 1
ATOM 2905 O O . GLY A 1 408 ? 25.281 6.414 -41.737 1.00 95.00 408 GLY A O 1
ATOM 2906 N N . ARG A 1 409 ? 26.556 6.120 -39.893 1.00 93.94 409 ARG A N 1
ATOM 2907 C CA . ARG A 1 409 ? 27.099 7.481 -39.853 1.00 93.94 409 ARG A CA 1
ATOM 2908 C C . ARG A 1 409 ? 28.502 7.574 -40.434 1.00 93.94 409 ARG A C 1
ATOM 2910 O O . ARG A 1 409 ? 29.342 6.721 -40.141 1.00 93.94 409 ARG A O 1
ATOM 2917 N N . GLY A 1 410 ? 28.769 8.633 -41.190 1.00 94.62 410 GLY A N 1
ATOM 2918 C CA . GLY A 1 410 ? 30.073 8.946 -41.769 1.00 94.62 410 GLY A CA 1
ATOM 2919 C C . GLY A 1 410 ? 30.331 10.455 -41.820 1.00 94.62 410 GLY A C 1
ATOM 2920 O O . GLY A 1 410 ? 31.078 10.954 -40.973 1.00 94.62 410 GLY A O 1
ATOM 2921 N N . PRO A 1 411 ? 29.732 11.207 -42.761 1.00 94.81 411 PRO A N 1
ATOM 2922 C CA . PRO A 1 411 ? 30.040 12.619 -42.985 1.00 94.81 411 PRO A CA 1
ATOM 2923 C C . PRO A 1 411 ? 29.848 13.499 -41.753 1.00 94.81 411 PRO A C 1
ATOM 2925 O O . PRO A 1 411 ? 30.705 14.322 -41.430 1.00 94.81 411 PRO A O 1
ATOM 2928 N N . SER A 1 412 ? 28.771 13.280 -40.998 1.00 92.31 412 SER A N 1
ATOM 2929 C CA . SER A 1 412 ? 28.432 14.095 -39.826 1.00 92.31 412 SER A CA 1
ATOM 2930 C C . SER A 1 412 ? 29.470 14.001 -38.709 1.00 92.31 412 SER A C 1
ATOM 2932 O O . SER A 1 412 ? 29.562 14.894 -37.865 1.00 92.31 412 SER A O 1
ATOM 2934 N N . MET A 1 413 ? 30.291 12.950 -38.715 1.00 91.75 413 MET A N 1
ATOM 2935 C CA . MET A 1 413 ? 31.357 12.734 -37.745 1.00 91.75 413 MET A CA 1
ATOM 2936 C C . MET A 1 413 ? 32.588 13.619 -37.982 1.00 91.75 413 MET A C 1
ATOM 2938 O O . MET A 1 413 ? 33.427 13.741 -37.084 1.00 91.75 413 MET A O 1
ATOM 2942 N N . SER A 1 414 ? 32.725 14.231 -39.165 1.00 91.44 414 SER A N 1
ATOM 2943 C CA . SER A 1 414 ? 33.840 15.140 -39.452 1.00 91.44 414 SER A CA 1
ATOM 2944 C C . SER A 1 414 ? 33.651 16.527 -38.836 1.00 91.44 414 SER A C 1
ATOM 2946 O O . SER A 1 414 ? 34.609 17.291 -38.732 1.00 91.44 414 SER A O 1
ATOM 2948 N N . GLY A 1 415 ? 32.422 16.869 -38.440 1.00 86.12 415 GLY A N 1
ATOM 2949 C CA . GLY A 1 415 ? 32.101 18.103 -37.729 1.00 86.12 415 GLY A CA 1
ATOM 2950 C C . GLY A 1 415 ? 32.241 17.976 -36.213 1.00 86.12 415 GLY A C 1
ATOM 2951 O O . GLY A 1 415 ? 32.422 16.889 -35.660 1.00 86.12 415 GLY A O 1
ATOM 2952 N N . ALA A 1 416 ? 32.115 19.104 -35.515 1.00 82.94 416 ALA A N 1
ATOM 2953 C CA . ALA A 1 416 ? 32.018 19.111 -34.060 1.00 82.94 416 ALA A CA 1
ATOM 2954 C C . ALA A 1 416 ? 30.814 18.256 -33.579 1.00 82.94 416 ALA A C 1
ATOM 2956 O O . ALA A 1 416 ? 29.854 18.088 -34.334 1.00 82.94 416 ALA A O 1
ATOM 2957 N N . PRO A 1 417 ? 30.814 17.746 -32.334 1.00 82.94 417 PRO A N 1
ATOM 2958 C CA . PRO A 1 417 ? 31.915 17.801 -31.369 1.00 82.94 417 PRO A CA 1
ATOM 2959 C C . PRO A 1 417 ? 33.050 16.808 -31.681 1.00 82.94 417 PRO A C 1
ATOM 2961 O O . PRO A 1 417 ? 34.117 16.900 -31.081 1.00 82.94 417 PRO A O 1
ATOM 2964 N N . TYR A 1 418 ? 32.841 15.879 -32.616 1.00 85.50 418 TYR A N 1
ATOM 2965 C CA . TYR A 1 418 ? 33.732 14.739 -32.835 1.00 85.50 418 TYR A CA 1
ATOM 2966 C C . TYR A 1 418 ? 35.011 15.087 -33.602 1.00 85.50 418 TYR A C 1
ATOM 2968 O O . TYR A 1 418 ? 36.087 14.626 -33.230 1.00 85.50 418 TYR A O 1
ATOM 2976 N N . ASN A 1 419 ? 34.901 15.915 -34.647 1.00 89.25 419 ASN A N 1
ATOM 2977 C CA . ASN A 1 419 ? 36.009 16.374 -35.491 1.00 89.25 419 ASN A CA 1
ATOM 2978 C C . ASN A 1 419 ? 36.910 15.229 -35.997 1.00 89.25 419 ASN A C 1
ATOM 2980 O O . ASN A 1 419 ? 38.137 15.361 -36.047 1.00 89.25 419 ASN A O 1
ATOM 2984 N N . PHE A 1 420 ? 36.324 14.077 -36.339 1.00 90.25 420 PHE A N 1
ATOM 2985 C CA . PHE A 1 420 ? 37.100 12.941 -36.828 1.00 90.25 420 PHE A CA 1
ATOM 2986 C C . PHE A 1 420 ? 37.586 13.181 -38.260 1.00 90.25 420 PHE A C 1
ATOM 2988 O O . PHE A 1 420 ? 36.865 13.683 -39.116 1.00 90.25 420 PHE A O 1
ATOM 2995 N N . THR A 1 421 ? 38.818 12.768 -38.546 1.00 91.88 421 THR A N 1
ATOM 2996 C CA . THR A 1 421 ? 39.383 12.785 -39.900 1.00 91.88 421 THR A CA 1
ATOM 2997 C C . THR A 1 421 ? 39.259 11.414 -40.564 1.00 91.88 421 THR A C 1
ATOM 2999 O O . THR A 1 421 ? 39.312 10.379 -39.890 1.00 91.88 421 THR A O 1
ATOM 3002 N N . GLY A 1 422 ? 39.120 11.400 -41.895 1.00 92.62 422 GLY A N 1
ATOM 3003 C CA . GLY A 1 422 ? 39.030 10.167 -42.687 1.00 92.62 422 GLY A CA 1
ATOM 3004 C C . GLY A 1 422 ? 37.731 9.387 -42.473 1.00 92.62 422 GLY A C 1
ATOM 3005 O O . GLY A 1 422 ? 37.752 8.155 -42.483 1.00 92.62 422 GLY A O 1
ATOM 3006 N N . THR A 1 423 ? 36.628 10.086 -42.211 1.00 95.50 423 THR A N 1
ATOM 3007 C CA . THR A 1 423 ? 35.277 9.519 -42.141 1.00 95.50 423 THR A CA 1
ATOM 3008 C C . THR A 1 423 ? 34.782 9.137 -43.531 1.00 95.50 423 THR A C 1
ATOM 3010 O O . THR A 1 423 ? 35.287 9.662 -44.521 1.00 95.50 423 THR A O 1
ATOM 3013 N N . LEU A 1 424 ? 33.815 8.221 -43.608 1.00 96.31 424 LEU A N 1
ATOM 3014 C CA . LEU A 1 424 ? 33.102 7.975 -44.863 1.00 96.31 424 LEU A CA 1
ATOM 3015 C C . LEU A 1 424 ? 32.428 9.267 -45.339 1.00 96.31 424 LEU A C 1
ATOM 3017 O O . LEU A 1 424 ? 31.885 10.010 -44.520 1.00 96.31 424 LEU A O 1
ATOM 3021 N N . THR A 1 425 ? 32.460 9.520 -46.643 1.00 95.81 425 THR A N 1
ATOM 3022 C CA . THR A 1 425 ? 31.792 10.661 -47.281 1.00 95.81 425 THR A CA 1
ATOM 3023 C C . THR A 1 425 ? 30.403 10.317 -47.807 1.00 95.81 425 THR A C 1
ATOM 3025 O O . THR A 1 425 ? 29.577 11.216 -47.932 1.00 95.81 425 THR A O 1
ATOM 3028 N N . ASN A 1 426 ? 30.128 9.038 -48.077 1.00 95.88 426 ASN A N 1
ATOM 3029 C CA . ASN A 1 426 ? 28.787 8.562 -48.412 1.00 95.88 426 ASN A CA 1
ATOM 3030 C C . ASN A 1 426 ? 28.549 7.115 -47.911 1.00 95.88 426 ASN A C 1
ATOM 3032 O O . ASN A 1 426 ? 28.938 6.160 -48.595 1.00 95.88 426 ASN A O 1
ATOM 3036 N N . PRO A 1 427 ? 28.022 6.935 -46.685 1.00 97.06 427 PRO A N 1
ATOM 3037 C CA . PRO A 1 427 ? 27.663 5.635 -46.128 1.00 97.06 427 PRO A CA 1
ATOM 3038 C C . PRO A 1 427 ? 26.337 5.083 -46.669 1.00 97.06 427 PRO A C 1
ATOM 3040 O O . PRO A 1 427 ? 25.348 5.790 -46.754 1.00 97.06 427 PRO A O 1
ATOM 3043 N N . THR A 1 428 ? 26.286 3.767 -46.872 1.00 96.94 428 THR A N 1
ATOM 3044 C CA . THR A 1 428 ? 25.068 3.002 -47.169 1.00 96.94 428 THR A CA 1
ATOM 3045 C C . THR A 1 428 ? 24.919 1.820 -46.207 1.00 96.94 428 THR A C 1
ATOM 3047 O O . THR A 1 428 ? 25.912 1.293 -45.686 1.00 96.94 428 THR A O 1
ATOM 3050 N N . LEU A 1 429 ? 23.677 1.392 -45.975 1.00 97.56 429 LEU A N 1
ATOM 3051 C CA . LEU A 1 429 ? 23.324 0.238 -45.155 1.00 97.56 429 LEU A CA 1
ATOM 3052 C C . LEU A 1 429 ? 22.594 -0.839 -45.956 1.00 97.56 429 LEU A C 1
ATOM 3054 O O . LEU A 1 429 ? 21.623 -0.573 -46.666 1.00 97.56 429 LEU A O 1
ATOM 3058 N N . GLU A 1 430 ? 22.997 -2.085 -45.720 1.00 97.44 430 GLU A N 1
ATOM 3059 C CA . GLU A 1 430 ? 22.276 -3.288 -46.138 1.00 97.44 430 GLU A CA 1
ATOM 3060 C C . GLU A 1 430 ? 21.911 -4.143 -44.921 1.00 97.44 430 GLU A C 1
ATOM 3062 O O . GLU A 1 430 ? 22.797 -4.542 -44.165 1.00 97.44 430 GLU A O 1
ATOM 3067 N N . ILE A 1 431 ? 20.632 -4.482 -44.764 1.00 97.50 431 ILE A N 1
ATOM 3068 C CA . ILE A 1 431 ? 20.098 -5.209 -43.608 1.00 97.50 431 ILE A CA 1
ATOM 3069 C C . ILE A 1 431 ? 19.667 -6.620 -44.021 1.00 97.50 431 ILE A C 1
ATOM 3071 O O . ILE A 1 431 ? 18.921 -6.817 -44.985 1.00 97.50 431 ILE A O 1
ATOM 3075 N N . TYR A 1 432 ? 20.124 -7.607 -43.255 1.00 97.19 432 TYR A N 1
ATOM 3076 C CA . TYR A 1 432 ? 19.975 -9.027 -43.533 1.00 97.19 432 TYR A CA 1
ATOM 3077 C C . TYR A 1 432 ? 19.314 -9.783 -42.380 1.00 97.19 432 TYR A C 1
ATOM 3079 O O . TYR A 1 432 ? 19.535 -9.473 -41.207 1.00 97.19 432 TYR A O 1
ATOM 3087 N N . SER A 1 433 ? 18.556 -10.821 -42.731 1.00 95.56 433 SER A N 1
ATOM 3088 C CA . SER A 1 433 ? 18.105 -11.879 -41.825 1.00 95.56 433 SER A CA 1
ATOM 3089 C C . SER A 1 433 ? 18.732 -13.191 -42.295 1.00 95.56 433 SER A C 1
ATOM 3091 O O . SER A 1 433 ? 18.442 -13.685 -43.391 1.00 95.56 433 SER A O 1
ATOM 3093 N N . GLY A 1 434 ? 19.690 -13.705 -41.520 1.00 90.50 434 GLY A N 1
ATOM 3094 C CA . GLY A 1 434 ? 20.594 -14.752 -41.995 1.00 90.50 434 GLY A CA 1
ATOM 3095 C C . GLY A 1 434 ? 21.325 -14.313 -43.280 1.00 90.50 434 GLY A C 1
ATOM 3096 O O . GLY A 1 434 ? 21.917 -13.235 -43.300 1.00 90.50 434 GLY A O 1
ATOM 3097 N N . PRO A 1 435 ? 21.307 -15.107 -44.368 1.00 91.19 435 PRO A N 1
ATOM 3098 C CA . PRO A 1 435 ? 21.934 -14.731 -45.637 1.00 91.19 435 PRO A CA 1
ATOM 3099 C C . PRO A 1 435 ? 21.073 -13.795 -46.507 1.00 91.19 435 PRO A C 1
ATOM 3101 O O . PRO A 1 435 ? 21.543 -13.337 -47.548 1.00 91.19 435 PRO A O 1
ATOM 3104 N N . THR A 1 436 ? 19.819 -13.533 -46.129 1.00 96.31 436 THR A N 1
ATOM 3105 C CA . THR A 1 436 ? 18.840 -12.845 -46.981 1.00 96.31 436 THR A CA 1
ATOM 3106 C C . THR A 1 436 ? 18.881 -11.341 -46.757 1.00 96.31 436 THR A C 1
ATOM 3108 O O . THR A 1 436 ? 18.536 -10.874 -45.674 1.00 96.31 436 THR A O 1
ATOM 3111 N N . LEU A 1 437 ? 19.254 -10.585 -47.790 1.00 97.62 437 LEU A N 1
ATOM 3112 C CA . LEU A 1 437 ? 19.125 -9.128 -47.830 1.00 97.62 437 LEU A CA 1
ATOM 3113 C C . LEU A 1 437 ? 17.647 -8.750 -47.984 1.00 97.62 437 LEU A C 1
ATOM 3115 O O . LEU A 1 437 ? 17.001 -9.210 -48.926 1.00 97.62 437 LEU A O 1
ATOM 3119 N N . PHE A 1 438 ? 17.118 -7.911 -47.093 1.00 98.00 438 PHE A N 1
ATOM 3120 C CA . PHE A 1 438 ? 15.701 -7.530 -47.134 1.00 98.00 438 PHE A CA 1
ATOM 3121 C C . PHE A 1 438 ? 15.443 -6.026 -47.038 1.00 98.00 438 PHE A C 1
ATOM 3123 O O . PHE A 1 438 ? 14.361 -5.590 -47.426 1.00 98.00 438 PHE A O 1
ATOM 3130 N N . ALA A 1 439 ? 16.397 -5.223 -46.565 1.00 97.75 439 ALA A N 1
ATOM 3131 C CA . ALA A 1 439 ? 16.249 -3.773 -46.556 1.00 97.75 439 ALA A CA 1
ATOM 3132 C C . ALA A 1 439 ? 17.563 -3.054 -46.859 1.00 97.75 439 ALA A C 1
ATOM 3134 O O . ALA A 1 439 ? 18.639 -3.535 -46.502 1.00 97.75 439 ALA A O 1
ATOM 3135 N N . THR A 1 440 ? 17.469 -1.908 -47.529 1.00 97.94 440 THR A N 1
ATOM 3136 C CA . THR A 1 440 ? 18.617 -1.059 -47.874 1.00 97.94 440 THR A CA 1
ATOM 3137 C C . THR A 1 440 ? 18.269 0.408 -47.729 1.00 97.94 440 THR A C 1
ATOM 3139 O O . THR A 1 440 ? 17.153 0.815 -48.053 1.00 97.94 440 THR A O 1
ATOM 3142 N N . VAL A 1 441 ? 19.233 1.209 -47.284 1.00 97.06 441 VAL A N 1
ATOM 3143 C CA . VAL A 1 441 ? 19.118 2.669 -47.215 1.00 97.06 441 VAL A CA 1
ATOM 3144 C C . VAL A 1 441 ? 20.471 3.307 -47.519 1.00 97.06 441 VAL A C 1
ATOM 3146 O O . VAL A 1 441 ? 21.499 2.843 -47.035 1.00 97.06 441 VAL A O 1
ATOM 3149 N N . ASP A 1 442 ? 20.462 4.336 -48.361 1.00 95.06 442 ASP A N 1
ATOM 3150 C CA . ASP A 1 442 ? 21.646 5.102 -48.766 1.00 95.06 442 ASP A CA 1
ATOM 3151 C C . ASP A 1 442 ? 21.546 6.503 -48.161 1.00 95.06 442 ASP A C 1
ATOM 3153 O O . ASP A 1 442 ? 21.903 6.689 -47.007 1.00 95.06 442 ASP A O 1
ATOM 3157 N N . ASP A 1 443 ? 20.877 7.434 -48.838 1.00 95.19 443 ASP A N 1
ATOM 3158 C CA . ASP A 1 443 ? 20.533 8.733 -48.266 1.00 95.19 443 ASP A CA 1
ATOM 3159 C C . ASP A 1 443 ? 19.222 8.645 -47.466 1.00 95.19 443 ASP A C 1
ATOM 3161 O O . ASP A 1 443 ? 18.161 8.325 -48.016 1.00 95.19 443 ASP A O 1
ATOM 3165 N N . TRP A 1 444 ? 19.239 9.004 -46.179 1.00 95.19 444 TRP A N 1
ATOM 3166 C CA . TRP A 1 444 ? 18.045 8.957 -45.319 1.00 95.19 444 TRP A CA 1
ATOM 3167 C C . TRP A 1 444 ? 16.854 9.753 -45.874 1.00 95.19 444 TRP A C 1
ATOM 3169 O O . TRP A 1 444 ? 15.701 9.413 -45.613 1.00 95.19 444 TRP A O 1
ATOM 3179 N N . GLN A 1 445 ? 17.117 10.804 -46.657 1.00 94.88 445 GLN A N 1
ATOM 3180 C CA . GLN A 1 445 ? 16.093 11.660 -47.264 1.00 94.88 445 GLN A CA 1
ATOM 3181 C C . GLN A 1 445 ? 15.314 10.955 -48.375 1.00 94.88 445 GLN A C 1
ATOM 3183 O O . GLN A 1 445 ? 14.160 11.303 -48.625 1.00 94.88 445 GLN A O 1
ATOM 3188 N N . ALA A 1 446 ? 15.928 9.971 -49.034 1.00 93.88 446 ALA A N 1
ATOM 3189 C CA . ALA A 1 446 ? 15.278 9.151 -50.048 1.00 93.88 446 ALA A CA 1
ATOM 3190 C C . ALA A 1 446 ? 14.445 8.015 -49.427 1.00 93.88 446 ALA A C 1
ATOM 3192 O O . ALA A 1 446 ? 13.579 7.451 -50.097 1.00 93.88 446 ALA A O 1
ATOM 3193 N N . GLY A 1 447 ? 14.670 7.707 -48.146 1.00 92.44 447 GLY A N 1
ATOM 3194 C CA . GLY A 1 447 ? 14.082 6.556 -47.469 1.00 92.44 447 GLY A CA 1
ATOM 3195 C C . GLY A 1 447 ? 14.719 5.234 -47.906 1.00 92.44 447 GLY A C 1
ATOM 3196 O O . GLY A 1 447 ? 15.733 5.197 -48.603 1.00 92.44 447 GLY A O 1
ATOM 3197 N N . ALA A 1 448 ? 14.125 4.124 -47.471 1.00 94.88 448 ALA A N 1
ATOM 3198 C CA . ALA A 1 448 ? 14.625 2.799 -47.815 1.00 94.88 448 ALA A CA 1
ATOM 3199 C C . ALA A 1 448 ? 14.440 2.509 -49.316 1.00 94.88 448 ALA A C 1
ATOM 3201 O O . ALA A 1 448 ? 13.334 2.598 -49.848 1.00 94.88 448 ALA A O 1
ATOM 3202 N N . THR A 1 449 ? 15.516 2.110 -49.994 1.00 93.00 449 THR A N 1
ATOM 3203 C CA . THR A 1 449 ? 15.493 1.699 -51.410 1.00 93.00 449 THR A CA 1
ATOM 3204 C C . THR A 1 449 ? 14.981 0.270 -51.592 1.00 93.00 449 THR A C 1
ATOM 3206 O O . THR A 1 449 ? 14.543 -0.105 -52.679 1.00 93.00 449 THR A O 1
ATOM 3209 N N . MET A 1 450 ? 14.982 -0.516 -50.515 1.00 96.81 450 MET A N 1
ATOM 3210 C CA . MET A 1 450 ? 14.356 -1.829 -50.429 1.00 96.81 450 MET A CA 1
ATOM 3211 C C . MET A 1 450 ? 13.762 -2.015 -49.036 1.00 96.81 450 MET A C 1
ATOM 3213 O O . MET A 1 450 ? 14.386 -1.645 -48.042 1.00 96.81 450 MET A O 1
ATOM 3217 N N . CYS A 1 451 ? 12.573 -2.611 -48.973 1.00 96.69 451 CYS A N 1
ATOM 3218 C CA . CYS A 1 451 ? 11.915 -2.992 -47.731 1.00 96.69 451 CYS A CA 1
ATOM 3219 C C . CYS A 1 451 ? 11.030 -4.219 -47.970 1.00 96.69 451 CYS A C 1
ATOM 3221 O O . CYS A 1 451 ? 9.894 -4.102 -48.425 1.00 96.69 451 CYS A O 1
ATOM 3223 N N . ASN A 1 452 ? 11.578 -5.399 -47.708 1.00 97.38 452 ASN A N 1
ATOM 3224 C CA . ASN A 1 452 ? 10.918 -6.684 -47.895 1.00 97.38 452 ASN A CA 1
ATOM 3225 C C . ASN A 1 452 ? 10.781 -7.417 -46.555 1.00 97.38 452 ASN A C 1
ATOM 3227 O O . ASN A 1 452 ? 11.477 -7.109 -45.586 1.00 97.38 452 ASN A O 1
ATOM 3231 N N . ALA A 1 453 ? 9.934 -8.449 -46.525 1.00 94.19 453 ALA A N 1
ATOM 3232 C CA . ALA A 1 453 ? 9.868 -9.373 -45.395 1.00 94.19 453 ALA A CA 1
ATOM 3233 C C . ALA A 1 453 ? 11.279 -9.912 -45.050 1.00 94.19 453 ALA A C 1
ATOM 3235 O O . ALA A 1 453 ? 12.040 -10.244 -45.966 1.00 94.19 453 ALA A O 1
ATOM 3236 N N . PRO A 1 454 ? 11.648 -10.018 -43.759 1.00 95.56 454 PRO A N 1
ATOM 3237 C CA . PRO A 1 454 ? 10.775 -9.984 -42.582 1.00 95.56 454 PRO A CA 1
ATOM 3238 C C . PRO A 1 454 ? 10.436 -8.588 -42.030 1.00 95.56 454 PRO A C 1
ATOM 3240 O O . PRO A 1 454 ? 9.760 -8.524 -41.010 1.00 95.56 454 PRO A O 1
ATOM 3243 N N . ALA A 1 455 ? 10.867 -7.485 -42.656 1.00 95.81 455 ALA A N 1
ATOM 3244 C CA . ALA A 1 455 ? 10.413 -6.159 -42.233 1.00 95.81 455 ALA A CA 1
ATOM 3245 C C . ALA A 1 455 ? 8.890 -6.048 -42.364 1.00 95.81 455 ALA A C 1
ATOM 3247 O O . ALA A 1 455 ? 8.338 -6.311 -43.434 1.00 95.81 455 ALA A O 1
ATOM 3248 N N . GLU A 1 456 ? 8.222 -5.633 -41.290 1.00 94.88 456 GLU A N 1
ATOM 3249 C CA . GLU A 1 456 ? 6.792 -5.318 -41.338 1.00 94.88 456 GLU A CA 1
ATOM 3250 C C . GLU A 1 456 ? 6.575 -3.960 -42.001 1.00 94.88 456 GLU A C 1
ATOM 3252 O O . GLU A 1 456 ? 5.708 -3.802 -42.858 1.00 94.88 456 GLU A O 1
ATOM 3257 N N . THR A 1 457 ? 7.407 -2.984 -41.632 1.00 95.12 457 THR A N 1
ATOM 3258 C CA . THR A 1 457 ? 7.398 -1.638 -42.205 1.00 95.12 457 THR A CA 1
ATOM 3259 C C . THR A 1 457 ? 8.793 -1.031 -42.179 1.00 95.12 457 THR A C 1
ATOM 3261 O O . THR A 1 457 ? 9.512 -1.177 -41.190 1.00 95.12 457 THR A O 1
ATOM 3264 N N . CYS A 1 458 ? 9.132 -0.259 -43.208 1.00 94.56 458 CYS A N 1
ATOM 3265 C CA . CYS A 1 458 ? 10.243 0.686 -43.180 1.00 94.56 458 CYS A CA 1
ATOM 3266 C C . CYS A 1 458 ? 9.647 2.092 -43.159 1.00 94.56 458 CYS A C 1
ATOM 3268 O O . CYS A 1 458 ? 8.843 2.430 -44.026 1.00 94.56 458 CYS A O 1
ATOM 3270 N N . GLY A 1 459 ? 9.983 2.869 -42.133 1.00 89.44 459 GLY A N 1
ATOM 3271 C CA . GLY A 1 459 ? 9.419 4.197 -41.924 1.00 89.44 459 GLY A CA 1
ATOM 3272 C C . GLY A 1 459 ? 9.846 5.191 -43.000 1.00 89.44 459 GLY A C 1
ATOM 3273 O O . GLY A 1 459 ? 10.777 4.961 -43.776 1.00 89.44 459 GLY A O 1
ATOM 3274 N N . THR A 1 460 ? 9.158 6.325 -43.035 1.00 94.12 460 THR A N 1
ATOM 3275 C CA . THR A 1 460 ? 9.435 7.398 -43.999 1.00 94.12 460 THR A CA 1
ATOM 3276 C C . THR A 1 460 ? 10.459 8.417 -43.472 1.00 94.12 460 THR A C 1
ATOM 3278 O O . THR A 1 460 ? 10.609 8.575 -42.258 1.00 94.12 460 THR A O 1
ATOM 3281 N N . PRO A 1 461 ? 11.122 9.195 -44.351 1.00 94.38 461 PRO A N 1
ATOM 3282 C CA . PRO A 1 461 ? 11.969 10.314 -43.923 1.00 94.38 461 PRO A CA 1
ATOM 3283 C C . PRO A 1 461 ? 11.223 11.342 -43.054 1.00 94.38 461 PRO A C 1
ATOM 3285 O O . PRO A 1 461 ? 11.808 11.939 -42.154 1.00 94.38 461 PRO A O 1
ATOM 3288 N N . ALA A 1 462 ? 9.917 11.522 -43.288 1.00 94.12 462 ALA A N 1
ATOM 3289 C CA . ALA A 1 462 ? 9.068 12.405 -42.490 1.00 94.12 462 ALA A CA 1
ATOM 3290 C C . ALA A 1 462 ? 8.894 11.906 -41.047 1.00 94.12 462 ALA A C 1
ATOM 3292 O O . ALA A 1 462 ? 8.842 12.718 -40.129 1.00 94.12 462 ALA A O 1
ATOM 3293 N N . GLU A 1 463 ? 8.852 10.588 -40.822 1.00 92.75 463 GLU A N 1
ATOM 3294 C CA . GLU A 1 463 ? 8.816 10.027 -39.466 1.00 92.75 463 GLU A CA 1
ATOM 3295 C C . GLU A 1 463 ? 10.113 10.300 -38.703 1.00 92.75 463 GLU A C 1
ATOM 3297 O O . GLU A 1 463 ? 10.056 10.645 -37.525 1.00 92.75 463 GLU A O 1
ATOM 3302 N N . LEU A 1 464 ? 11.272 10.193 -39.367 1.00 91.44 464 LEU A N 1
ATOM 3303 C CA . LEU A 1 464 ? 12.563 10.527 -38.754 1.00 91.44 464 LEU A CA 1
ATOM 3304 C C . LEU A 1 464 ? 12.609 11.999 -38.319 1.00 91.44 464 LEU A C 1
ATOM 3306 O O . LEU A 1 464 ? 13.056 12.299 -37.213 1.00 91.44 464 LEU A O 1
ATOM 3310 N N . GLN A 1 465 ? 12.105 12.902 -39.165 1.00 92.31 465 GLN A N 1
ATOM 3311 C CA . GLN A 1 465 ? 12.027 14.335 -38.865 1.00 92.31 465 GLN A CA 1
ATOM 3312 C C . GLN A 1 465 ? 11.029 14.636 -37.743 1.00 92.31 465 GLN A C 1
ATOM 3314 O O . GLN A 1 465 ? 11.335 15.408 -36.840 1.00 92.31 465 GLN A O 1
ATOM 3319 N N . ALA A 1 466 ? 9.845 14.017 -37.768 1.00 89.50 466 ALA A N 1
ATOM 3320 C CA . ALA A 1 466 ? 8.813 14.221 -36.752 1.00 89.50 466 ALA A CA 1
ATOM 3321 C C . ALA A 1 466 ? 9.266 13.757 -35.360 1.00 89.50 466 ALA A C 1
ATOM 3323 O O . ALA A 1 466 ? 8.907 14.369 -34.357 1.00 89.50 466 ALA A O 1
ATOM 3324 N N . ALA A 1 467 ? 10.080 12.702 -35.303 1.00 85.44 467 ALA A N 1
ATOM 3325 C CA . ALA A 1 467 ? 10.696 12.229 -34.072 1.00 85.44 467 ALA A CA 1
ATOM 3326 C C . ALA A 1 467 ? 11.981 12.997 -33.694 1.00 85.44 467 ALA A C 1
ATOM 3328 O O . ALA A 1 467 ? 12.589 12.683 -32.675 1.00 85.44 467 ALA A O 1
ATOM 3329 N N . SER A 1 468 ? 12.401 14.003 -34.475 1.00 87.62 468 SER A N 1
ATOM 3330 C CA . SER A 1 468 ? 13.654 14.753 -34.277 1.00 87.62 468 SER A CA 1
ATOM 3331 C C . SER A 1 468 ? 14.890 13.846 -34.200 1.00 87.62 468 SER A C 1
ATOM 3333 O O . SER A 1 468 ? 15.827 14.096 -33.441 1.00 87.62 468 SER A O 1
ATOM 3335 N N . VAL A 1 469 ? 14.893 12.771 -34.992 1.00 88.25 469 VAL A N 1
ATOM 3336 C CA . VAL A 1 469 ? 15.981 11.789 -35.082 1.00 88.25 469 VAL A CA 1
ATOM 3337 C C . VAL A 1 469 ? 16.544 11.675 -36.501 1.00 88.25 469 VAL A C 1
ATOM 3339 O O . VAL A 1 469 ? 17.216 10.691 -36.825 1.00 88.25 469 VAL A O 1
ATOM 3342 N N . ASP A 1 470 ? 16.286 12.633 -37.384 1.00 90.19 470 ASP A N 1
ATOM 3343 C CA . ASP A 1 470 ? 16.988 12.653 -38.661 1.00 90.19 470 ASP A CA 1
ATOM 3344 C C . ASP A 1 470 ? 18.479 13.020 -38.474 1.00 90.19 470 ASP A C 1
ATOM 3346 O O . ASP A 1 470 ? 18.831 13.760 -37.549 1.00 90.19 470 ASP A O 1
ATOM 3350 N N . PRO A 1 471 ? 19.388 12.511 -39.326 1.00 91.56 471 PRO A N 1
ATOM 3351 C CA . PRO A 1 471 ? 20.825 12.774 -39.203 1.00 91.56 471 PRO A CA 1
ATOM 3352 C C . PRO A 1 471 ? 21.251 14.246 -39.315 1.00 91.56 471 PRO A C 1
ATOM 3354 O O . PRO A 1 471 ? 22.396 14.565 -38.987 1.00 91.56 471 PRO A O 1
ATOM 3357 N N . CYS A 1 472 ? 20.376 15.139 -39.793 1.00 92.94 472 CYS A N 1
ATOM 3358 C CA . CYS A 1 472 ? 20.667 16.565 -39.935 1.00 92.94 472 CYS A CA 1
ATOM 3359 C C . CYS A 1 472 ? 20.306 17.399 -38.707 1.00 92.94 472 CYS A C 1
ATOM 3361 O O . CYS A 1 472 ? 20.619 18.595 -38.680 1.00 92.94 472 CYS A O 1
ATOM 3363 N N . GLN A 1 473 ? 19.725 16.787 -37.674 1.00 89.88 473 GLN A N 1
ATOM 3364 C CA . GLN A 1 473 ? 19.524 17.453 -36.396 1.00 89.88 473 GLN A CA 1
ATOM 3365 C C . GLN A 1 473 ? 20.877 17.877 -35.794 1.00 89.88 473 GLN A C 1
ATOM 3367 O O . GLN A 1 473 ? 21.795 17.054 -35.694 1.00 89.88 473 GLN A O 1
ATOM 3372 N N . PRO A 1 474 ? 21.045 19.158 -35.403 1.00 85.69 474 PRO A N 1
ATOM 3373 C CA . PRO A 1 474 ? 22.249 19.612 -34.718 1.00 85.69 474 PRO A CA 1
ATOM 3374 C C . PRO A 1 474 ? 22.496 18.798 -33.445 1.00 85.69 474 PRO A C 1
ATOM 3376 O O . PRO A 1 474 ? 21.569 18.540 -32.675 1.00 85.69 474 PRO A O 1
ATOM 3379 N N . ASN A 1 475 ? 23.752 18.423 -33.185 1.00 79.50 475 ASN A N 1
ATOM 3380 C CA . ASN A 1 475 ? 24.085 17.786 -31.911 1.00 79.50 475 ASN A CA 1
ATOM 3381 C C . ASN A 1 475 ? 23.829 18.767 -30.752 1.00 79.50 475 ASN A C 1
ATOM 3383 O O . ASN A 1 475 ? 23.836 19.987 -30.935 1.00 79.50 475 ASN A O 1
ATOM 3387 N N . THR A 1 476 ? 23.669 18.251 -29.532 1.00 76.44 476 THR A N 1
ATOM 3388 C CA . THR A 1 476 ? 23.499 19.081 -28.331 1.00 76.44 476 THR A CA 1
ATOM 3389 C C . THR A 1 476 ? 24.597 20.148 -28.234 1.00 76.44 476 THR A C 1
ATOM 3391 O O . THR A 1 476 ? 25.787 19.837 -28.272 1.00 76.44 476 THR A O 1
ATOM 3394 N N . GLY A 1 477 ? 24.195 21.418 -28.117 1.00 76.50 477 GLY A N 1
ATOM 3395 C CA . GLY A 1 477 ? 25.116 22.562 -28.080 1.00 76.50 477 GLY A CA 1
ATOM 3396 C C . GLY A 1 477 ? 25.516 23.122 -29.451 1.00 76.50 477 GLY A C 1
ATOM 3397 O O . GLY A 1 477 ? 26.355 24.019 -29.512 1.00 76.50 477 GLY A O 1
ATOM 3398 N N . GLN A 1 478 ? 24.924 22.634 -30.544 1.00 81.31 478 GLN A N 1
ATOM 3399 C CA . GLN A 1 478 ? 25.138 23.146 -31.898 1.00 81.31 478 GLN A CA 1
ATOM 3400 C C . GLN A 1 478 ? 23.884 23.819 -32.450 1.00 81.31 478 GLN A C 1
ATOM 3402 O O . GLN A 1 478 ? 22.763 23.428 -32.141 1.00 81.31 478 GLN A O 1
ATOM 3407 N N . THR A 1 479 ? 24.080 24.833 -33.293 1.00 84.25 479 THR A N 1
ATOM 3408 C CA . THR A 1 479 ? 22.996 25.580 -33.956 1.00 84.25 479 THR A CA 1
ATOM 3409 C C . THR A 1 479 ? 22.919 25.320 -35.459 1.00 84.25 479 THR A C 1
ATOM 3411 O O . THR A 1 479 ? 21.999 25.793 -36.120 1.00 84.25 479 THR A O 1
ATOM 3414 N N . THR A 1 480 ? 23.877 24.574 -36.011 1.00 88.75 480 THR A N 1
ATOM 3415 C CA . THR A 1 480 ? 23.957 24.227 -37.433 1.00 88.75 480 THR A CA 1
ATOM 3416 C C . THR A 1 480 ? 23.922 22.718 -37.614 1.00 88.75 480 THR A C 1
ATOM 3418 O O . THR A 1 480 ? 24.456 21.986 -36.780 1.00 88.75 480 THR A O 1
ATOM 3421 N N . ALA A 1 481 ? 23.348 22.267 -38.730 1.00 90.31 481 ALA A N 1
ATOM 3422 C CA . ALA A 1 481 ? 23.328 20.858 -39.098 1.00 90.31 481 ALA A CA 1
ATOM 3423 C C . ALA A 1 481 ? 24.756 20.277 -39.208 1.00 90.31 481 ALA A C 1
ATOM 3425 O O . ALA A 1 481 ? 25.678 20.995 -39.626 1.00 90.31 481 ALA A O 1
ATOM 3426 N N . PRO A 1 482 ? 24.959 18.992 -38.868 1.00 92.12 482 PRO A N 1
ATOM 3427 C CA . PRO A 1 482 ? 26.240 18.327 -39.065 1.00 92.12 482 PRO A CA 1
ATOM 3428 C C . PRO A 1 482 ? 26.673 18.310 -40.548 1.00 92.12 482 PRO A C 1
ATOM 3430 O O . PRO A 1 482 ? 25.823 18.216 -41.439 1.00 92.12 482 PRO A O 1
ATOM 3433 N N . PRO A 1 483 ? 27.984 18.367 -40.855 1.00 92.00 483 PRO A N 1
ATOM 3434 C CA . PRO A 1 483 ? 28.470 18.334 -42.235 1.00 92.00 483 PRO A CA 1
ATOM 3435 C C . PRO A 1 483 ? 28.036 17.065 -42.977 1.00 92.00 483 PRO A C 1
ATOM 3437 O O . PRO A 1 483 ? 28.113 15.975 -42.425 1.00 92.00 483 PRO A O 1
ATOM 3440 N N . GLY A 1 484 ? 27.586 17.201 -44.228 1.00 92.31 484 GLY A N 1
ATOM 3441 C CA . GLY A 1 484 ? 27.218 16.057 -45.076 1.00 92.31 484 GLY A CA 1
ATOM 3442 C C . GLY A 1 484 ? 26.069 15.194 -44.540 1.00 92.31 484 GLY A C 1
ATOM 3443 O O . GLY A 1 484 ? 25.861 14.096 -45.034 1.00 92.31 484 GLY A O 1
ATOM 3444 N N . CYS A 1 485 ? 25.293 15.682 -43.567 1.00 93.25 485 CYS A N 1
ATOM 3445 C CA . CYS A 1 485 ? 24.221 14.920 -42.922 1.00 93.25 485 CYS A CA 1
ATOM 3446 C C . CYS A 1 485 ? 23.139 14.387 -43.882 1.00 93.25 485 CYS A C 1
ATOM 3448 O O . CYS A 1 485 ? 22.436 13.439 -43.552 1.00 93.25 485 CYS A O 1
ATOM 3450 N N . ASN A 1 486 ? 22.991 14.985 -45.069 1.00 94.62 486 ASN A N 1
ATOM 3451 C CA . ASN A 1 486 ? 22.062 14.524 -46.106 1.00 94.62 486 ASN A CA 1
ATOM 3452 C C . ASN A 1 486 ? 22.500 13.199 -46.753 1.00 94.62 486 ASN A C 1
ATOM 3454 O O . ASN A 1 486 ? 21.652 12.507 -47.298 1.00 94.62 486 ASN A O 1
ATOM 3458 N N . GLN A 1 487 ? 23.795 12.871 -46.680 1.00 95.31 487 GLN A N 1
ATOM 3459 C CA . GLN A 1 487 ? 24.401 11.642 -47.214 1.00 95.31 487 GLN A CA 1
ATOM 3460 C C . GLN A 1 487 ? 24.495 10.532 -46.160 1.00 95.31 487 GLN A C 1
ATOM 3462 O O . GLN A 1 487 ? 25.232 9.571 -46.324 1.00 95.31 487 GLN A O 1
ATOM 3467 N N . GLU A 1 488 ? 23.839 10.703 -45.013 1.00 96.19 488 GLU A N 1
ATOM 3468 C CA . GLU A 1 488 ? 23.842 9.688 -43.965 1.00 96.19 488 GLU A CA 1
ATOM 3469 C C . GLU A 1 488 ? 22.776 8.630 -44.234 1.00 96.19 488 GLU A C 1
ATOM 3471 O O . GLU A 1 488 ? 21.644 8.961 -44.598 1.00 96.19 488 GLU A O 1
ATOM 3476 N N . ALA A 1 489 ? 23.097 7.375 -43.935 1.00 96.88 489 ALA A N 1
ATOM 3477 C CA . ALA A 1 489 ? 22.145 6.280 -44.008 1.00 96.88 489 ALA A CA 1
ATOM 3478 C C . ALA A 1 489 ? 21.368 6.171 -42.701 1.00 96.88 489 ALA A C 1
ATOM 3480 O O . ALA A 1 489 ? 21.938 5.916 -41.641 1.00 96.88 489 ALA A O 1
ATOM 3481 N N . ALA A 1 490 ? 20.050 6.347 -42.753 1.00 96.56 490 ALA A N 1
ATOM 3482 C CA . ALA A 1 490 ? 19.189 6.180 -41.589 1.00 96.56 490 ALA A CA 1
ATOM 3483 C C . ALA A 1 490 ? 17.771 5.784 -41.990 1.00 96.56 490 ALA A C 1
ATOM 3485 O O . ALA A 1 490 ? 17.210 6.330 -42.938 1.00 96.56 490 ALA A O 1
ATOM 3486 N N . MET A 1 491 ? 17.168 4.875 -41.228 1.00 95.56 491 MET A N 1
ATOM 3487 C CA . MET A 1 491 ? 15.764 4.506 -41.391 1.00 95.56 491 MET A CA 1
ATOM 3488 C C . MET A 1 491 ? 15.155 4.037 -40.073 1.00 95.56 491 MET A C 1
ATOM 3490 O O . MET A 1 491 ? 15.831 3.420 -39.247 1.00 95.56 491 MET A O 1
ATOM 3494 N N . TYR A 1 492 ? 13.855 4.275 -39.913 1.00 95.25 492 TYR A N 1
ATOM 3495 C CA . TYR A 1 492 ? 13.053 3.471 -39.002 1.00 95.25 492 TYR A CA 1
ATOM 3496 C C . TYR A 1 492 ? 12.701 2.146 -39.666 1.00 95.25 492 TYR A C 1
ATOM 3498 O O . TYR A 1 492 ? 12.385 2.103 -40.856 1.00 95.25 492 TYR A O 1
ATOM 3506 N N . ILE A 1 493 ? 12.705 1.072 -38.890 1.00 95.06 493 ILE A N 1
ATOM 3507 C CA . ILE A 1 493 ? 12.275 -0.242 -39.347 1.00 95.06 493 ILE A CA 1
ATOM 3508 C C . ILE A 1 493 ? 11.574 -0.988 -38.218 1.00 95.06 493 ILE A C 1
ATOM 3510 O O . ILE A 1 493 ? 12.022 -0.950 -37.075 1.00 95.06 493 ILE A O 1
ATOM 3514 N N . THR A 1 494 ? 10.472 -1.655 -38.542 1.00 94.12 494 THR A N 1
ATOM 3515 C CA . THR A 1 494 ? 9.737 -2.518 -37.613 1.00 94.12 494 THR A CA 1
ATOM 3516 C C . THR A 1 494 ? 10.033 -3.966 -37.959 1.00 94.12 494 THR A C 1
ATOM 3518 O O . THR A 1 494 ? 9.787 -4.398 -39.090 1.00 94.12 494 THR A O 1
ATOM 3521 N N . LEU A 1 495 ? 10.597 -4.694 -36.998 1.00 93.31 495 LEU A N 1
ATOM 3522 C CA . LEU A 1 495 ? 11.086 -6.056 -37.185 1.00 93.31 495 LEU A CA 1
ATOM 3523 C C . LEU A 1 495 ? 10.489 -7.003 -36.139 1.00 93.31 495 LEU A C 1
ATOM 3525 O O . LEU A 1 495 ? 10.429 -6.632 -34.965 1.00 93.31 495 LEU A O 1
ATOM 3529 N N . PRO A 1 496 ? 10.097 -8.231 -36.524 1.00 92.56 496 PRO A N 1
ATOM 3530 C CA . PRO A 1 496 ? 9.705 -9.252 -35.562 1.00 92.56 496 PRO A CA 1
ATOM 3531 C C . PRO A 1 496 ? 10.900 -9.697 -34.699 1.00 92.56 496 PRO A C 1
ATOM 3533 O O . PRO A 1 496 ? 12.056 -9.486 -35.096 1.00 92.56 496 PRO A O 1
ATOM 3536 N N . PRO A 1 497 ? 10.655 -10.346 -33.543 1.00 89.81 497 PRO A N 1
ATOM 3537 C CA . PRO A 1 497 ? 11.711 -10.944 -32.728 1.00 89.81 497 PRO A CA 1
ATOM 3538 C C . PRO A 1 497 ? 12.624 -11.853 -33.560 1.00 89.81 497 PRO A C 1
ATOM 3540 O O . PRO A 1 497 ? 12.155 -12.659 -34.368 1.00 89.81 497 PRO A O 1
ATOM 3543 N N . GLY A 1 498 ? 13.937 -11.712 -33.393 1.00 90.56 498 GLY A N 1
ATOM 3544 C CA . GLY A 1 498 ? 14.917 -12.411 -34.223 1.00 90.56 498 GLY A CA 1
ATOM 3545 C C . GLY A 1 498 ? 16.295 -11.756 -34.246 1.00 90.56 498 GLY A C 1
ATOM 3546 O O . GLY A 1 498 ? 16.521 -10.714 -33.632 1.00 90.56 498 GLY A O 1
ATOM 3547 N N . ALA A 1 499 ? 17.222 -12.390 -34.967 1.00 91.19 499 ALA A N 1
ATOM 3548 C CA . ALA A 1 499 ? 18.589 -11.913 -35.163 1.00 91.19 499 ALA A CA 1
ATOM 3549 C C . ALA A 1 499 ? 18.771 -11.319 -36.566 1.00 91.19 499 ALA A C 1
ATOM 3551 O O . ALA A 1 499 ? 18.397 -11.932 -37.572 1.00 91.19 499 ALA A O 1
ATOM 3552 N N . TYR A 1 500 ? 19.396 -10.148 -36.625 1.00 94.56 500 TYR A N 1
ATOM 3553 C CA . TYR A 1 500 ? 19.591 -9.370 -37.841 1.00 94.56 500 TYR A CA 1
ATOM 3554 C C . TYR A 1 500 ? 21.027 -8.863 -37.928 1.00 94.56 500 TYR A C 1
ATOM 3556 O O . TYR A 1 500 ? 21.714 -8.713 -36.918 1.00 94.56 500 TYR A O 1
ATOM 3564 N N . THR A 1 501 ? 21.491 -8.577 -39.141 1.00 94.56 501 THR A N 1
ATOM 3565 C CA . THR A 1 501 ? 22.802 -7.954 -39.359 1.00 94.56 501 THR A CA 1
ATOM 3566 C C . THR A 1 501 ? 22.695 -6.812 -40.348 1.00 94.56 501 THR A C 1
ATOM 3568 O O . THR A 1 501 ? 22.076 -6.978 -41.393 1.00 94.56 501 THR A O 1
ATOM 3571 N N . THR A 1 502 ? 23.346 -5.690 -40.065 1.00 95.38 502 THR A N 1
ATOM 3572 C CA . THR A 1 502 ? 23.497 -4.568 -40.986 1.00 95.38 502 THR A CA 1
ATOM 3573 C C . THR A 1 502 ? 24.950 -4.439 -41.429 1.00 95.38 502 THR A C 1
ATOM 3575 O O . THR A 1 502 ? 25.872 -4.550 -40.616 1.00 95.38 502 THR A O 1
ATOM 3578 N N . LYS A 1 503 ? 25.180 -4.227 -42.722 1.00 96.06 503 LYS A N 1
ATOM 3579 C CA . LYS A 1 503 ? 26.501 -3.925 -43.277 1.00 96.06 503 LYS A CA 1
ATOM 3580 C C . LYS A 1 503 ? 26.588 -2.434 -43.540 1.00 96.06 503 LYS A C 1
ATOM 3582 O O . LYS A 1 503 ? 25.768 -1.913 -44.287 1.00 96.06 503 LYS A O 1
ATOM 3587 N N . LEU A 1 504 ? 27.600 -1.784 -42.975 1.00 97.19 504 LEU A N 1
ATOM 3588 C CA . LEU A 1 504 ? 27.944 -0.405 -43.306 1.00 97.19 504 LEU A CA 1
ATOM 3589 C C . LEU A 1 504 ? 29.019 -0.404 -44.382 1.00 97.19 504 LEU A C 1
ATOM 3591 O O . LEU A 1 504 ? 30.073 -1.020 -44.211 1.00 97.19 504 LEU A O 1
ATOM 3595 N N . MET A 1 505 ? 28.751 0.285 -45.483 1.00 96.62 505 MET A N 1
ATOM 3596 C CA . MET A 1 505 ? 29.648 0.378 -46.633 1.00 96.62 505 MET A CA 1
ATOM 3597 C C . MET A 1 505 ? 29.748 1.825 -47.097 1.00 96.62 505 MET A C 1
ATOM 3599 O O . MET A 1 505 ? 28.841 2.611 -46.862 1.00 96.62 505 MET A O 1
ATOM 3603 N N . GLY A 1 506 ? 30.840 2.173 -47.772 1.00 96.31 506 GLY A N 1
ATOM 3604 C CA . GLY A 1 506 ? 30.921 3.413 -48.535 1.00 96.31 506 GLY A CA 1
ATOM 3605 C C . GLY A 1 506 ? 30.470 3.202 -49.978 1.00 96.31 506 GLY A C 1
ATOM 3606 O O . GLY A 1 506 ? 30.842 2.201 -50.606 1.00 96.31 506 GLY A O 1
ATOM 3607 N N . VAL A 1 507 ? 29.705 4.144 -50.531 1.00 94.81 507 VAL A N 1
ATOM 3608 C CA . VAL A 1 507 ? 29.298 4.116 -51.942 1.00 94.81 507 VAL A CA 1
ATOM 3609 C C . VAL A 1 507 ? 30.535 4.039 -52.844 1.00 94.81 507 VAL A C 1
ATOM 3611 O O . VAL A 1 507 ? 31.548 4.699 -52.622 1.00 94.81 507 VAL A O 1
ATOM 3614 N N . GLY A 1 508 ? 30.490 3.167 -53.855 1.00 92.31 508 GLY A N 1
ATOM 3615 C CA . GLY A 1 508 ? 31.623 2.942 -54.760 1.00 92.31 508 GLY A CA 1
ATOM 3616 C C . GLY A 1 508 ? 32.834 2.244 -54.120 1.00 92.31 508 GLY A C 1
ATOM 3617 O O . GLY A 1 508 ? 33.906 2.232 -54.721 1.00 92.31 508 GLY A O 1
ATOM 3618 N N . GLY A 1 509 ? 32.681 1.655 -52.928 1.00 91.56 509 GLY A N 1
ATOM 3619 C CA . GLY A 1 509 ? 33.768 0.987 -52.207 1.00 91.56 509 GLY A CA 1
ATOM 3620 C C . GLY A 1 509 ? 34.661 1.943 -51.415 1.00 91.56 509 GLY A C 1
ATOM 3621 O O . GLY A 1 509 ? 35.806 1.599 -51.113 1.00 91.56 509 GLY A O 1
ATOM 3622 N N . GLU A 1 510 ? 34.160 3.139 -51.094 1.00 95.38 510 GLU A N 1
ATOM 3623 C CA . GLU A 1 510 ? 34.860 4.090 -50.235 1.00 95.38 510 GLU A CA 1
ATOM 3624 C C . GLU A 1 510 ? 35.169 3.464 -48.863 1.00 95.38 510 GLU A C 1
ATOM 3626 O O . GLU A 1 510 ? 34.336 2.792 -48.253 1.00 95.38 510 GLU A O 1
ATOM 3631 N N . MET A 1 511 ? 36.389 3.694 -48.373 1.00 95.94 511 MET A N 1
ATOM 3632 C CA . MET A 1 511 ? 36.838 3.219 -47.069 1.00 95.94 511 MET A CA 1
ATOM 3633 C C . MET A 1 511 ? 37.088 4.394 -46.134 1.00 95.94 511 MET A C 1
ATOM 3635 O O . MET A 1 511 ? 37.867 5.296 -46.437 1.00 95.94 511 MET A O 1
ATOM 3639 N N . GLY A 1 512 ? 36.551 4.332 -44.924 1.00 94.94 512 GLY A N 1
ATOM 3640 C CA . GLY A 1 512 ? 36.550 5.463 -44.001 1.00 94.94 512 GLY A CA 1
ATOM 3641 C C . GLY A 1 512 ? 36.197 5.032 -42.589 1.00 94.94 512 GLY A C 1
ATOM 3642 O O . GLY A 1 512 ? 35.991 3.851 -42.324 1.00 94.94 512 GLY A O 1
ATOM 3643 N N . LYS A 1 513 ? 36.174 5.976 -41.656 1.00 95.25 513 LYS A N 1
ATOM 3644 C CA . LYS A 1 513 ? 35.591 5.756 -40.331 1.00 95.25 513 LYS A CA 1
ATOM 3645 C C . LYS A 1 513 ? 34.081 5.884 -40.441 1.00 95.25 513 LYS A C 1
ATOM 3647 O O . LYS A 1 513 ? 33.599 6.847 -41.037 1.00 95.25 513 LYS A O 1
ATOM 3652 N N . GLY A 1 514 ? 33.369 4.940 -39.846 1.00 94.69 514 GLY A N 1
ATOM 3653 C CA . GLY A 1 514 ? 31.918 4.979 -39.763 1.00 94.69 514 GLY A CA 1
ATOM 3654 C C . GLY A 1 514 ? 31.415 4.443 -38.431 1.00 94.69 514 GLY A C 1
ATOM 3655 O O . GLY A 1 514 ? 32.182 3.846 -37.664 1.00 94.69 514 GLY A O 1
ATOM 3656 N N . ILE A 1 515 ? 30.137 4.694 -38.158 1.00 93.81 515 ILE A N 1
ATOM 3657 C CA . ILE A 1 515 ? 29.422 4.168 -36.994 1.00 93.81 515 ILE A CA 1
ATOM 3658 C C . ILE A 1 515 ? 28.164 3.449 -37.467 1.00 93.81 515 ILE A C 1
ATOM 3660 O O . ILE A 1 515 ? 27.393 4.011 -38.238 1.00 93.81 515 ILE A O 1
ATOM 3664 N N . ILE A 1 516 ? 27.942 2.233 -36.974 1.00 94.31 516 ILE A N 1
ATOM 3665 C CA . ILE A 1 516 ? 26.627 1.583 -37.014 1.00 94.31 516 ILE A CA 1
ATOM 3666 C C . ILE A 1 516 ? 25.920 1.892 -35.700 1.00 94.31 516 ILE A C 1
ATOM 3668 O O . ILE A 1 516 ? 26.526 1.708 -34.647 1.00 94.31 516 ILE A O 1
ATOM 3672 N N . GLU A 1 517 ? 24.667 2.331 -35.751 1.00 92.12 517 GLU A N 1
ATOM 3673 C CA . GLU A 1 517 ? 23.827 2.582 -34.578 1.00 92.12 517 GLU A CA 1
ATOM 3674 C C . GLU A 1 517 ? 22.482 1.867 -34.732 1.00 92.12 517 GLU A C 1
ATOM 3676 O O . GLU A 1 517 ? 21.887 1.885 -35.812 1.00 92.12 517 GLU A O 1
ATOM 3681 N N . VAL A 1 518 ? 21.991 1.268 -33.649 1.00 92.25 518 VAL A N 1
ATOM 3682 C CA . VAL A 1 518 ? 20.623 0.756 -33.538 1.00 92.25 518 VAL A CA 1
ATOM 3683 C C . VAL A 1 518 ? 20.035 1.279 -32.235 1.00 92.25 518 VAL A C 1
ATOM 3685 O O . VAL A 1 518 ? 20.610 1.056 -31.171 1.00 92.25 518 VAL A O 1
ATOM 3688 N N . TYR A 1 519 ? 18.907 1.977 -32.315 1.00 88.94 519 TYR A N 1
ATOM 3689 C CA . TYR A 1 519 ? 18.196 2.512 -31.156 1.00 88.94 519 TYR A CA 1
ATOM 3690 C C . TYR A 1 519 ? 16.791 1.941 -31.075 1.00 88.94 519 TYR A C 1
ATOM 3692 O O . TYR A 1 519 ? 16.097 1.843 -32.092 1.00 88.94 519 TYR A O 1
ATOM 3700 N N . ASP A 1 520 ? 16.372 1.611 -29.859 1.00 86.31 520 ASP A N 1
ATOM 3701 C CA . ASP A 1 520 ? 14.986 1.286 -29.568 1.00 86.31 520 ASP A CA 1
ATOM 3702 C C . ASP A 1 520 ? 14.139 2.553 -29.729 1.00 86.31 520 ASP A C 1
ATOM 3704 O O . ASP A 1 520 ? 14.353 3.550 -29.039 1.00 86.31 520 ASP A O 1
ATOM 3708 N N . ALA A 1 521 ? 13.228 2.540 -30.700 1.00 80.44 521 ALA A N 1
ATOM 3709 C CA . ALA A 1 521 ? 12.370 3.681 -30.999 1.00 80.44 521 ALA A CA 1
ATOM 3710 C C . ALA A 1 521 ? 11.000 3.577 -30.320 1.00 80.44 521 ALA A C 1
ATOM 3712 O O . ALA A 1 521 ? 10.224 4.529 -30.380 1.00 80.44 521 ALA A O 1
ATOM 3713 N N . ASP A 1 522 ? 10.703 2.426 -29.713 1.00 74.50 522 ASP A N 1
ATOM 3714 C CA . ASP A 1 522 ? 9.459 2.141 -29.016 1.00 74.50 522 ASP A CA 1
ATOM 3715 C C . ASP A 1 522 ? 9.771 1.517 -27.652 1.00 74.50 522 ASP A C 1
ATOM 3717 O O . ASP A 1 522 ? 9.822 0.296 -27.474 1.00 74.50 522 ASP A O 1
ATOM 3721 N N . THR A 1 523 ? 9.981 2.398 -26.675 1.00 65.06 523 THR A N 1
ATOM 3722 C CA . THR A 1 523 ? 10.294 2.025 -25.294 1.00 65.06 523 THR A CA 1
ATOM 3723 C C . THR A 1 523 ? 9.078 1.514 -24.518 1.00 65.06 523 THR A C 1
ATOM 3725 O O . THR A 1 523 ? 9.257 0.989 -23.423 1.00 65.06 523 THR A O 1
ATOM 3728 N N . ALA A 1 524 ? 7.860 1.635 -25.065 1.00 60.31 524 ALA A N 1
ATOM 3729 C CA . ALA A 1 524 ? 6.635 1.123 -24.443 1.00 60.31 524 ALA A CA 1
ATOM 3730 C C . ALA A 1 524 ? 6.433 -0.382 -24.702 1.00 60.31 524 ALA A C 1
ATOM 3732 O O . ALA A 1 524 ? 5.737 -1.063 -23.951 1.00 60.31 524 ALA A O 1
ATOM 3733 N N . SER A 1 525 ? 7.054 -0.922 -25.754 1.00 65.56 525 SER A N 1
ATOM 3734 C CA . SER A 1 525 ? 7.036 -2.354 -26.057 1.00 65.56 525 SER A CA 1
ATOM 3735 C C . SER A 1 525 ? 7.861 -3.158 -25.046 1.00 65.56 525 SER A C 1
ATOM 3737 O O . SER A 1 525 ? 8.987 -2.786 -24.725 1.00 65.56 525 SER A O 1
ATOM 3739 N N . LEU A 1 526 ? 7.341 -4.299 -24.578 1.00 63.06 526 LEU A N 1
ATOM 3740 C CA . LEU A 1 526 ? 8.071 -5.227 -23.698 1.00 63.06 526 LEU A CA 1
ATOM 3741 C C . LEU A 1 526 ? 9.146 -6.049 -24.431 1.00 63.06 526 LEU A C 1
ATOM 3743 O O . LEU A 1 526 ? 9.975 -6.672 -23.775 1.00 63.06 526 LEU A O 1
ATOM 3747 N N . SER A 1 527 ? 9.162 -6.067 -25.770 1.00 68.69 527 SER A N 1
ATOM 3748 C CA . SER A 1 527 ? 10.300 -6.641 -26.501 1.00 68.69 527 SER A CA 1
ATOM 3749 C C . SER A 1 527 ? 11.563 -5.845 -26.171 1.00 68.69 527 SER A C 1
ATOM 3751 O O . SER A 1 527 ? 11.501 -4.628 -25.995 1.00 68.69 527 SER A O 1
ATOM 3753 N N . MET A 1 528 ? 12.719 -6.498 -26.118 1.00 72.75 528 MET A N 1
ATOM 3754 C CA . MET A 1 528 ? 13.977 -5.866 -25.704 1.00 72.75 528 MET A CA 1
ATOM 3755 C C . MET A 1 528 ? 15.069 -6.064 -26.750 1.00 72.75 528 MET A C 1
ATOM 3757 O O . MET A 1 528 ? 15.067 -7.036 -27.512 1.00 72.75 528 MET A O 1
ATOM 3761 N N . LEU A 1 529 ? 15.995 -5.110 -26.810 1.00 74.62 529 LEU A N 1
ATOM 3762 C CA . LEU A 1 529 ? 17.225 -5.253 -27.571 1.00 74.62 529 LEU A CA 1
ATOM 3763 C C . LEU A 1 529 ? 18.142 -6.221 -26.810 1.00 74.62 529 LEU A C 1
ATOM 3765 O O . LEU A 1 529 ? 18.688 -5.867 -25.778 1.00 74.62 529 LEU A O 1
ATOM 3769 N N . GLY A 1 530 ? 18.291 -7.446 -27.310 1.00 65.75 530 GLY A N 1
ATOM 3770 C CA . GLY A 1 530 ? 18.974 -8.536 -26.600 1.00 65.75 530 GLY A CA 1
ATOM 3771 C C . GLY A 1 530 ? 20.493 -8.588 -26.794 1.00 65.75 530 GLY A C 1
ATOM 3772 O O . GLY A 1 530 ? 21.156 -9.452 -26.222 1.00 65.75 530 GLY A O 1
ATOM 3773 N N . GLY A 1 531 ? 21.058 -7.711 -27.628 1.00 73.56 531 GLY A N 1
ATOM 3774 C CA . GLY A 1 531 ? 22.507 -7.574 -27.765 1.00 73.56 531 GLY A CA 1
ATOM 3775 C C . GLY A 1 531 ? 22.979 -6.965 -29.082 1.00 73.56 531 GLY A C 1
ATOM 3776 O O . GLY A 1 531 ? 22.229 -6.890 -30.060 1.00 73.56 531 GLY A O 1
ATOM 3777 N N . ILE A 1 532 ? 24.251 -6.557 -29.096 1.00 79.69 532 ILE A N 1
ATOM 3778 C CA . ILE A 1 532 ? 25.002 -6.118 -30.281 1.00 79.69 532 ILE A CA 1
ATOM 3779 C C . ILE A 1 532 ? 26.221 -7.008 -30.489 1.00 79.69 532 ILE A C 1
ATOM 3781 O O . ILE A 1 532 ? 26.881 -7.398 -29.532 1.00 79.69 532 ILE A O 1
ATOM 3785 N N . SER A 1 533 ? 26.568 -7.263 -31.746 1.00 88.31 533 SER A N 1
ATOM 3786 C CA . SER A 1 533 ? 27.848 -7.849 -32.136 1.00 88.31 533 SER A CA 1
ATOM 3787 C C . SER A 1 533 ? 28.371 -7.163 -33.391 1.00 88.31 533 SER A C 1
ATOM 3789 O O . SER A 1 533 ? 27.835 -7.392 -34.471 1.00 88.31 533 SER A O 1
ATOM 3791 N N . THR A 1 534 ? 29.451 -6.393 -33.308 1.00 89.44 534 THR A N 1
ATOM 3792 C CA . THR A 1 534 ? 30.039 -5.755 -34.493 1.00 89.44 534 THR A CA 1
ATOM 3793 C C . THR A 1 534 ? 31.353 -6.401 -34.885 1.00 89.44 534 THR A C 1
ATOM 3795 O O . THR A 1 534 ? 32.316 -6.377 -34.124 1.00 89.44 534 THR A O 1
ATOM 3798 N N . ARG A 1 535 ? 31.418 -6.910 -36.117 1.00 92.31 535 ARG A N 1
ATOM 3799 C CA . ARG A 1 535 ? 32.645 -7.372 -36.769 1.00 92.31 535 ARG A CA 1
ATOM 3800 C C . ARG A 1 535 ? 33.259 -6.250 -37.596 1.00 92.31 535 ARG A C 1
ATOM 3802 O O . ARG A 1 535 ? 32.571 -5.626 -38.402 1.00 92.31 535 ARG A O 1
ATOM 3809 N N . GLY A 1 536 ? 34.569 -6.064 -37.496 1.00 91.12 536 GLY A N 1
ATOM 3810 C CA . GLY A 1 536 ? 35.296 -5.121 -38.344 1.00 91.12 536 GLY A CA 1
ATOM 3811 C C . GLY A 1 536 ? 36.803 -5.154 -38.129 1.00 91.12 536 GLY A C 1
ATOM 3812 O O . GLY A 1 536 ? 37.323 -5.937 -37.330 1.00 91.12 536 GLY A O 1
ATOM 3813 N N . LYS A 1 537 ? 37.516 -4.289 -38.856 1.00 93.19 537 LYS A N 1
ATOM 3814 C CA . LYS A 1 537 ? 38.959 -4.115 -38.681 1.00 93.19 537 LYS A CA 1
ATOM 3815 C C . LYS A 1 537 ? 39.236 -3.302 -37.412 1.00 93.19 537 LYS A C 1
ATOM 3817 O O . LYS A 1 537 ? 38.814 -2.152 -37.300 1.00 93.19 537 LYS A O 1
ATOM 3822 N N . VAL A 1 538 ? 39.975 -3.897 -36.481 1.00 93.88 538 VAL A N 1
ATOM 3823 C CA . VAL A 1 538 ? 40.500 -3.246 -35.276 1.00 93.88 538 VAL A CA 1
ATOM 3824 C C . VAL A 1 538 ? 41.893 -2.700 -35.586 1.00 93.88 538 VAL A C 1
ATOM 3826 O O . VAL A 1 538 ? 42.772 -3.447 -36.029 1.00 93.88 538 VAL A O 1
ATOM 3829 N N . LEU A 1 539 ? 42.073 -1.391 -35.397 1.00 93.56 539 LEU A N 1
ATOM 3830 C CA . LEU A 1 539 ? 43.339 -0.677 -35.591 1.00 93.56 539 LE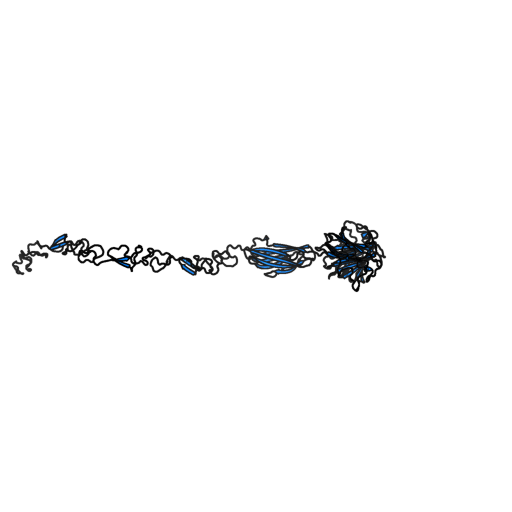U A CA 1
ATOM 3831 C C . LEU A 1 539 ? 43.924 -0.232 -34.240 1.00 93.56 539 LEU A C 1
ATOM 3833 O O . LEU A 1 539 ? 43.441 -0.632 -33.185 1.00 93.56 539 LEU A O 1
ATOM 3837 N N . THR A 1 540 ? 44.979 0.579 -34.270 1.00 93.12 540 THR A N 1
ATOM 3838 C CA . THR A 1 540 ? 45.678 1.081 -33.081 1.00 93.12 540 THR A CA 1
ATOM 3839 C C . THR A 1 540 ? 45.385 2.559 -32.812 1.00 93.12 540 THR A C 1
ATOM 3841 O O . THR A 1 540 ? 44.769 3.261 -33.617 1.00 93.12 540 THR A O 1
ATOM 3844 N N . GLY A 1 541 ? 45.842 3.056 -31.658 1.00 87.94 541 GLY A N 1
ATOM 3845 C CA . GLY A 1 541 ? 45.752 4.472 -31.304 1.00 87.94 541 GLY A CA 1
ATOM 3846 C C . GLY A 1 541 ? 44.307 4.958 -31.190 1.00 87.94 541 GLY A C 1
ATOM 3847 O O . GLY A 1 541 ? 43.486 4.352 -30.507 1.00 87.94 541 GLY A O 1
ATOM 3848 N N . THR A 1 542 ? 43.987 6.067 -31.854 1.00 83.44 542 THR A N 1
ATOM 3849 C CA . THR A 1 542 ? 42.634 6.648 -31.860 1.00 83.44 542 THR A CA 1
ATOM 3850 C C . THR A 1 542 ? 41.651 5.904 -32.771 1.00 83.44 542 THR A C 1
ATOM 3852 O O . THR A 1 542 ? 40.450 6.177 -32.707 1.00 83.44 542 THR A O 1
ATOM 3855 N N . ASP A 1 543 ? 42.140 4.947 -33.566 1.00 88.06 543 ASP A N 1
ATOM 3856 C CA . ASP A 1 543 ? 41.378 4.223 -34.589 1.00 88.06 543 ASP A CA 1
ATOM 3857 C C . ASP A 1 543 ? 40.974 2.803 -34.160 1.00 88.06 543 ASP A C 1
ATOM 3859 O O . ASP A 1 543 ? 40.464 2.025 -34.969 1.00 88.06 543 ASP A O 1
ATOM 3863 N N . VAL A 1 544 ? 41.156 2.469 -32.878 1.00 93.50 544 VAL A N 1
ATOM 3864 C CA . VAL A 1 544 ? 40.594 1.253 -32.271 1.00 93.50 544 VAL A CA 1
ATOM 3865 C C . VAL A 1 544 ? 39.080 1.171 -32.496 1.00 93.50 544 VAL A C 1
ATOM 3867 O O . VAL A 1 544 ? 38.391 2.193 -32.634 1.00 93.50 544 VAL A O 1
ATOM 3870 N N . MET A 1 545 ? 38.553 -0.053 -32.504 1.00 94.56 545 MET A N 1
ATOM 3871 C CA . MET A 1 545 ? 37.109 -0.267 -32.549 1.00 94.56 545 MET A CA 1
ATOM 3872 C C . MET A 1 545 ? 36.504 0.144 -31.207 1.00 94.56 545 MET A C 1
ATOM 3874 O O . MET A 1 545 ? 37.020 -0.217 -30.149 1.00 94.56 545 MET A O 1
ATOM 3878 N N . VAL A 1 546 ? 35.420 0.916 -31.250 1.00 93.69 546 VAL A N 1
ATOM 3879 C CA . VAL A 1 546 ? 34.730 1.396 -30.050 1.00 93.69 546 VAL A CA 1
ATOM 3880 C C . VAL A 1 546 ? 33.265 1.028 -30.145 1.00 93.69 546 VAL A C 1
ATOM 3882 O O . VAL A 1 546 ? 32.537 1.612 -30.944 1.00 93.69 546 VAL A O 1
ATOM 3885 N N . GLY A 1 547 ? 32.839 0.070 -29.332 1.00 91.44 547 GLY A N 1
ATOM 3886 C CA . GLY A 1 547 ? 31.430 -0.212 -29.112 1.00 91.44 547 GLY A CA 1
ATOM 3887 C C . GLY A 1 547 ? 30.828 0.790 -28.137 1.00 91.44 547 GLY A C 1
ATOM 3888 O O . GLY A 1 547 ? 31.473 1.164 -27.165 1.00 91.44 547 GLY A O 1
ATOM 3889 N N . GLY A 1 548 ? 29.613 1.245 -28.390 1.00 90.00 548 GLY A N 1
ATOM 3890 C CA . GLY A 1 548 ? 28.801 2.012 -27.460 1.00 90.00 548 GLY A CA 1
ATOM 3891 C C . GLY A 1 548 ? 27.538 1.234 -27.119 1.00 90.00 548 GLY A C 1
ATOM 3892 O O . GLY A 1 548 ? 27.005 0.517 -27.963 1.00 90.00 548 GLY A O 1
ATOM 3893 N N . PHE A 1 549 ? 27.057 1.365 -25.892 1.00 89.94 549 PHE A N 1
ATOM 3894 C CA . PHE A 1 549 ? 25.755 0.838 -25.497 1.00 89.94 549 PHE A CA 1
ATOM 3895 C C . PHE A 1 549 ? 25.134 1.731 -24.426 1.00 89.94 549 PHE A C 1
ATOM 3897 O O . PHE A 1 549 ? 25.838 2.387 -23.654 1.00 89.94 549 PHE A O 1
ATOM 3904 N N . ILE A 1 550 ? 23.808 1.797 -24.428 1.00 86.62 550 ILE A N 1
ATOM 3905 C CA . ILE A 1 550 ? 23.021 2.665 -23.564 1.00 86.62 550 ILE A CA 1
ATOM 3906 C C . ILE A 1 550 ? 22.111 1.791 -22.721 1.00 86.62 550 ILE A C 1
ATOM 3908 O O . ILE A 1 550 ? 21.247 1.113 -23.273 1.00 86.62 550 ILE A O 1
ATOM 3912 N N . ILE A 1 551 ? 22.274 1.858 -21.402 1.00 85.69 551 ILE A N 1
ATOM 3913 C CA . ILE A 1 551 ? 21.308 1.305 -20.454 1.00 85.69 551 ILE A CA 1
ATOM 3914 C C . ILE A 1 551 ? 20.320 2.431 -20.146 1.00 85.69 551 ILE A C 1
ATOM 3916 O O . ILE A 1 551 ? 20.680 3.451 -19.549 1.00 85.69 551 ILE A O 1
ATOM 3920 N N . GLY A 1 552 ? 19.085 2.264 -20.616 1.00 74.00 552 GLY A N 1
ATOM 3921 C CA . GLY A 1 552 ? 17.985 3.195 -20.398 1.00 74.00 552 GLY A CA 1
ATOM 3922 C C . GLY A 1 552 ? 17.712 3.421 -18.913 1.00 74.00 552 GLY A C 1
ATOM 3923 O O . GLY A 1 552 ? 18.128 2.634 -18.062 1.00 74.00 552 GLY A O 1
ATOM 3924 N N . ALA A 1 553 ? 17.025 4.520 -18.601 1.00 66.06 553 ALA A N 1
ATOM 3925 C CA . ALA A 1 553 ? 16.614 4.811 -17.233 1.00 66.06 553 ALA A CA 1
ATOM 3926 C C . ALA A 1 553 ? 15.718 3.683 -16.693 1.00 66.06 553 ALA A C 1
ATOM 3928 O O . ALA A 1 553 ? 14.864 3.169 -17.409 1.00 66.06 553 ALA A O 1
ATOM 3929 N N . GLY A 1 554 ? 15.929 3.306 -15.437 1.00 68.81 554 GLY A N 1
ATOM 3930 C CA . GLY A 1 554 ? 15.169 2.260 -14.764 1.00 68.81 554 GLY A CA 1
ATOM 3931 C C . GLY A 1 554 ? 15.679 2.042 -13.343 1.00 68.81 554 GLY A C 1
ATOM 3932 O O . GLY A 1 554 ? 16.666 2.650 -12.922 1.00 68.81 554 GLY A O 1
ATOM 3933 N N . SER A 1 555 ? 14.981 1.208 -12.577 1.00 67.69 555 SER A N 1
ATOM 3934 C CA . SER A 1 555 ? 15.260 1.006 -11.146 1.00 67.69 555 SER A CA 1
ATOM 3935 C C . SER A 1 555 ? 16.306 -0.078 -10.857 1.00 67.69 555 SER A C 1
ATOM 3937 O O . SER A 1 555 ? 16.736 -0.233 -9.714 1.00 67.69 555 SER A O 1
ATOM 3939 N N . SER A 1 556 ? 16.730 -0.832 -11.877 1.00 75.81 556 SER A N 1
ATOM 3940 C CA . SER A 1 556 ? 17.593 -2.010 -11.734 1.00 75.81 556 SER A CA 1
ATOM 3941 C C . SER A 1 556 ? 18.901 -1.884 -12.512 1.00 75.81 556 SER A C 1
ATOM 3943 O O . SER A 1 556 ? 18.972 -1.295 -13.588 1.00 75.81 556 SER A O 1
ATOM 3945 N N . ASN A 1 557 ? 19.966 -2.462 -11.968 1.00 83.81 557 ASN A N 1
ATOM 3946 C CA . ASN A 1 557 ? 21.244 -2.569 -12.667 1.00 83.81 557 ASN A CA 1
ATOM 3947 C C . ASN A 1 557 ? 21.189 -3.714 -13.682 1.00 83.81 557 ASN A C 1
ATOM 3949 O O . ASN A 1 557 ? 20.456 -4.681 -13.474 1.00 83.81 557 ASN A O 1
ATOM 3953 N N . LYS A 1 558 ? 21.983 -3.630 -14.752 1.00 83.12 558 LYS A N 1
ATOM 3954 C CA . LYS A 1 558 ? 22.033 -4.664 -15.790 1.00 83.12 558 LYS A CA 1
ATOM 3955 C C . LYS A 1 558 ? 23.301 -5.480 -15.736 1.00 83.12 558 LYS A C 1
ATOM 3957 O O . LYS A 1 558 ? 24.396 -4.922 -15.712 1.00 83.12 558 LYS A O 1
ATOM 3962 N N . THR A 1 559 ? 23.133 -6.798 -15.747 1.00 87.81 559 THR A N 1
ATOM 3963 C CA . THR A 1 559 ? 24.229 -7.759 -15.826 1.00 87.81 559 THR A CA 1
ATOM 3964 C C . THR A 1 559 ? 24.439 -8.165 -17.278 1.00 87.81 559 THR A C 1
ATOM 3966 O O . THR A 1 559 ? 23.623 -8.868 -17.874 1.00 87.81 559 THR A O 1
ATOM 3969 N N . LEU A 1 560 ? 25.553 -7.706 -17.840 1.00 88.94 560 LEU A N 1
ATOM 3970 C CA . LEU A 1 560 ? 25.896 -7.850 -19.248 1.00 88.94 560 LEU A CA 1
ATOM 3971 C C . LEU A 1 560 ? 27.120 -8.742 -19.421 1.00 88.94 560 LEU A C 1
ATOM 3973 O O . LEU A 1 560 ? 28.074 -8.657 -18.649 1.00 88.94 560 LEU A O 1
ATOM 3977 N N . LEU A 1 561 ? 27.119 -9.544 -20.479 1.00 90.81 561 LEU A N 1
ATOM 3978 C CA . LEU A 1 561 ? 28.292 -10.216 -21.013 1.00 90.81 561 LEU A CA 1
ATOM 3979 C C . LEU A 1 561 ? 28.902 -9.336 -22.102 1.00 90.81 561 LEU A C 1
ATOM 3981 O O . LEU A 1 561 ? 28.293 -9.139 -23.152 1.00 90.81 561 LEU A O 1
ATOM 3985 N N . LEU A 1 562 ? 30.117 -8.842 -21.872 1.00 92.44 562 LEU A N 1
ATOM 3986 C CA . LEU A 1 562 ? 30.900 -8.137 -22.885 1.00 92.44 562 LEU A CA 1
ATOM 3987 C C . LEU A 1 562 ? 32.014 -9.049 -23.387 1.00 92.44 562 LEU A C 1
ATOM 3989 O O . LEU A 1 562 ? 32.716 -9.660 -22.579 1.00 92.44 562 LEU A O 1
ATOM 3993 N N . ARG A 1 563 ? 32.191 -9.132 -24.711 1.00 92.25 563 ARG A N 1
ATOM 3994 C CA . ARG A 1 563 ? 33.212 -9.977 -25.353 1.00 92.25 563 ARG A CA 1
ATOM 3995 C C . ARG A 1 563 ? 33.965 -9.230 -26.443 1.00 92.25 563 ARG A C 1
ATOM 3997 O O . ARG A 1 563 ? 33.380 -8.536 -27.268 1.00 92.25 563 ARG A O 1
ATOM 4004 N N . GLY A 1 564 ? 35.280 -9.391 -26.449 1.00 93.56 564 GLY A N 1
ATOM 4005 C CA . GLY A 1 564 ? 36.175 -8.990 -27.519 1.00 93.56 564 GLY A CA 1
ATOM 4006 C C . GLY A 1 564 ? 36.744 -10.251 -28.140 1.00 93.56 564 GLY A C 1
ATOM 4007 O O . GLY A 1 564 ? 37.574 -10.903 -27.516 1.00 93.56 564 GLY A O 1
ATOM 4008 N N . ARG A 1 565 ? 36.275 -10.604 -29.341 1.00 92.56 565 ARG A N 1
ATOM 4009 C CA . ARG A 1 565 ? 36.701 -11.810 -30.050 1.00 92.56 565 ARG A CA 1
ATOM 4010 C C . ARG A 1 565 ? 37.741 -11.511 -31.118 1.00 92.56 565 ARG A C 1
ATOM 4012 O O . ARG A 1 565 ? 37.542 -10.615 -31.939 1.00 92.56 565 ARG A O 1
ATOM 4019 N N . GLY A 1 566 ? 38.799 -12.305 -31.164 1.00 93.31 566 GLY A N 1
ATOM 4020 C CA . GLY A 1 566 ? 39.873 -12.212 -32.143 1.00 93.31 566 GLY A CA 1
ATOM 4021 C C . GLY A 1 566 ? 40.358 -13.594 -32.574 1.00 93.31 566 GLY A C 1
ATOM 4022 O O . GLY A 1 566 ? 39.970 -14.048 -33.654 1.00 93.31 566 GLY A O 1
ATOM 4023 N N . PRO A 1 567 ? 41.171 -14.300 -31.771 1.00 92.00 567 PRO A N 1
ATOM 4024 C CA . PRO A 1 567 ? 41.834 -15.535 -32.190 1.00 92.00 567 PRO A CA 1
ATOM 4025 C C . PRO A 1 567 ? 40.878 -16.648 -32.618 1.00 92.00 567 PRO A C 1
ATOM 4027 O O . PRO A 1 567 ? 41.121 -17.307 -33.636 1.00 92.00 567 PRO A O 1
ATOM 4030 N N . SER A 1 568 ? 39.746 -16.802 -31.926 1.00 90.75 568 SER A N 1
ATOM 4031 C CA . SER A 1 568 ? 38.750 -17.839 -32.229 1.00 90.75 568 SER A CA 1
ATOM 4032 C C . SER A 1 568 ? 38.088 -17.679 -33.595 1.00 90.75 568 SER A C 1
ATOM 4034 O O . SER A 1 568 ? 37.526 -18.637 -34.127 1.00 90.75 568 SER A O 1
ATOM 4036 N N . LEU A 1 569 ? 38.169 -16.491 -34.198 1.00 90.31 569 LEU A N 1
ATOM 4037 C CA . LEU A 1 569 ? 37.605 -16.206 -35.515 1.00 90.31 569 LEU A CA 1
ATOM 4038 C C . LEU A 1 569 ? 38.387 -16.860 -36.661 1.00 90.31 569 LEU A C 1
ATOM 4040 O O . LEU A 1 569 ? 37.882 -16.947 -37.782 1.00 90.31 569 LEU A O 1
ATOM 4044 N N . SER A 1 570 ? 39.607 -17.326 -36.388 1.00 90.25 570 SER A N 1
ATOM 4045 C CA . SER A 1 570 ? 40.435 -18.042 -37.361 1.00 90.25 570 SER A CA 1
ATOM 4046 C C . SER A 1 570 ? 39.978 -19.487 -37.578 1.00 90.25 570 SER A C 1
ATOM 4048 O O . SER A 1 570 ? 40.296 -20.088 -38.604 1.00 90.25 570 SER A O 1
ATOM 4050 N N . GLY A 1 571 ? 39.202 -20.037 -36.638 1.00 84.12 571 GLY A N 1
ATOM 4051 C CA . GLY A 1 571 ? 38.614 -21.368 -36.732 1.00 84.12 571 GLY A CA 1
ATOM 4052 C C . GLY A 1 571 ? 37.212 -21.380 -37.351 1.00 84.12 571 GLY A C 1
ATOM 4053 O O . GLY A 1 571 ? 36.604 -20.327 -37.578 1.00 84.12 571 GLY A O 1
ATOM 4054 N N . PRO A 1 572 ? 36.647 -22.574 -37.600 1.00 81.25 572 PRO A N 1
ATOM 4055 C CA . PRO A 1 572 ? 35.276 -22.692 -38.077 1.00 81.25 572 PRO A CA 1
ATOM 4056 C C . PRO A 1 572 ? 34.276 -22.140 -37.037 1.00 81.25 572 PRO A C 1
ATOM 4058 O O . PRO A 1 572 ? 34.579 -22.149 -35.842 1.00 81.25 572 PRO A O 1
ATOM 4061 N N . PRO A 1 573 ? 33.078 -21.685 -37.450 1.00 81.31 573 PRO A N 1
ATOM 4062 C CA . PRO A 1 573 ? 32.592 -21.623 -38.832 1.00 81.31 573 PRO A CA 1
ATOM 4063 C C . PRO A 1 573 ? 33.152 -20.439 -39.646 1.00 81.31 573 PRO A C 1
ATOM 4065 O O . PRO A 1 573 ? 32.938 -20.386 -40.853 1.00 81.31 573 PRO A O 1
ATOM 4068 N N . TYR A 1 574 ? 33.866 -19.504 -39.013 1.00 85.38 574 TYR A N 1
ATOM 4069 C CA . TYR A 1 574 ? 34.226 -18.214 -39.611 1.00 85.38 574 TYR A CA 1
ATOM 4070 C C . TYR A 1 574 ? 35.446 -18.278 -40.539 1.00 85.38 574 TYR A C 1
ATOM 4072 O O . TYR A 1 574 ? 35.408 -17.710 -41.628 1.00 85.38 574 TYR A O 1
ATOM 4080 N N . ASN A 1 575 ? 36.498 -18.998 -40.136 1.00 88.31 575 ASN A N 1
ATOM 4081 C CA . ASN A 1 575 ? 37.731 -19.212 -40.905 1.00 88.31 575 ASN A CA 1
ATOM 4082 C C . ASN A 1 575 ? 38.363 -17.914 -41.457 1.00 88.31 575 ASN A C 1
ATOM 4084 O O . ASN A 1 575 ? 38.849 -17.882 -42.591 1.00 88.31 575 ASN A O 1
ATOM 4088 N N . PHE A 1 576 ? 38.337 -16.823 -40.686 1.00 89.25 576 PHE A N 1
ATOM 4089 C CA . PHE A 1 576 ? 38.919 -15.554 -41.119 1.00 89.25 576 PHE A CA 1
ATOM 4090 C C . PHE A 1 576 ? 40.451 -15.579 -41.049 1.00 89.25 576 PHE A C 1
ATOM 4092 O O . PHE A 1 576 ? 41.051 -16.118 -40.123 1.00 89.25 576 PHE A O 1
ATOM 4099 N N . THR A 1 577 ? 41.106 -14.931 -42.012 1.00 90.50 577 THR A N 1
ATOM 4100 C CA . THR A 1 577 ? 42.557 -14.696 -41.991 1.00 90.50 577 THR A CA 1
ATOM 4101 C C . THR A 1 577 ? 42.868 -13.309 -41.432 1.00 90.50 577 THR A C 1
ATOM 4103 O O . THR A 1 577 ? 42.161 -12.355 -41.751 1.00 90.50 577 THR A O 1
ATOM 4106 N N . GLY A 1 578 ? 43.955 -13.160 -40.668 1.00 91.06 578 GLY A N 1
ATOM 4107 C CA . GLY A 1 578 ? 44.360 -11.856 -40.121 1.00 91.06 578 GLY A CA 1
ATOM 4108 C C . GLY A 1 578 ? 43.444 -11.362 -38.997 1.00 91.06 578 GLY A C 1
ATOM 4109 O O . GLY A 1 578 ? 43.097 -10.179 -38.946 1.00 91.06 578 GLY A O 1
ATOM 4110 N N . THR A 1 579 ? 43.012 -12.278 -38.134 1.00 94.25 579 THR A N 1
ATOM 4111 C CA . THR A 1 579 ? 42.209 -11.991 -36.943 1.00 94.25 579 THR A CA 1
ATOM 4112 C C . THR A 1 579 ? 43.020 -11.243 -35.889 1.00 94.25 579 THR A C 1
ATOM 4114 O O . THR A 1 579 ? 44.250 -11.270 -35.916 1.00 94.25 579 THR A O 1
ATOM 4117 N N . LEU A 1 580 ? 42.337 -10.541 -34.984 1.00 95.06 580 LEU A N 1
ATOM 4118 C CA . LEU A 1 580 ? 42.971 -9.828 -33.878 1.00 95.06 580 LEU A CA 1
ATOM 4119 C C . LEU A 1 580 ? 43.703 -10.839 -32.965 1.00 95.06 580 LEU A C 1
ATOM 4121 O O . LEU A 1 580 ? 43.048 -11.775 -32.508 1.00 95.06 580 LEU A O 1
ATOM 4125 N N . PRO A 1 581 ? 45.026 -10.717 -32.755 1.00 93.81 581 PRO A N 1
ATOM 4126 C CA . PRO A 1 581 ? 45.799 -11.739 -32.040 1.00 93.81 581 PRO A CA 1
ATOM 4127 C C . PRO A 1 581 ? 45.552 -11.841 -30.531 1.00 93.81 581 PRO A C 1
ATOM 4129 O O . PRO A 1 581 ? 45.610 -12.948 -30.002 1.00 93.81 581 PRO A O 1
ATOM 4132 N N . ASP A 1 582 ? 45.341 -10.717 -29.848 1.00 93.56 582 ASP A N 1
ATOM 4133 C CA . ASP A 1 582 ? 45.270 -10.666 -28.381 1.00 93.56 582 ASP A CA 1
ATOM 4134 C C . ASP A 1 582 ? 44.297 -9.555 -27.927 1.00 93.56 582 ASP A C 1
ATOM 4136 O O . ASP A 1 582 ? 44.719 -8.430 -27.638 1.00 93.56 582 ASP A O 1
ATOM 4140 N N . PRO A 1 583 ? 42.974 -9.782 -28.029 1.00 95.25 583 PRO A N 1
ATOM 4141 C CA . PRO A 1 583 ? 41.952 -8.780 -27.746 1.00 95.25 583 PRO A CA 1
ATOM 4142 C C . PRO A 1 583 ? 41.899 -8.378 -26.269 1.00 95.25 583 PRO A C 1
ATOM 4144 O O . PRO A 1 583 ? 41.669 -9.203 -25.400 1.00 95.25 583 PRO A O 1
ATOM 4147 N N . VAL A 1 584 ? 41.932 -7.068 -26.021 1.00 94.44 584 VAL A N 1
ATOM 4148 C CA . VAL A 1 584 ? 41.679 -6.427 -24.723 1.00 94.44 584 VAL A CA 1
ATOM 4149 C C . VAL A 1 584 ? 40.423 -5.569 -24.825 1.00 94.44 584 VAL A C 1
ATOM 4151 O O . VAL A 1 584 ? 40.265 -4.810 -25.791 1.00 94.44 584 VAL A O 1
ATOM 4154 N N . LEU A 1 585 ? 39.568 -5.627 -23.801 1.00 94.75 585 LEU A N 1
ATOM 4155 C CA . LEU A 1 585 ? 38.438 -4.714 -23.633 1.00 94.75 585 LEU A CA 1
ATOM 4156 C C . LEU A 1 585 ? 38.672 -3.718 -22.500 1.00 94.75 585 LEU A C 1
ATOM 4158 O O . LEU A 1 585 ? 39.036 -4.096 -21.389 1.00 94.75 585 LEU A O 1
ATOM 4162 N N . GLU A 1 586 ? 38.378 -2.449 -22.775 1.00 93.50 586 GLU A N 1
ATOM 4163 C CA . GLU A 1 586 ? 38.339 -1.359 -21.794 1.00 93.50 586 GLU A CA 1
ATOM 4164 C C . GLU A 1 586 ? 36.963 -0.692 -21.823 1.00 93.50 586 GLU A C 1
ATOM 4166 O O . GLU A 1 586 ? 36.571 -0.136 -22.848 1.00 93.50 586 GLU A O 1
ATOM 4171 N N . ILE A 1 587 ? 36.238 -0.741 -20.709 1.00 93.19 587 ILE A N 1
ATOM 4172 C CA . ILE A 1 587 ? 34.846 -0.300 -20.581 1.00 93.19 587 ILE A CA 1
ATOM 4173 C C . ILE A 1 587 ? 34.817 1.020 -19.824 1.00 93.19 587 ILE A C 1
ATOM 4175 O O . ILE A 1 587 ? 35.329 1.106 -18.713 1.00 93.19 587 ILE A O 1
ATOM 4179 N N . TYR A 1 588 ? 34.196 2.039 -20.402 1.00 91.00 588 TYR A N 1
ATOM 4180 C CA . TYR A 1 588 ? 34.154 3.395 -19.879 1.00 91.00 588 TYR A CA 1
ATOM 4181 C C . TYR A 1 588 ? 32.724 3.898 -19.709 1.00 91.00 588 TYR A C 1
ATOM 4183 O O . TYR A 1 588 ? 31.873 3.654 -20.564 1.00 91.00 588 TYR A O 1
ATOM 4191 N N . CYS A 1 589 ? 32.515 4.713 -18.678 1.00 88.19 589 CYS A N 1
ATOM 4192 C CA . CYS A 1 589 ? 31.404 5.654 -18.591 1.00 88.19 589 CYS A CA 1
ATOM 4193 C C . CYS A 1 589 ? 31.944 7.076 -18.744 1.00 88.19 589 CYS A C 1
ATOM 4195 O O . CYS A 1 589 ? 32.717 7.551 -17.905 1.00 88.19 589 CYS A O 1
ATOM 4197 N N . GLY A 1 590 ? 31.577 7.766 -19.825 1.00 84.69 590 GLY A N 1
ATOM 4198 C CA . GLY A 1 590 ? 32.213 9.038 -20.166 1.00 84.69 590 GLY A CA 1
ATOM 4199 C C . GLY A 1 590 ? 33.733 8.872 -20.309 1.00 84.69 590 GLY A C 1
ATOM 4200 O O . GLY A 1 590 ? 34.197 8.147 -21.185 1.00 84.69 590 GLY A O 1
ATOM 4201 N N . ALA A 1 591 ? 34.510 9.535 -19.449 1.00 84.50 591 ALA A N 1
ATOM 4202 C CA . ALA A 1 591 ? 35.973 9.418 -19.420 1.00 84.50 591 ALA A CA 1
ATOM 4203 C C . ALA A 1 591 ? 36.500 8.400 -18.386 1.00 84.50 591 ALA A C 1
ATOM 4205 O O . ALA A 1 591 ? 37.696 8.108 -18.377 1.00 84.50 591 ALA A O 1
ATOM 4206 N N . THR A 1 592 ? 35.636 7.869 -17.519 1.00 87.06 592 THR A N 1
ATOM 4207 C CA . THR A 1 592 ? 36.019 6.995 -16.402 1.00 87.06 592 THR A CA 1
ATOM 4208 C C . THR A 1 592 ? 36.109 5.548 -16.866 1.00 87.06 592 THR A C 1
ATOM 4210 O O . THR A 1 592 ? 35.134 5.030 -17.402 1.00 87.06 592 THR A O 1
ATOM 4213 N N . LEU A 1 593 ? 37.253 4.894 -16.647 1.00 89.12 593 LEU A N 1
ATOM 4214 C CA . LEU A 1 593 ? 37.434 3.457 -16.884 1.00 89.12 593 LEU A CA 1
ATOM 4215 C C . LEU A 1 593 ? 36.754 2.670 -15.754 1.00 89.12 593 LEU A C 1
ATOM 4217 O O . LEU A 1 593 ? 37.088 2.862 -14.592 1.00 89.12 593 LEU A O 1
ATOM 4221 N N . PHE A 1 594 ? 35.791 1.823 -16.100 1.00 87.62 594 PHE A N 1
ATOM 4222 C CA . PHE A 1 594 ? 35.026 0.989 -15.165 1.00 87.62 594 PHE A CA 1
ATOM 4223 C C . PHE A 1 594 ? 35.639 -0.389 -15.028 1.00 87.62 594 PHE A C 1
ATOM 4225 O O . PHE A 1 594 ? 35.810 -0.900 -13.927 1.00 87.62 594 PHE A O 1
ATOM 4232 N N . ALA A 1 595 ? 35.933 -1.010 -16.163 1.00 90.19 595 ALA A N 1
ATOM 4233 C CA . ALA A 1 595 ? 36.466 -2.350 -16.167 1.00 90.19 595 ALA A CA 1
ATOM 4234 C C . ALA A 1 595 ? 37.411 -2.557 -17.334 1.00 90.19 595 ALA A C 1
ATOM 4236 O O . ALA A 1 595 ? 37.261 -1.966 -18.405 1.00 90.19 595 ALA A O 1
ATOM 4237 N N . GLN A 1 596 ? 38.378 -3.429 -17.109 1.00 92.12 596 GLN A N 1
ATOM 4238 C CA . GLN A 1 596 ? 39.288 -3.892 -18.136 1.00 92.12 596 GLN A CA 1
ATOM 4239 C C . GLN A 1 596 ? 39.377 -5.407 -18.049 1.00 92.12 596 GLN A C 1
ATOM 4241 O O . GLN A 1 596 ? 39.449 -5.966 -16.956 1.00 92.12 596 GLN A O 1
ATOM 4246 N N . THR A 1 597 ? 39.380 -6.078 -19.193 1.00 92.56 597 THR A N 1
ATOM 4247 C CA . THR A 1 597 ? 39.584 -7.524 -19.264 1.00 92.56 597 THR A CA 1
ATOM 4248 C C . THR A 1 597 ? 40.490 -7.864 -20.439 1.00 92.56 597 THR A C 1
ATOM 4250 O O . THR A 1 597 ? 40.375 -7.293 -21.526 1.00 92.56 597 THR A O 1
ATOM 4253 N N . ASN A 1 598 ? 41.411 -8.777 -20.168 1.00 91.06 598 ASN A N 1
ATOM 4254 C CA . ASN A 1 598 ? 42.198 -9.540 -21.122 1.00 91.06 598 ASN A CA 1
ATOM 4255 C C . ASN A 1 598 ? 42.128 -10.991 -20.659 1.00 91.06 598 ASN A C 1
ATOM 4257 O O . ASN A 1 598 ? 42.011 -11.188 -19.450 1.00 91.06 598 ASN A O 1
ATOM 4261 N N . ASP A 1 599 ? 42.231 -11.954 -21.572 1.00 90.75 599 ASP A N 1
ATOM 4262 C CA . ASP A 1 599 ? 42.279 -13.386 -21.245 1.00 90.75 599 ASP A CA 1
ATOM 4263 C C . ASP A 1 599 ? 41.198 -13.802 -20.227 1.00 90.75 599 ASP A C 1
ATOM 4265 O O . ASP A 1 599 ? 41.431 -13.866 -19.019 1.00 90.75 599 ASP A O 1
ATOM 4269 N N . TRP A 1 600 ? 39.983 -14.060 -20.705 1.00 85.81 600 TRP A N 1
ATOM 4270 C CA . TRP A 1 600 ? 38.754 -14.122 -19.900 1.00 85.81 600 TRP A CA 1
ATOM 4271 C C . TRP A 1 600 ? 38.793 -14.979 -18.617 1.00 85.81 600 TRP A C 1
ATOM 4273 O O . TRP A 1 600 ? 38.017 -14.716 -17.700 1.00 85.81 600 TRP A O 1
ATOM 4283 N N . GLU A 1 601 ? 39.664 -15.988 -18.522 1.00 84.50 601 GLU A N 1
ATOM 4284 C CA . GLU A 1 601 ? 39.808 -16.855 -17.341 1.00 84.50 601 GLU A CA 1
ATOM 4285 C C . GLU A 1 601 ? 40.540 -16.189 -16.168 1.00 84.50 601 GLU A C 1
ATOM 4287 O O . GLU A 1 601 ? 40.404 -16.623 -15.024 1.00 84.50 601 GLU A O 1
ATOM 4292 N N . ILE A 1 602 ? 41.323 -15.141 -16.430 1.00 79.31 602 ILE A N 1
ATOM 4293 C CA . ILE A 1 602 ? 42.192 -14.499 -15.432 1.00 79.31 602 ILE A CA 1
ATOM 4294 C C . ILE A 1 602 ? 41.398 -13.523 -14.539 1.00 79.31 602 ILE A C 1
ATOM 4296 O O . ILE A 1 602 ? 41.892 -13.074 -13.503 1.00 79.31 602 ILE A O 1
ATOM 4300 N N . GLY A 1 603 ? 40.132 -13.248 -14.872 1.00 67.19 603 GLY A N 1
ATOM 4301 C CA . GLY A 1 603 ? 39.329 -12.228 -14.199 1.00 67.19 603 GLY A CA 1
ATOM 4302 C C . GLY A 1 603 ? 39.462 -10.855 -14.844 1.00 67.19 603 GLY A C 1
ATOM 4303 O O . GLY A 1 603 ? 40.228 -10.640 -15.781 1.00 67.19 603 GLY A O 1
ATOM 4304 N N . ALA A 1 604 ? 38.679 -9.899 -14.349 1.00 73.44 604 ALA A N 1
ATOM 4305 C CA . ALA A 1 604 ? 38.838 -8.512 -14.759 1.00 73.44 604 ALA A CA 1
ATOM 4306 C C . ALA A 1 604 ? 40.186 -7.980 -14.242 1.00 73.44 604 ALA A C 1
ATOM 4308 O O . ALA A 1 604 ? 40.480 -8.079 -13.052 1.00 73.44 604 ALA A O 1
ATOM 4309 N N . LEU A 1 605 ? 40.979 -7.380 -15.129 1.00 71.56 605 LEU A N 1
ATOM 4310 C CA . LEU A 1 605 ? 42.219 -6.680 -14.784 1.00 71.56 605 LEU A CA 1
ATOM 4311 C C . LEU A 1 605 ? 41.945 -5.448 -13.904 1.00 71.56 605 LEU A C 1
ATOM 4313 O O . LEU A 1 605 ? 42.794 -5.049 -13.112 1.00 71.56 605 LEU A O 1
ATOM 4317 N N . GLN A 1 606 ? 40.751 -4.864 -14.041 1.00 79.31 606 GLN A N 1
ATOM 4318 C CA . GLN A 1 606 ? 40.247 -3.745 -13.248 1.00 79.31 606 GLN A CA 1
ATOM 4319 C C . GLN A 1 606 ? 38.721 -3.852 -13.135 1.00 79.31 606 GLN A C 1
ATOM 4321 O O . GLN A 1 606 ? 38.063 -4.208 -14.115 1.00 79.31 606 GLN A O 1
ATOM 4326 N N . CYS A 1 607 ? 38.169 -3.539 -11.961 1.00 82.31 607 CYS A N 1
ATOM 4327 C CA . CYS A 1 607 ? 36.730 -3.401 -11.723 1.00 82.31 607 CYS A CA 1
ATOM 4328 C C . CYS A 1 607 ? 36.512 -2.304 -10.674 1.00 82.31 607 CYS A C 1
ATOM 4330 O O . CYS A 1 607 ? 36.505 -2.573 -9.472 1.00 82.31 607 CYS A O 1
ATOM 4332 N N . ASP A 1 608 ? 36.408 -1.062 -11.139 1.00 73.56 608 ASP A N 1
ATOM 4333 C CA . ASP A 1 608 ? 36.335 0.117 -10.283 1.00 73.56 608 ASP A CA 1
ATOM 4334 C C . ASP A 1 608 ? 34.889 0.623 -10.139 1.00 73.56 608 ASP A C 1
ATOM 4336 O O . ASP A 1 608 ? 34.079 0.500 -11.067 1.00 73.56 608 ASP A O 1
ATOM 4340 N N . PRO A 1 609 ? 34.539 1.244 -8.997 1.00 61.62 609 PRO A N 1
ATOM 4341 C CA . PRO A 1 609 ? 33.245 1.894 -8.828 1.00 61.62 609 PRO A CA 1
ATOM 4342 C C . PRO A 1 609 ? 32.994 2.932 -9.934 1.00 61.62 609 PRO A C 1
ATOM 4344 O O . PRO A 1 609 ? 33.927 3.641 -10.324 1.00 61.62 609 PRO A O 1
ATOM 4347 N N . PRO A 1 610 ? 31.746 3.110 -10.406 1.00 60.09 610 PRO A N 1
ATOM 4348 C CA . PRO A 1 610 ? 30.482 2.542 -9.929 1.00 60.09 610 PRO A CA 1
ATOM 4349 C C . PRO A 1 610 ? 30.058 1.230 -10.628 1.00 60.09 610 PRO A C 1
ATOM 4351 O O . PRO A 1 610 ? 28.864 0.928 -10.661 1.00 60.09 610 PRO A O 1
ATOM 4354 N N . ALA A 1 611 ? 30.986 0.436 -11.184 1.00 63.06 611 ALA A N 1
ATOM 4355 C CA . ALA A 1 611 ? 30.669 -0.951 -11.533 1.00 63.06 611 ALA A CA 1
ATOM 4356 C C . ALA A 1 611 ? 30.314 -1.729 -10.253 1.00 63.06 611 ALA A C 1
ATOM 4358 O O . ALA A 1 611 ? 31.025 -1.645 -9.252 1.00 63.06 611 ALA A O 1
ATOM 4359 N N . ILE A 1 612 ? 29.197 -2.458 -10.266 1.00 73.81 612 ILE A N 1
ATOM 4360 C CA . ILE A 1 612 ? 28.677 -3.132 -9.062 1.00 73.81 612 ILE A CA 1
ATOM 4361 C C . ILE A 1 612 ? 29.352 -4.482 -8.856 1.00 73.81 612 ILE A C 1
ATOM 4363 O O . ILE A 1 612 ? 29.623 -4.884 -7.726 1.00 73.81 612 ILE A O 1
ATOM 4367 N N . SER A 1 613 ? 29.620 -5.191 -9.949 1.00 84.38 613 SER A N 1
ATOM 4368 C CA . SER A 1 613 ? 30.336 -6.459 -9.926 1.00 84.38 613 SER A CA 1
ATOM 4369 C C . SER A 1 613 ? 30.956 -6.756 -11.283 1.00 84.38 613 SER A C 1
ATOM 4371 O O . SER A 1 613 ? 30.402 -6.396 -12.322 1.00 84.38 613 SER A O 1
ATOM 4373 N N . CYS A 1 614 ? 32.094 -7.444 -11.254 1.00 88.06 614 CYS A N 1
ATOM 4374 C CA . CYS A 1 614 ? 32.746 -8.021 -12.417 1.00 88.06 614 CYS A CA 1
ATOM 4375 C C . CYS A 1 614 ? 33.107 -9.466 -12.097 1.00 88.06 614 CYS A C 1
ATOM 4377 O O . CYS A 1 614 ? 33.733 -9.736 -11.072 1.00 88.06 614 CYS A O 1
ATOM 4379 N N . THR A 1 615 ? 32.730 -10.393 -12.965 1.00 88.50 615 THR A N 1
ATOM 4380 C CA . THR A 1 615 ? 33.034 -11.817 -12.815 1.00 88.50 615 THR A CA 1
ATOM 4381 C C . THR A 1 615 ? 33.490 -12.401 -14.143 1.00 88.50 615 THR A C 1
ATOM 4383 O O . THR A 1 615 ? 33.196 -11.859 -15.214 1.00 88.50 615 THR A O 1
ATOM 4386 N N . VAL A 1 616 ? 34.244 -13.497 -14.073 1.00 86.81 616 VAL A N 1
ATOM 4387 C CA . VAL A 1 616 ? 34.575 -14.275 -15.268 1.00 86.81 616 VAL A CA 1
ATOM 4388 C C . VAL A 1 616 ? 33.311 -14.952 -15.805 1.00 86.81 616 VAL A C 1
ATOM 4390 O O . VAL A 1 616 ? 32.493 -15.426 -15.009 1.00 86.81 616 VAL A O 1
ATOM 4393 N N . PRO A 1 617 ? 33.129 -15.026 -17.132 1.00 85.56 617 PRO A N 1
ATOM 4394 C CA . PRO A 1 617 ? 32.104 -15.878 -17.719 1.00 85.56 617 PRO A CA 1
ATOM 4395 C C . PRO A 1 617 ? 32.265 -17.337 -17.272 1.00 85.56 617 PRO A C 1
ATOM 4397 O O . PRO A 1 617 ? 33.380 -17.835 -17.143 1.00 85.56 617 PRO A O 1
ATOM 4400 N N . THR A 1 618 ? 31.154 -18.037 -17.054 1.00 82.69 618 THR A N 1
ATOM 4401 C CA . THR A 1 618 ? 31.134 -19.476 -16.734 1.00 82.69 618 THR A CA 1
ATOM 4402 C C . THR A 1 618 ? 30.192 -20.209 -17.694 1.00 82.69 618 THR A C 1
ATOM 4404 O O . THR A 1 618 ? 29.349 -19.556 -18.318 1.00 82.69 618 THR A O 1
ATOM 4407 N N . PRO A 1 619 ? 30.307 -21.542 -17.866 1.00 76.81 619 PRO A N 1
ATOM 4408 C CA . PRO A 1 619 ? 29.380 -22.293 -18.708 1.00 76.81 619 PRO A CA 1
ATOM 4409 C C . PRO A 1 619 ? 27.913 -21.986 -18.342 1.00 76.81 619 PRO A C 1
ATOM 4411 O O . PRO A 1 619 ? 27.580 -22.009 -17.155 1.00 76.81 619 PRO A O 1
ATOM 4414 N N . PRO A 1 620 ? 27.023 -21.715 -19.318 1.00 74.75 620 PRO A N 1
ATOM 4415 C CA . PRO A 1 620 ? 27.183 -21.933 -20.761 1.00 74.75 620 PRO A CA 1
ATOM 4416 C C . PRO A 1 620 ? 27.683 -20.717 -21.569 1.00 74.75 620 PRO A C 1
ATOM 4418 O O . PRO A 1 620 ? 27.676 -20.775 -22.795 1.00 74.75 620 PRO A O 1
ATOM 4421 N N . VAL A 1 621 ? 28.084 -19.615 -20.930 1.00 77.19 621 VAL A N 1
ATOM 4422 C CA . VAL A 1 621 ? 28.438 -18.352 -21.614 1.00 77.19 621 VAL A CA 1
ATOM 4423 C C . VAL A 1 621 ? 29.946 -18.105 -21.737 1.00 77.19 621 VAL A C 1
ATOM 4425 O O . VAL A 1 621 ? 30.360 -17.021 -22.156 1.00 77.19 621 VAL A O 1
ATOM 4428 N N . ASP A 1 622 ? 30.788 -19.083 -21.389 1.00 82.38 622 ASP A N 1
ATOM 4429 C CA . ASP A 1 622 ? 32.237 -18.925 -21.512 1.00 82.38 622 ASP A CA 1
ATOM 4430 C C . ASP A 1 622 ? 32.729 -18.933 -22.980 1.00 82.38 622 ASP A C 1
ATOM 4432 O O . ASP A 1 622 ? 32.167 -19.630 -23.832 1.00 82.38 622 ASP A O 1
ATOM 4436 N N . PRO A 1 623 ? 33.784 -18.163 -23.316 1.00 84.12 623 PRO A N 1
ATOM 4437 C CA . PRO A 1 623 ? 34.306 -18.069 -24.680 1.00 84.12 623 PRO A CA 1
ATOM 4438 C C . PRO A 1 623 ? 34.863 -19.353 -25.301 1.00 84.12 623 PRO A C 1
ATOM 4440 O O . PRO A 1 623 ? 35.024 -19.394 -26.524 1.00 84.12 623 PRO A O 1
ATOM 4443 N N . CYS A 1 624 ? 35.176 -20.368 -24.495 1.00 86.88 624 CYS A N 1
ATOM 4444 C CA . CYS A 1 624 ? 35.728 -21.637 -24.957 1.00 86.88 624 CYS A CA 1
ATOM 4445 C C . CYS A 1 624 ? 34.659 -22.707 -25.210 1.00 86.88 624 CYS A C 1
ATOM 4447 O O . CYS A 1 624 ? 34.992 -23.795 -25.694 1.00 86.88 624 CYS A O 1
ATOM 4449 N N . GLN A 1 625 ? 33.380 -22.398 -24.976 1.00 84.88 625 GLN A N 1
ATOM 4450 C CA . GLN A 1 625 ? 32.282 -23.254 -25.408 1.00 84.88 625 GLN A CA 1
ATOM 4451 C C . GLN A 1 625 ? 32.338 -23.481 -26.931 1.00 84.88 625 GLN A C 1
ATOM 4453 O O . GLN A 1 625 ? 32.445 -22.518 -27.702 1.00 84.88 625 GLN A O 1
ATOM 4458 N N . PRO A 1 626 ? 32.266 -24.743 -27.401 1.00 82.06 626 PRO A N 1
ATOM 4459 C CA . PRO A 1 626 ? 32.158 -25.038 -28.825 1.00 82.06 626 PRO A CA 1
ATOM 4460 C C . PRO A 1 626 ? 30.940 -24.339 -29.436 1.00 82.06 626 PRO A C 1
ATOM 4462 O O . PRO A 1 626 ? 29.850 -24.363 -28.861 1.00 82.06 626 PRO A O 1
ATOM 4465 N N . ASN A 1 627 ? 31.094 -23.748 -30.626 1.00 76.81 627 ASN A N 1
ATOM 4466 C CA . ASN A 1 627 ? 29.936 -23.191 -31.325 1.00 76.81 627 ASN A CA 1
ATOM 4467 C C . ASN A 1 627 ? 28.930 -24.313 -31.655 1.00 76.81 627 ASN A C 1
ATOM 4469 O O . ASN A 1 627 ? 29.335 -25.471 -31.811 1.00 76.81 627 ASN A O 1
ATOM 4473 N N . PRO A 1 628 ? 27.634 -23.996 -31.842 1.00 77.75 628 PRO A N 1
ATOM 4474 C CA . PRO A 1 628 ? 26.645 -24.978 -32.272 1.00 77.75 628 PRO A CA 1
ATOM 4475 C C . PRO A 1 628 ? 27.125 -25.785 -33.489 1.00 77.75 628 PRO A C 1
ATOM 4477 O O . PRO A 1 628 ? 27.506 -25.222 -34.515 1.00 77.75 628 PRO A O 1
ATOM 4480 N N . GLY A 1 629 ? 27.131 -27.115 -33.360 1.00 77.00 629 GLY A N 1
ATOM 4481 C CA . GLY A 1 629 ? 27.630 -28.029 -34.395 1.00 77.00 629 GLY A CA 1
ATOM 4482 C C . GLY A 1 629 ? 29.133 -28.334 -34.338 1.00 77.00 629 GLY A C 1
ATOM 4483 O O . GLY A 1 629 ? 29.631 -29.041 -35.212 1.00 77.00 629 GLY A O 1
ATOM 4484 N N . GLN A 1 630 ? 29.857 -27.849 -33.326 1.00 79.25 630 GLN A N 1
ATOM 4485 C CA . GLN A 1 630 ? 31.263 -28.178 -33.079 1.00 79.25 630 GLN A CA 1
ATOM 4486 C C . GLN A 1 630 ? 31.422 -29.034 -31.820 1.00 79.25 630 GLN A C 1
ATOM 4488 O O . GLN A 1 630 ? 30.683 -28.884 -30.853 1.00 79.25 630 GLN A O 1
ATOM 4493 N N . THR A 1 631 ? 32.410 -29.931 -31.824 1.00 82.12 631 THR A N 1
ATOM 4494 C CA . THR A 1 631 ? 32.737 -30.803 -30.679 1.00 82.12 631 THR A CA 1
ATOM 4495 C C . THR A 1 631 ? 34.024 -30.398 -29.963 1.00 82.12 631 THR A C 1
ATOM 4497 O O . THR A 1 631 ? 34.398 -31.024 -28.977 1.00 82.12 631 THR A O 1
ATOM 4500 N N . THR A 1 632 ? 34.734 -29.391 -30.475 1.00 84.19 632 THR A N 1
ATOM 4501 C CA . THR A 1 632 ? 35.998 -28.894 -29.919 1.00 84.19 632 THR A CA 1
ATOM 4502 C C . THR A 1 632 ? 35.904 -27.395 -29.651 1.00 84.19 632 THR A C 1
ATOM 4504 O O . THR A 1 632 ? 35.242 -26.702 -30.430 1.00 84.19 632 THR A O 1
ATOM 4507 N N . PRO A 1 633 ? 36.588 -26.883 -28.611 1.00 84.62 633 PRO A N 1
ATOM 4508 C CA . PRO A 1 633 ? 36.673 -25.452 -28.345 1.00 84.62 633 PRO A CA 1
ATOM 4509 C C . PRO A 1 633 ? 37.202 -24.659 -29.548 1.00 84.62 633 PRO A C 1
ATOM 4511 O O . PRO A 1 633 ? 37.997 -25.194 -30.335 1.00 84.62 633 PRO A O 1
ATOM 4514 N N . PRO A 1 634 ? 36.812 -23.383 -29.694 1.00 85.06 634 PRO A N 1
ATOM 4515 C CA . PRO A 1 634 ? 37.395 -22.509 -30.699 1.00 85.06 634 PRO A CA 1
ATOM 4516 C C . PRO A 1 634 ? 38.917 -22.337 -30.500 1.00 85.06 634 PRO A C 1
ATOM 4518 O O . PRO A 1 634 ? 39.394 -22.346 -29.362 1.00 85.06 634 PRO A O 1
ATOM 4521 N N . PRO A 1 635 ? 39.705 -22.152 -31.576 1.00 81.94 635 PRO A N 1
ATOM 4522 C CA . PRO A 1 635 ? 41.154 -21.981 -31.464 1.00 81.94 635 PRO A CA 1
ATOM 4523 C C . PRO A 1 635 ? 41.533 -20.781 -30.596 1.00 81.94 635 PRO A C 1
ATOM 4525 O O . PRO A 1 635 ? 40.965 -19.705 -30.759 1.00 81.94 635 PRO A O 1
ATOM 4528 N N . SER A 1 636 ? 42.512 -20.962 -29.703 1.00 86.88 636 SER A N 1
ATOM 4529 C CA . SER A 1 636 ? 43.037 -19.905 -28.824 1.00 86.88 636 SER A CA 1
ATOM 4530 C C . SER A 1 636 ? 41.948 -19.104 -28.092 1.00 86.88 636 SER A C 1
ATOM 4532 O O . SER A 1 636 ? 42.122 -17.918 -27.831 1.00 86.88 636 SER A O 1
ATOM 4534 N N . CYS A 1 637 ? 40.828 -19.752 -27.749 1.00 86.00 637 CYS A N 1
ATOM 4535 C CA . CYS A 1 637 ? 39.693 -19.131 -27.061 1.00 86.00 637 CYS A CA 1
ATOM 4536 C C . CYS A 1 637 ? 40.049 -18.558 -25.676 1.00 86.00 637 CYS A C 1
ATOM 4538 O O . CYS A 1 637 ? 39.332 -17.709 -25.159 1.00 86.00 637 CYS A O 1
ATOM 4540 N N . TYR A 1 638 ? 41.156 -19.008 -25.082 1.00 88.94 638 TYR A N 1
ATOM 4541 C CA . TYR A 1 638 ? 41.690 -18.507 -23.814 1.00 88.94 638 TYR A CA 1
ATOM 4542 C C . TYR A 1 638 ? 42.252 -17.086 -23.913 1.00 88.94 638 TYR A C 1
ATOM 4544 O O . TYR A 1 638 ? 42.229 -16.366 -22.925 1.00 88.94 638 TYR A O 1
ATOM 4552 N N . ASN A 1 639 ? 42.674 -16.670 -25.111 1.00 91.00 639 ASN A N 1
ATOM 4553 C CA . ASN A 1 639 ? 43.188 -15.325 -25.374 1.00 91.00 639 ASN A CA 1
ATOM 4554 C C . ASN A 1 639 ? 42.063 -14.330 -25.707 1.00 91.00 639 ASN A C 1
ATOM 4556 O O . ASN A 1 639 ? 42.316 -13.247 -26.217 1.00 91.00 639 ASN A O 1
ATOM 4560 N N . GLU A 1 640 ? 40.798 -14.719 -25.540 1.00 92.69 640 GLU A N 1
ATOM 4561 C CA . GLU A 1 640 ? 39.671 -13.821 -25.782 1.00 92.69 640 GLU A CA 1
ATOM 4562 C C . GLU A 1 640 ? 39.433 -12.929 -24.563 1.00 92.69 640 GLU A C 1
ATOM 4564 O O . GLU A 1 640 ? 39.505 -13.397 -23.427 1.00 92.69 640 GLU A O 1
ATOM 4569 N N . ALA A 1 641 ? 39.060 -11.670 -24.781 1.00 93.69 641 ALA A N 1
ATOM 4570 C CA . ALA A 1 641 ? 38.588 -10.807 -23.704 1.00 93.69 641 ALA A CA 1
ATOM 4571 C C . ALA A 1 641 ? 37.103 -11.067 -23.452 1.00 93.69 641 ALA A C 1
ATOM 4573 O O . ALA A 1 641 ? 36.285 -10.955 -24.369 1.00 93.69 641 ALA A O 1
ATOM 4574 N N . ALA A 1 642 ? 36.725 -11.365 -22.212 1.00 93.12 642 ALA A N 1
ATOM 4575 C CA . ALA A 1 642 ? 35.321 -11.448 -21.836 1.00 93.12 642 ALA A CA 1
ATOM 4576 C C . ALA A 1 642 ? 35.102 -11.188 -20.346 1.00 93.12 642 ALA A C 1
ATOM 4578 O O . ALA A 1 642 ? 35.923 -11.548 -19.507 1.00 93.12 642 ALA A O 1
ATOM 4579 N N . ILE A 1 643 ? 33.967 -10.573 -20.024 1.00 91.88 643 ILE A N 1
ATOM 4580 C CA . ILE A 1 643 ? 33.606 -10.185 -18.661 1.00 91.88 643 ILE A CA 1
ATOM 4581 C C . ILE A 1 643 ? 32.087 -10.192 -18.505 1.00 91.88 643 ILE A C 1
ATOM 4583 O O . ILE A 1 643 ? 31.368 -9.709 -19.380 1.00 91.88 643 ILE A O 1
ATOM 4587 N N . ILE A 1 644 ? 31.604 -10.722 -17.382 1.00 90.75 644 ILE A N 1
ATOM 4588 C CA . ILE A 1 644 ? 30.242 -10.470 -16.911 1.00 90.75 644 ILE A CA 1
ATOM 4589 C C . ILE A 1 644 ? 30.314 -9.283 -15.959 1.00 90.75 644 ILE A C 1
ATOM 4591 O O . ILE A 1 644 ? 31.010 -9.348 -14.945 1.00 90.75 644 ILE A O 1
ATOM 4595 N N . ILE A 1 645 ? 29.615 -8.200 -16.281 1.00 89.81 645 ILE A N 1
ATOM 4596 C CA . ILE A 1 645 ? 29.664 -6.944 -15.533 1.00 89.81 645 ILE A CA 1
ATOM 4597 C C . ILE A 1 645 ? 28.261 -6.455 -15.193 1.00 89.81 645 ILE A C 1
ATOM 4599 O O . ILE A 1 645 ? 27.368 -6.485 -16.036 1.00 89.81 645 ILE A O 1
ATOM 4603 N N . THR A 1 646 ? 28.071 -5.986 -13.960 1.00 89.81 646 THR A N 1
ATOM 4604 C CA . THR A 1 646 ? 26.822 -5.347 -13.531 1.00 89.81 646 THR A CA 1
ATOM 4605 C C . THR A 1 646 ? 26.983 -3.835 -13.526 1.00 89.81 646 THR A C 1
ATOM 4607 O O . THR A 1 646 ? 27.789 -3.285 -12.768 1.00 89.81 646 THR A O 1
ATOM 4610 N N . LEU A 1 647 ? 26.214 -3.173 -14.384 1.00 88.19 647 LEU A N 1
ATOM 4611 C CA . LEU A 1 647 ? 26.308 -1.750 -14.673 1.00 88.19 647 LEU A CA 1
ATOM 4612 C C . LEU A 1 647 ? 25.020 -1.021 -14.263 1.00 88.19 647 LEU A C 1
ATOM 4614 O O . LEU A 1 647 ? 23.926 -1.523 -14.538 1.00 88.19 647 LEU A O 1
ATOM 4618 N N . PRO A 1 648 ? 25.121 0.138 -13.591 1.00 85.81 648 PRO A N 1
ATOM 4619 C CA . PRO A 1 648 ? 23.948 0.928 -13.248 1.00 85.81 648 PRO A CA 1
ATOM 4620 C C . PRO A 1 648 ? 23.307 1.593 -14.478 1.00 85.81 648 PRO A C 1
ATOM 4622 O O . PRO A 1 648 ? 23.994 1.823 -15.467 1.00 85.81 648 PRO A O 1
ATOM 4625 N N . PRO A 1 649 ? 22.006 1.923 -14.433 1.00 84.69 649 PRO A N 1
ATOM 4626 C CA . PRO A 1 649 ? 21.348 2.730 -15.457 1.00 84.69 649 PRO A CA 1
ATOM 4627 C C . PRO A 1 649 ? 21.631 4.235 -15.274 1.00 84.69 649 PRO A C 1
ATOM 4629 O O . PRO A 1 649 ? 22.267 4.685 -14.308 1.00 84.69 649 PRO A O 1
ATOM 4632 N N . ALA A 1 650 ? 21.110 5.063 -16.186 1.00 75.38 650 ALA A N 1
ATOM 4633 C CA . ALA A 1 650 ? 21.001 6.504 -15.950 1.00 75.38 650 ALA A CA 1
ATOM 4634 C C . ALA A 1 650 ? 20.180 6.797 -14.666 1.00 75.38 650 ALA A C 1
ATOM 4636 O O . ALA A 1 650 ? 19.210 6.086 -14.407 1.00 75.38 650 ALA A O 1
ATOM 4637 N N . PRO A 1 651 ? 20.511 7.840 -13.871 1.00 70.12 651 PRO A N 1
ATOM 4638 C CA . PRO A 1 651 ? 21.512 8.880 -14.127 1.00 70.12 651 PRO A CA 1
ATOM 4639 C C . PRO A 1 651 ? 22.924 8.552 -13.618 1.00 70.12 651 PRO A C 1
ATOM 4641 O O . PRO A 1 651 ? 23.839 9.326 -13.886 1.00 70.12 651 PRO A O 1
ATOM 4644 N N . ALA A 1 652 ? 23.122 7.440 -12.899 1.00 77.50 652 ALA A N 1
ATOM 4645 C CA . ALA A 1 652 ? 24.433 7.068 -12.357 1.00 77.50 652 ALA A CA 1
ATOM 4646 C C . ALA A 1 652 ? 25.456 6.837 -13.480 1.00 77.50 652 ALA A C 1
ATOM 4648 O O . ALA A 1 652 ? 26.561 7.376 -13.438 1.00 77.50 652 ALA A O 1
ATOM 4649 N N . CYS A 1 653 ? 25.059 6.090 -14.512 1.00 78.50 653 CYS A N 1
ATOM 4650 C CA . CYS A 1 653 ? 25.705 6.085 -15.815 1.00 78.50 653 CYS A CA 1
ATOM 4651 C C . CYS A 1 653 ? 24.764 5.458 -16.853 1.00 78.50 653 CYS A C 1
ATOM 4653 O O . CYS A 1 653 ? 24.402 4.302 -16.730 1.00 78.50 653 CYS A O 1
ATOM 4655 N N . GLY A 1 654 ? 24.344 6.208 -17.874 1.00 78.25 654 GLY A N 1
ATOM 4656 C CA . GLY A 1 654 ? 23.471 5.667 -18.930 1.00 78.25 654 GLY A CA 1
ATOM 4657 C C . GLY A 1 654 ? 24.209 5.250 -20.200 1.00 78.25 654 GLY A C 1
ATOM 4658 O O . GLY A 1 654 ? 23.750 4.370 -20.915 1.00 78.25 654 GLY A O 1
ATOM 4659 N N . ASN A 1 655 ? 25.358 5.875 -20.479 1.00 88.31 655 ASN A N 1
ATOM 4660 C CA . ASN A 1 655 ? 26.078 5.751 -21.746 1.00 88.31 655 ASN A CA 1
ATOM 4661 C C . ASN A 1 655 ? 27.456 5.136 -21.519 1.00 88.31 655 ASN A C 1
ATOM 4663 O O . ASN A 1 655 ? 28.335 5.765 -20.919 1.00 88.31 655 ASN A O 1
ATOM 4667 N N . TYR A 1 656 ? 27.660 3.948 -22.071 1.00 91.56 656 TYR A N 1
ATOM 4668 C CA . TYR A 1 656 ? 28.899 3.199 -21.957 1.00 91.56 656 TYR A CA 1
ATOM 4669 C C . TYR A 1 656 ? 29.623 3.113 -23.292 1.00 91.56 656 TYR A C 1
ATOM 4671 O O . TYR A 1 656 ? 29.006 3.052 -24.356 1.00 91.56 656 TYR A O 1
ATOM 4679 N N . THR A 1 657 ? 30.953 3.082 -23.233 1.00 92.25 657 THR A N 1
ATOM 4680 C CA . THR A 1 657 ? 31.799 2.792 -24.394 1.00 92.25 657 THR A CA 1
ATOM 4681 C C . THR A 1 657 ? 32.816 1.715 -24.054 1.00 92.25 657 THR A C 1
ATOM 4683 O O . THR A 1 657 ? 33.447 1.772 -23.009 1.00 92.25 657 THR A O 1
ATOM 4686 N N . ALA A 1 658 ? 32.999 0.742 -24.93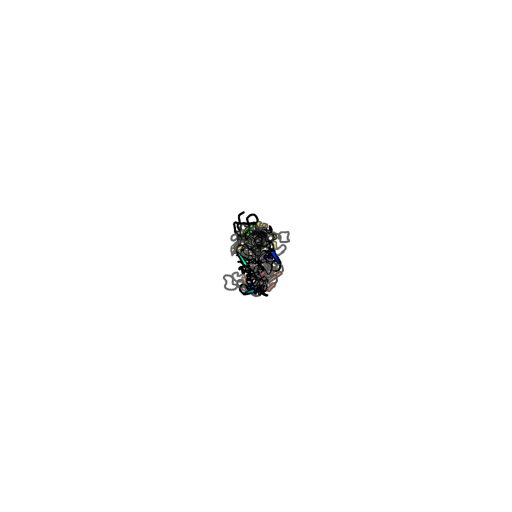4 1.00 93.75 658 ALA A N 1
ATOM 4687 C CA . ALA A 1 658 ? 33.991 -0.308 -24.813 1.00 93.75 658 ALA A CA 1
ATOM 4688 C C . ALA A 1 658 ? 34.991 -0.197 -25.965 1.00 93.75 658 ALA A C 1
ATOM 4690 O O . ALA A 1 658 ? 34.614 -0.242 -27.138 1.00 93.75 658 ALA A O 1
ATOM 4691 N N . LYS A 1 659 ? 36.274 -0.037 -25.648 1.00 95.12 659 LYS A N 1
ATOM 4692 C CA . LYS A 1 659 ? 37.350 -0.056 -26.641 1.00 95.12 659 LYS A CA 1
ATOM 4693 C C . LYS A 1 659 ? 37.854 -1.483 -26.787 1.00 95.12 659 LYS A C 1
ATOM 4695 O O . LYS A 1 659 ? 38.298 -2.067 -25.803 1.00 95.12 659 LYS A O 1
ATOM 4700 N N . LEU A 1 660 ? 37.822 -2.000 -28.010 1.00 96.25 660 LEU A N 1
ATOM 4701 C CA . LEU A 1 660 ? 38.465 -3.253 -28.385 1.00 96.25 660 LEU A CA 1
ATOM 4702 C C . LEU A 1 660 ? 39.795 -2.935 -29.066 1.00 96.25 660 LEU A C 1
ATOM 4704 O O . LEU A 1 660 ? 39.829 -2.252 -30.094 1.00 96.25 660 LEU A O 1
ATOM 4708 N N . ARG A 1 661 ? 40.890 -3.432 -28.493 1.00 95.44 661 ARG A N 1
ATOM 4709 C CA . ARG A 1 661 ? 42.252 -3.256 -29.011 1.00 95.44 661 ARG A CA 1
ATOM 4710 C C . ARG A 1 661 ? 43.053 -4.543 -28.879 1.00 95.44 661 ARG A C 1
ATOM 4712 O O . ARG A 1 661 ? 42.618 -5.464 -28.207 1.00 95.44 661 ARG A O 1
ATOM 4719 N N . ASP A 1 662 ? 44.228 -4.581 -29.489 1.00 95.62 662 ASP A N 1
ATOM 4720 C CA . ASP A 1 662 ? 45.209 -5.636 -29.237 1.00 95.62 662 ASP A CA 1
ATOM 4721 C C . ASP A 1 662 ? 46.083 -5.285 -28.017 1.00 95.62 662 ASP A C 1
ATOM 4723 O O . ASP A 1 662 ? 46.467 -4.117 -27.846 1.00 95.62 662 ASP A O 1
ATOM 4727 N N . ALA A 1 663 ? 46.429 -6.267 -27.185 1.00 92.81 663 ALA A N 1
ATOM 4728 C CA . ALA A 1 663 ? 47.301 -6.086 -26.025 1.00 92.81 663 ALA A CA 1
ATOM 4729 C C . ALA A 1 663 ? 48.704 -5.598 -26.420 1.00 92.81 663 ALA A C 1
ATOM 4731 O O . ALA A 1 663 ? 49.305 -4.791 -25.708 1.00 92.81 663 ALA A O 1
ATOM 4732 N N . ASN A 1 664 ? 49.187 -6.021 -27.592 1.00 92.69 664 ASN A N 1
ATOM 4733 C CA . ASN A 1 664 ? 50.545 -5.795 -28.084 1.00 92.69 664 ASN A CA 1
ATOM 4734 C C . ASN A 1 664 ? 50.605 -4.760 -29.222 1.00 92.69 664 ASN A C 1
ATOM 4736 O O . ASN A 1 664 ? 51.633 -4.612 -29.885 1.00 92.69 664 ASN A O 1
ATOM 4740 N N . GLY A 1 665 ? 49.513 -4.026 -29.466 1.00 90.31 665 GLY A N 1
ATOM 4741 C CA . GLY A 1 665 ? 49.434 -3.037 -30.545 1.00 90.31 665 GLY A CA 1
ATOM 4742 C C . GLY A 1 665 ? 49.319 -3.646 -31.948 1.00 90.31 665 GLY A C 1
ATOM 4743 O O . GLY A 1 665 ? 49.614 -2.972 -32.936 1.00 90.31 665 GLY A O 1
ATOM 4744 N N . GLY A 1 666 ? 48.900 -4.907 -32.053 1.00 93.56 666 GLY A N 1
ATOM 4745 C CA . GLY A 1 666 ? 48.504 -5.543 -33.303 1.00 93.56 666 GLY A CA 1
ATOM 4746 C C . GLY A 1 666 ? 47.234 -4.947 -33.927 1.00 93.56 666 GLY A C 1
ATOM 4747 O O . GLY A 1 666 ? 46.530 -4.121 -33.347 1.00 93.56 666 GLY A O 1
ATOM 4748 N N . THR A 1 667 ? 46.934 -5.385 -35.152 1.00 95.44 667 THR A N 1
ATOM 4749 C CA . THR A 1 667 ? 45.687 -5.057 -35.863 1.00 95.44 667 THR A CA 1
ATOM 4750 C C . THR A 1 667 ? 45.102 -6.322 -36.466 1.00 95.44 667 THR A C 1
ATOM 4752 O O . THR A 1 667 ? 45.841 -7.228 -36.850 1.00 95.44 667 THR A O 1
ATOM 4755 N N . GLY A 1 668 ? 43.785 -6.382 -36.629 1.00 94.38 668 GLY A N 1
ATOM 4756 C CA . GLY A 1 668 ? 43.148 -7.602 -37.113 1.00 94.38 668 GLY A CA 1
ATOM 4757 C C . GLY A 1 668 ? 41.641 -7.486 -37.241 1.00 94.38 668 GLY A C 1
ATOM 4758 O O . GLY A 1 668 ? 41.063 -6.450 -36.926 1.00 94.38 668 GLY A O 1
ATOM 4759 N N . ILE A 1 669 ? 41.013 -8.539 -37.752 1.00 94.44 669 ILE A N 1
ATOM 4760 C CA . ILE A 1 669 ? 39.557 -8.688 -37.705 1.00 94.44 669 ILE A CA 1
ATOM 4761 C C . ILE A 1 669 ? 39.176 -9.061 -36.273 1.00 94.44 669 ILE A C 1
ATOM 4763 O O . ILE A 1 669 ? 39.639 -10.083 -35.767 1.00 94.44 669 ILE A O 1
ATOM 4767 N N . GLY A 1 670 ? 38.346 -8.235 -35.643 1.00 93.88 670 GLY A N 1
ATOM 4768 C CA . GLY A 1 670 ? 37.790 -8.496 -34.321 1.00 93.88 670 GLY A CA 1
ATOM 4769 C C . GLY A 1 670 ? 36.270 -8.378 -34.320 1.00 93.88 670 GLY A C 1
ATOM 4770 O O . GLY A 1 670 ? 35.686 -7.772 -35.227 1.00 93.88 670 GLY A O 1
ATOM 4771 N N . ILE A 1 671 ? 35.643 -8.966 -33.306 1.00 92.88 671 ILE A N 1
ATOM 4772 C CA . ILE A 1 671 ? 34.228 -8.769 -32.990 1.00 92.88 671 ILE A CA 1
ATOM 4773 C C . ILE A 1 671 ? 34.120 -8.190 -31.582 1.00 92.88 671 ILE A C 1
ATOM 4775 O O . ILE A 1 671 ? 34.709 -8.730 -30.651 1.00 92.88 671 ILE A O 1
ATOM 4779 N N . PHE A 1 672 ? 33.358 -7.113 -31.427 1.00 93.00 672 PHE A N 1
ATOM 4780 C CA . PHE A 1 672 ? 32.908 -6.639 -30.121 1.00 93.00 672 PHE A CA 1
ATOM 4781 C C . PHE A 1 672 ? 31.454 -7.045 -29.903 1.00 93.00 672 PHE A C 1
ATOM 4783 O O . PHE A 1 672 ? 30.627 -6.780 -30.774 1.00 93.00 672 PHE A O 1
ATOM 4790 N N . GLU A 1 673 ? 31.148 -7.643 -28.755 1.00 91.12 673 GLU A N 1
ATOM 4791 C CA . GLU A 1 673 ? 29.808 -8.109 -28.412 1.00 91.12 673 GLU A CA 1
ATOM 4792 C C . GLU A 1 673 ? 29.365 -7.624 -27.029 1.00 91.12 673 GLU A C 1
ATOM 4794 O O . GLU A 1 673 ? 30.173 -7.574 -26.097 1.00 91.12 673 GLU A O 1
ATOM 4799 N N . VAL A 1 674 ? 28.072 -7.324 -26.899 1.00 90.31 674 VAL A N 1
ATOM 4800 C CA . VAL A 1 674 ? 27.380 -7.065 -25.629 1.00 90.31 674 VAL A CA 1
ATOM 4801 C C . VAL A 1 674 ? 26.062 -7.821 -25.649 1.00 90.31 674 VAL A C 1
ATOM 4803 O O . VAL A 1 674 ? 25.287 -7.649 -26.590 1.00 90.31 674 VAL A O 1
ATOM 4806 N N . TYR A 1 675 ? 25.809 -8.624 -24.621 1.00 86.00 675 TYR A N 1
ATOM 4807 C CA . TYR A 1 675 ? 24.569 -9.380 -24.452 1.00 86.00 675 TYR A CA 1
ATOM 4808 C C . TYR A 1 675 ? 24.067 -9.264 -23.017 1.00 86.00 675 TYR A C 1
ATOM 4810 O O . TYR A 1 675 ? 24.870 -9.285 -22.083 1.00 86.00 675 TYR A O 1
ATOM 4818 N N . GLU A 1 676 ? 22.754 -9.218 -22.829 1.00 82.25 676 GLU A N 1
ATOM 4819 C CA . GLU A 1 676 ? 22.159 -9.354 -21.501 1.00 82.25 676 GLU A CA 1
ATOM 4820 C C . GLU A 1 676 ? 22.226 -10.825 -21.050 1.00 82.25 676 GLU A C 1
ATOM 4822 O O . GLU A 1 676 ? 21.870 -11.734 -21.802 1.00 82.25 676 GLU A O 1
ATOM 4827 N N . VAL A 1 677 ? 22.730 -11.087 -19.836 1.00 75.38 677 VAL A N 1
ATOM 4828 C CA . VAL A 1 677 ? 22.889 -12.466 -19.316 1.00 75.38 677 VAL A CA 1
ATOM 4829 C C . VAL A 1 677 ? 21.550 -13.050 -18.845 1.00 75.38 677 VAL A C 1
ATOM 4831 O O . VAL A 1 677 ? 21.355 -14.265 -18.872 1.00 75.38 677 VAL A O 1
ATOM 4834 N N . THR A 1 678 ? 20.616 -12.185 -18.450 1.00 63.25 678 THR A N 1
ATOM 4835 C CA . THR A 1 678 ? 19.245 -12.516 -18.038 1.00 63.25 678 THR A CA 1
ATOM 4836 C C . THR A 1 678 ? 18.278 -11.538 -18.715 1.00 63.25 678 THR A C 1
ATOM 4838 O O . THR A 1 678 ? 17.979 -10.511 -18.104 1.00 63.25 678 THR A O 1
ATOM 4841 N N . PRO A 1 679 ? 17.885 -11.797 -19.975 1.00 47.94 679 PRO A N 1
ATOM 4842 C CA . PRO A 1 679 ? 16.987 -10.929 -20.739 1.00 47.94 679 PRO A CA 1
ATOM 4843 C C . PRO A 1 679 ? 15.549 -10.913 -20.213 1.00 47.94 679 PRO A C 1
ATOM 4845 O O . PRO A 1 679 ? 15.148 -11.886 -19.526 1.00 47.94 679 PRO A O 1
#

Foldseek 3Di:
DDQQCPLPDDPVQFPDSNDNQAEQPHDADLPQDNRNSPPDHRPPDWDKWAFQQVPLQAHDPVHIDTHSDADVRTHNHHQFPDSVDSQQEAPHDADLPQDNRNSPPDHRPPDWAKWAAQQPPLQAHAPVHIDTHSDADPRTHNHHQFPDSVDSQAEAPHDADQPQDNRNSPPDHRPPQWAKWAFQQCPLQEHDPVGIDTHNDADVRTHNHHQFPDSVDSQAELPHDAQAPPQDNRNSPPDHRPPDQLAWAKFKEKDWPDAAAPAAFAKIKIKMKIATQDPAKFFQKKKKKAWFPQKWWPAKDKPADDGWDDTRIIMDGRGIGGNGDMIIMMTMITGHLDWDKIKMKMFIDTPTHHPCRVRRIYMDIGTNWYDWAWFKKKKKFKAFDDPFFKKKKWFKDDFFWFKKKKWKDFQLCCDPPNVDPFTFLAKKKFKDAVVDTAWIWTFLQVFIPGHHPVWPDKDHSVVCVVLCNQQQRDDPPDDGGGGSSRRITMIIIIGGGGMMMMTMAHVVRRMGMIMIMMGGPCSSDPIGTFKMKMKHKAADDPRGMKMKIFGADTDFWFWKKKWKDWQLCCDPPNVDDFTQDAKKKFKDQPPHTQWIWWQLVVWIPDHDPPWPDKDRDDPPPQQQHDDVPDPGGRPPSRRITIITTTGGHPPRGGMMMMTIAHPVRGMGIMMIMMGGPPD

Radius of gyration: 73.81 Å; chains: 1; bounding box: 173×56×193 Å

Secondary structure (DSSP, 8-state):
---SS-SS--TTT-TTTT-TTSSTTPPP-SSSS-TTSSS-SSTT--EEEEE-SSSSS--EEEEEEEESSPPTTEES--B-S-TT-TTSSTTPPP-SSSS-TTSSS-SSTT--EEEEE-SSSSS--EEEEEEEESS--TTEES--B-S-TT-TT-STTPPP-SSSS-TTSSS-SSTTTPEEEEE-SSSSS--EEEEEEEESSPPTTEES--B-S-TT-TTSSTTSPP-TTS-S-TTSSS-SSTT----EEEEEEEEES-SSB-STT-EEEEEEEEEEEEES-EEEEEEEEEE-TTEEEEEEEESSSSPPEESSEEEEEEEEE-TT-EEEEEEEEEEPSS-EEEEEEEEEE-SSPPTTGGGSEEEEEEEEPPPP-EEEEEEEEEE-SGGGSEEEEEEEESSS-EEEEEEEE-GGGGSTTT--SSB-SSEEEEEEETTEEEEEESSTTT-EEEE-TT-SEE--HHHHHHTT-STTSPPTT-SSPPTTGGG-EEEEEEE-SEEEEEEEEEGGG--EEEEEEEEES-TTSS-EEEEEEEEEEE-SGGGSEEEEEEE-S-SS-EEEEEEEE-GGGGSTTT--SSB-SSEEEEEEETTEEEEEESSGGG-EEEE-TT--EEE---TTS-TTSPPTT-SSPPTTGGG-EEEEEEE--TTT--EEEEEEEETTS--EEEEEEEEES--

Sequence (679 aa):
MTDNDVDGFYADVDCNDNDLSIHPGAAEVCNLVDDNCDVQVDEGVQNAYYQDADTDSYGNMLVTTLACTPPSGYVSDNTDCDDSNAFVHPGAVEVCNLLDDNCNALIDEGVQNTYYQDADSDTYGNASMTTLACTQPSGYVSDNTDCNDSNAAIYPGASEVCNGVDDNCNTQTDEGVLNTYYQDSDGDMYGNASVSTQACTALIGYTSDNTDCNDSNAAISPAAAEVCGNGIDDNCNGQTDEGCSLSADLSITNADLTDPVTPAGQDVTYTITVTNNGPAYATGVTVTDVLDASLTLVSATPSQGAPCTGAGTITCNLGSMLNGSSATVTVVATTSLTPGMIGSTASVTAAEPDPNASNNSAMQTTNVGDVSREVGISTRGKVETGTNVMVGGFVFGGTVSKKVLIRGRGPSMSGAPYNFTGTLTNPTLEIYSGPTLFATVDDWQAGATMCNAPAETCGTPAELQAASVDPCQPNTGQTTAPPGCNQEAAMYITLPPGAYTTKLMGVGGEMGKGIIEVYDADTASLSMLGGISTRGKVLTGTDVMVGGFIIGAGSSNKTLLLRGRGPSLSGPPYNFTGTLPDPVLEIYCGATLFAQTNDWEIGALQCDPPAISCTVPTPPVDPCQPNPGQTTPPPSCYNEAAIIITLPPAPACGNYTAKLRDANGGTGIGIFEVYEVTP

pLDDT: mean 88.69, std 7.62, range [47.94, 98.62]